Protein AF-0000000078805741 (afdb_homodimer)

Nearest PDB structures (foldseek):
  4o5a-assembly1_A-2  TM=9.069E-01  e=3.388E-22  Bifidobacterium animalis subsp. lactis DSM 10140
  3huu-assembly2_C  TM=9.175E-01  e=6.242E-17  Staphylococcus haemolyticus JCSC1435
  3huu-assembly1_A  TM=9.180E-01  e=1.628E-16  Staphylococcus haemolyticus JCSC1435
  3huu-assembly2_D  TM=9.167E-01  e=5.320E-16  Staphylococcus haemolyticus JCSC1435
  3huu-assembly1_B  TM=9.111E-01  e=6.361E-15  Staphylococcus haemolyticus JCSC1435

Sequence (700 aa):
MQRVSLKDIADELGISQTAVSFAINDRPGVSAETKRRVKEAAAKMGWRPIYAAQALGSSKTMTVGFAPSRSVQGLKEETFMLHFMAGAHESLSRQRYGLLYRPCSSTKEELDVYRDWASRKRVDGVILVDLKADDPRPKLLAELGLPAVLAGGPDPSNLVPSLSIDDSKTMGTILDHLLSRGYRRIAYISGDPMLDYSRDREMSFRKFAEINNLEFSSVSFTNFDPNAAVGETLRLLGELAAPTAFIYENEILAAASLHALAADCLNRDRKGSDGDKRLYPYSIPAIVSFEDSFVCEAVYPSITSVHRDAGVYGTKVANLLLKVLAGEPVSGNRKILTPKLIVRDSTSLAMQRVSLKDIADELGISQTAVSFAINDRPGVSAETKRRVKEAAAKMGWRPIYAAQALGSSKTMTVGFAPSRSVQGLKEETFMLHFMAGAHESLSRQRYGLLYRPCSSTKEELDVYRDWASRKRVDGVILVDLKADDPRPKLLAELGLPAVLAGGPDPSNLVPSLSIDDSKTMGTILDHLLSRGYRRIAYISGDPMLDYSRDREMSFRKFAEINNLEFSSVSFTNFDPNAAVGETLRLLGELAAPTAFIYENEILAAASLHALAADCLNRDRKGSDGDKRLYPYSIPAIVSFEDSFVCEAVYPSITSVHRDAGVYGTKVANLLLKVLAGEPVSGNRKILTPKLIVRDSTSLA

Radius of gyration: 28.65 Å; Cα contacts (8 Å, |Δi|>4): 1391; chains: 2; bounding box: 62×88×66 Å

Foldseek 3Di:
DPACDLVNLCVVVVHDSVQLLCLCQVHPPHDPVSVVSSVVSCVVVVNDDDLVSCCVRVVASLEEEEEEADAPVVVVPDPLVVLLQLLLCVQSVVVPHYYHYHYDNDLVVVLVVLLVCLVVVNHQAYEAEQDFVVRCVLVSCVVSVHAYAYAADDDPVLSHFYEYAPLLVLLVVVVVLLVVLPFQAEEEEFADCRTPSRVVNVVSNVVVNVVVVRPHYYYHYDNPDLVSLLVVQVVQCPDPSRGLEYEYAADSNQLSNVVSVLVVQQVCVVVVPDPPPDHPPLPHGFYEYQEDDVSQVPDVQRHWYWDWSSSNSSNVRSVQSVCVSVVHDDDGYDNDTYTDTDDTDRSVSD/DPACDLVNLCVVVVHDSVQLLCLCLVHPPHDPVSVVSSVVSCVVVVNDDDLVSCCVRVVASLEEEEEEADAPVVVVPDPLVVLLQLLLCVQSVVVPHYYHYHYDNDLVVVLVVLVVCLVVVNHQAYEAEQAFVVRCVLVSCVVSVHAYAYAADDDPVLSHFYEYAPLLVLLVVVVVLLVVLPFQAEEEEFADCRTPSRVVNVVSNVVVNVVVVRPHYYYHYDNPDLVSLLVVQVVQCPDPSRGLEYEYAADSNQLSNVVSVLVVQQVCVVVVPDPPPDHPPLPHGFYEYQEDDVSQVPDVQRHWYWYWSSSNSSNVRSVQSVCVSVVHDDDGYDHDTYTDTDDTDRSVSD

Secondary structure (DSSP, 8-state):
-----HHHHHHHHTS-HHHHHHHHTT-TTS-HHHHHHHHHHHHHHT----HHHHHHHTS---EEEE--B--HHHHHH-SHHHHHHHHHHHHHHHTT-EEEE--BSSHHHHHHHHHHHHHTT--SEEEEES-BTT-SHHHHHHHHT--EEEES---TT--S-EEEE-HHHHHHHHHHHHHHTT--EEEEEE--TTBHHHHHHHHHHHHHHHHTT-SEEEEEE-TT-HHHHHHHHHHHHTSTT--SEEEESSHHHHHHHHHHHHHHHHHHHHHT--S--PPTTTTS-EEEESS--HHHHHSSSPPEEEE--HHHHHHHHHHHHHHHHTT----SSEEEE--EEE--GGGT--/-----HHHHHHHHTS-HHHHHHHHTT-TTS-HHHHHHHHHHHHHHT----HHHHHHHTS---EEEE--B--HHHHHH-SHHHHHHHHHHHHHHHTT-EEEE--BSSHHHHHHHHHHHHHTT--SEEEEES-BTT-SHHHHHHHHT--EEEES---TT--S-EEEE-HHHHHHHHHHHHHHTT--EEEEEE--TTBHHHHHHHHHHHHHHHHTT-SEEEEEE-TT-HHHHHHHHHHHHTSTT--SEEEESSHHHHHHHHHHHHHHHHHHHHHT--S--PPTTTTS-EEEESS--HHHHHSSSPPEEEE--HHHHHHHHHHHHHHHHTT----SSEEEE--EEE--GGGT--

InterPro domains:
  IPR000843 LacI-type HTH domain [PF00356] (5-49)
  IPR000843 LacI-type HTH domain [PS50932] (4-58)
  IPR000843 LacI-type HTH domain [SM00354] (3-73)
  IPR010982 Lambda repressor-like, DNA-binding domain superfamily [G3DSA:1.10.260.40] (1-61)
  IPR010982 Lambda repressor-like, DNA-binding domain superfamily [SSF47413] (2-61)
  IPR028082 Periplasmic binding protein-like I [SSF53822] (78-341)
  IPR046335 Transcriptional regulator LacI/GalR-like, sensor domain [PF13377] (176-263)
  IPR046335 Transcriptional regulator LacI/GalR-like, sensor domain [PF13377] (286-347)

Organism: NCBI:txid518634

Structure (mmCIF, N/CA/C/O backbone):
data_AF-0000000078805741-model_v1
#
loop_
_entity.id
_entity.type
_entity.pdbx_description
1 polymer 'Transcriptional regulator, LacI family'
#
loop_
_atom_site.group_PDB
_atom_site.id
_atom_site.type_symbol
_atom_site.label_atom_id
_atom_site.label_alt_id
_atom_site.label_comp_id
_atom_site.label_asym_id
_atom_site.label_entity_id
_atom_site.label_seq_id
_atom_site.pdbx_PDB_ins_code
_atom_site.Cartn_x
_atom_site.Cartn_y
_atom_site.Cartn_z
_atom_site.occupancy
_atom_site.B_iso_or_equiv
_atom_site.auth_seq_id
_atom_site.auth_comp_id
_atom_site.auth_asym_id
_atom_site.auth_atom_id
_atom_site.pdbx_PDB_model_num
ATOM 1 N N . MET A 1 1 ? -19.172 -32.594 -14.023 1 35.41 1 MET A N 1
ATOM 2 C CA . MET A 1 1 ? -18.719 -33 -15.359 1 35.41 1 MET A CA 1
ATOM 3 C C . MET A 1 1 ? -17.25 -33.375 -15.352 1 35.41 1 MET A C 1
ATOM 5 O O . MET A 1 1 ? -16.438 -32.75 -14.672 1 35.41 1 MET A O 1
ATOM 9 N N . GLN A 1 2 ? -17.031 -34.625 -15.719 1 45.91 2 GLN A N 1
ATOM 10 C CA . GLN A 1 2 ? -15.68 -35.156 -15.703 1 45.91 2 GLN A CA 1
ATOM 11 C C . GLN A 1 2 ? -14.727 -34.312 -16.547 1 45.91 2 GLN A C 1
ATOM 13 O O . GLN A 1 2 ? -15.07 -33.906 -17.656 1 45.91 2 GLN A O 1
ATOM 18 N N . ARG A 1 3 ? -13.734 -33.719 -15.953 1 59.31 3 ARG A N 1
ATOM 19 C CA . ARG A 1 3 ? -12.766 -32.875 -16.641 1 59.31 3 ARG A CA 1
ATOM 20 C C . ARG A 1 3 ? -12.133 -33.594 -17.812 1 59.31 3 ARG A C 1
ATOM 22 O O . ARG A 1 3 ? -11.75 -34.781 -17.688 1 59.31 3 ARG A O 1
ATOM 29 N N . VAL A 1 4 ? -12.336 -33.125 -19.078 1 66.62 4 VAL A N 1
ATOM 30 C CA . VAL A 1 4 ? -11.758 -33.656 -20.297 1 66.62 4 VAL A CA 1
ATOM 31 C C . VAL A 1 4 ? -10.234 -33.75 -20.172 1 66.62 4 VAL A C 1
ATOM 33 O O . VAL A 1 4 ? -9.594 -32.75 -19.797 1 66.62 4 VAL A O 1
ATOM 36 N N . SER A 1 5 ? -9.695 -34.906 -20.172 1 72.38 5 SER A N 1
ATOM 37 C CA . SER A 1 5 ? -8.258 -35.125 -20.078 1 72.38 5 SER A CA 1
ATOM 38 C C . SER A 1 5 ? -7.629 -35.25 -21.469 1 72.38 5 SER A C 1
ATOM 40 O O . SER A 1 5 ? -8.344 -35.312 -22.469 1 72.38 5 SER A O 1
ATOM 42 N N . LEU A 1 6 ? -6.293 -35.188 -21.375 1 78.5 6 LEU A N 1
ATOM 43 C CA . LEU A 1 6 ? -5.598 -35.406 -22.641 1 78.5 6 LEU A CA 1
ATOM 44 C C . LEU A 1 6 ? -5.926 -36.781 -23.203 1 78.5 6 LEU A C 1
ATOM 46 O O . LEU A 1 6 ? -6.004 -36.969 -24.422 1 78.5 6 LEU A O 1
ATOM 50 N N . LYS A 1 7 ? -6.152 -37.656 -22.281 1 79.69 7 LYS A N 1
ATOM 51 C CA . LYS A 1 7 ? -6.516 -39 -22.703 1 79.69 7 LYS A CA 1
ATOM 52 C C . LYS A 1 7 ? -7.863 -39.031 -23.422 1 79.69 7 LYS A C 1
ATOM 54 O O . LYS A 1 7 ? -8.039 -39.719 -24.422 1 79.69 7 LYS A O 1
ATOM 59 N N . ASP A 1 8 ? -8.703 -38.188 -22.875 1 82.12 8 ASP A N 1
ATOM 60 C CA . ASP A 1 8 ? -10.023 -38.125 -23.5 1 82.12 8 ASP A CA 1
ATOM 61 C C . ASP A 1 8 ? -9.922 -37.594 -24.922 1 82.12 8 ASP A C 1
ATOM 63 O O . ASP A 1 8 ? -10.602 -38.094 -25.828 1 82.12 8 ASP A O 1
ATOM 67 N N . ILE A 1 9 ? -9.109 -36.625 -25.016 1 85.44 9 ILE A N 1
ATOM 68 C CA . ILE A 1 9 ? -8.906 -36.031 -26.344 1 85.44 9 ILE A CA 1
ATOM 69 C C . ILE A 1 9 ? -8.242 -37.062 -27.266 1 85.44 9 ILE A C 1
ATOM 71 O O . ILE A 1 9 ? -8.625 -37.188 -28.422 1 85.44 9 ILE A O 1
ATOM 75 N N . ALA A 1 10 ? -7.332 -37.75 -26.734 1 87.5 10 ALA A N 1
ATOM 76 C CA . ALA A 1 10 ? -6.637 -38.781 -27.484 1 87.5 10 ALA A CA 1
ATOM 77 C C . ALA A 1 10 ? -7.613 -39.875 -27.953 1 87.5 10 ALA A C 1
ATOM 79 O O . ALA A 1 10 ? -7.578 -40.281 -29.125 1 87.5 10 ALA A O 1
ATOM 80 N N . ASP A 1 11 ? -8.422 -40.219 -27.109 1 87.94 11 ASP A N 1
ATOM 81 C CA . ASP A 1 11 ? -9.422 -41.219 -27.422 1 87.94 11 ASP A CA 1
ATOM 82 C C . ASP A 1 11 ? -10.383 -40.75 -28.5 1 87.94 11 ASP A C 1
ATOM 84 O O . ASP A 1 11 ? -10.742 -41.5 -29.406 1 87.94 11 ASP A O 1
ATOM 88 N N . GLU A 1 12 ? -10.711 -39.531 -28.328 1 87.25 12 GLU A N 1
ATOM 89 C CA . GLU A 1 12 ? -11.641 -38.938 -29.297 1 87.25 12 GLU A CA 1
ATOM 90 C C . GLU A 1 12 ? -11.031 -38.906 -30.688 1 87.25 12 GLU A C 1
ATOM 92 O O . GLU A 1 12 ? -11.727 -39.125 -31.688 1 87.25 12 GLU A O 1
ATOM 97 N N . LEU A 1 13 ? -9.828 -38.625 -30.719 1 89.62 13 LEU A N 1
ATOM 98 C CA . LEU A 1 13 ? -9.172 -38.406 -32 1 89.62 13 LEU A CA 1
ATOM 99 C C . LEU A 1 13 ? -8.492 -39.656 -32.5 1 89.62 13 LEU A C 1
ATOM 101 O O . LEU A 1 13 ? -8.055 -39.75 -33.656 1 89.62 13 LEU A O 1
ATOM 105 N N . GLY A 1 14 ? -8.391 -40.719 -31.672 1 89.62 14 GLY A N 1
ATOM 106 C CA . GLY A 1 14 ? -7.738 -41.969 -32.031 1 89.62 14 GLY A CA 1
ATOM 107 C C . GLY A 1 14 ? -6.23 -41.844 -32.156 1 89.62 14 GLY A C 1
ATOM 108 O O . GLY A 1 14 ? -5.625 -42.438 -33.062 1 89.62 14 GLY A O 1
ATOM 109 N N . ILE A 1 15 ? -5.723 -40.906 -31.469 1 88.5 15 ILE A N 1
ATOM 110 C CA . ILE A 1 15 ? -4.273 -40.75 -31.469 1 88.5 15 ILE A CA 1
ATOM 111 C C . ILE A 1 15 ? -3.734 -40.906 -30.062 1 88.5 15 ILE A C 1
ATOM 113 O O . ILE A 1 15 ? -4.504 -41.062 -29.109 1 88.5 15 ILE A O 1
ATOM 117 N N . SER A 1 16 ? -2.408 -41 -30 1 83.25 16 SER A N 1
ATOM 118 C CA . SER A 1 16 ? -1.786 -41.219 -28.703 1 83.25 16 SER A CA 1
ATOM 119 C C . SER A 1 16 ? -1.898 -39.969 -27.828 1 83.25 16 SER A C 1
ATOM 121 O O . SER A 1 16 ? -2.004 -38.844 -28.344 1 83.25 16 SER A O 1
ATOM 123 N N . GLN A 1 17 ? -1.893 -40.156 -26.5 1 83.19 17 GLN A N 1
ATOM 124 C CA . GLN A 1 17 ? -1.883 -39.031 -25.562 1 83.19 17 GLN A CA 1
ATOM 125 C C . GLN A 1 17 ? -0.663 -38.156 -25.781 1 83.19 17 GLN A C 1
ATOM 127 O O . GLN A 1 17 ? -0.741 -36.938 -25.609 1 83.19 17 GLN A O 1
ATOM 132 N N . THR A 1 18 ? 0.366 -38.812 -26.234 1 76.25 18 THR A N 1
ATOM 133 C CA . THR A 1 18 ? 1.601 -38.062 -26.516 1 76.25 18 THR A CA 1
ATOM 134 C C . THR A 1 18 ? 1.423 -37.125 -27.703 1 76.25 18 THR A C 1
ATOM 136 O O . THR A 1 18 ? 1.848 -35.969 -27.641 1 76.25 18 THR A O 1
ATOM 139 N N . ALA A 1 19 ? 0.813 -37.688 -28.688 1 81.75 19 ALA A N 1
ATOM 140 C CA . ALA A 1 19 ? 0.565 -36.875 -29.859 1 81.75 19 ALA A CA 1
ATOM 141 C C . ALA A 1 19 ? -0.342 -35.688 -29.531 1 81.75 19 ALA A C 1
ATOM 143 O O . ALA A 1 19 ? -0.129 -34.594 -30.031 1 81.75 19 ALA A O 1
ATOM 144 N N . VAL A 1 20 ? -1.33 -35.938 -28.609 1 83.12 20 VAL A N 1
ATOM 145 C CA . VAL A 1 20 ? -2.227 -34.875 -28.172 1 83.12 20 VAL A CA 1
ATOM 146 C C . VAL A 1 20 ? -1.441 -33.812 -27.406 1 83.12 20 VAL A C 1
ATOM 148 O O . VAL A 1 20 ? -1.6 -32.625 -27.641 1 83.12 20 VAL A O 1
ATOM 151 N N . SER A 1 21 ? -0.625 -34.25 -26.594 1 75.81 21 SER A N 1
ATOM 152 C CA . SER A 1 21 ? 0.199 -33.344 -25.797 1 75.81 21 SER A CA 1
ATOM 153 C C . SER A 1 21 ? 1.106 -32.5 -26.672 1 75.81 21 SER A C 1
ATOM 155 O O . SER A 1 21 ? 1.21 -31.281 -26.484 1 75.81 21 SER A O 1
ATOM 157 N N . PHE A 1 22 ? 1.697 -33.188 -27.609 1 73.81 22 PHE A N 1
ATOM 158 C CA . PHE A 1 22 ? 2.59 -32.5 -28.531 1 73.81 22 PHE A CA 1
ATOM 159 C C . PHE A 1 22 ? 1.82 -31.469 -29.344 1 73.81 22 PHE A C 1
ATOM 161 O O . PHE A 1 22 ? 2.289 -30.344 -29.547 1 73.81 22 PHE A O 1
ATOM 168 N N . ALA A 1 23 ? 0.673 -31.875 -29.734 1 76.81 23 ALA A N 1
ATOM 169 C CA . ALA A 1 23 ? -0.143 -31.016 -30.594 1 76.81 23 ALA A CA 1
ATOM 170 C C . ALA A 1 23 ? -0.615 -29.781 -29.828 1 76.81 23 ALA A C 1
ATOM 172 O O . ALA A 1 23 ? -0.531 -28.656 -30.344 1 76.81 23 ALA A O 1
ATOM 173 N N . ILE A 1 24 ? -1.017 -29.984 -28.594 1 74.06 24 ILE A N 1
ATOM 174 C CA . ILE A 1 24 ? -1.574 -28.922 -27.766 1 74.06 24 ILE A CA 1
ATOM 175 C C . ILE A 1 24 ? -0.477 -27.922 -27.406 1 74.06 24 ILE A C 1
ATOM 177 O O . ILE A 1 24 ? -0.724 -26.703 -27.359 1 74.06 24 ILE A O 1
ATOM 181 N N . ASN A 1 25 ? 0.693 -28.438 -27.359 1 66.44 25 ASN A N 1
ATOM 182 C CA . ASN A 1 25 ? 1.808 -27.594 -26.922 1 66.44 25 ASN A CA 1
ATOM 183 C C . ASN A 1 25 ? 2.672 -27.156 -28.094 1 66.44 25 ASN A C 1
ATOM 185 O O . ASN A 1 25 ? 3.795 -26.688 -27.906 1 66.44 25 ASN A O 1
ATOM 189 N N . ASP A 1 26 ? 2.193 -27.359 -29.188 1 69.25 26 ASP A N 1
ATOM 190 C CA . ASP A 1 26 ? 2.844 -26.984 -30.438 1 69.25 26 ASP A CA 1
ATOM 191 C C . ASP A 1 26 ? 4.281 -27.484 -30.484 1 69.25 26 ASP A C 1
ATOM 193 O O . ASP A 1 26 ? 5.191 -26.766 -30.906 1 69.25 26 ASP A O 1
ATOM 197 N N . ARG A 1 27 ? 4.441 -28.594 -29.938 1 65.19 27 ARG A N 1
ATOM 198 C CA . ARG A 1 27 ? 5.766 -29.203 -29.984 1 65.19 27 ARG A CA 1
ATOM 199 C C . ARG A 1 27 ? 6.043 -29.781 -31.375 1 65.19 27 ARG A C 1
ATOM 201 O O . ARG A 1 27 ? 5.113 -30.125 -32.094 1 65.19 27 ARG A O 1
ATOM 208 N N . PRO A 1 28 ? 7.406 -29.797 -31.688 1 70.56 28 PRO A N 1
ATOM 209 C CA . PRO A 1 28 ? 7.734 -30.453 -32.969 1 70.56 28 PRO A CA 1
ATOM 210 C C . PRO A 1 28 ? 7.387 -31.938 -32.969 1 70.56 28 PRO A C 1
ATOM 212 O O . PRO A 1 28 ? 7.23 -32.562 -31.906 1 70.56 28 PRO A O 1
ATOM 215 N N . GLY A 1 29 ? 7.023 -32.5 -34.281 1 74.69 29 GLY A N 1
ATOM 216 C CA . GLY A 1 29 ? 6.77 -33.938 -34.438 1 74.69 29 GLY A CA 1
ATOM 217 C C . GLY A 1 29 ? 5.316 -34.25 -34.719 1 74.69 29 GLY A C 1
ATOM 218 O O . GLY A 1 29 ? 4.965 -35.406 -34.938 1 74.69 29 GLY A O 1
ATOM 219 N N . VAL A 1 30 ? 4.566 -33.188 -34.594 1 78.88 30 VAL A N 1
ATOM 220 C CA . VAL A 1 30 ? 3.156 -33.375 -34.938 1 78.88 30 VAL A CA 1
ATOM 221 C C . VAL A 1 30 ? 2.768 -32.469 -36.094 1 78.88 30 VAL A C 1
ATOM 223 O O . VAL A 1 30 ? 3.223 -31.312 -36.156 1 78.88 30 VAL A O 1
ATOM 226 N N . SER A 1 31 ? 2.115 -33.031 -37.062 1 83.62 31 SER A N 1
ATOM 227 C CA . SER A 1 31 ? 1.743 -32.281 -38.281 1 83.62 31 SER A CA 1
ATOM 228 C C . SER A 1 31 ? 0.805 -31.141 -37.938 1 83.62 31 SER A C 1
ATOM 230 O O . SER A 1 31 ? 0.146 -31.156 -36.906 1 83.62 31 SER A O 1
ATOM 232 N N . ALA A 1 32 ? 0.79 -30.172 -38.781 1 84.38 32 ALA A N 1
ATOM 233 C CA . ALA A 1 32 ? -0.101 -29.016 -38.625 1 84.38 32 ALA A CA 1
ATOM 234 C C . ALA A 1 32 ? -1.561 -29.469 -38.562 1 84.38 32 ALA A C 1
ATOM 236 O O . ALA A 1 32 ? -2.363 -28.891 -37.812 1 84.38 32 ALA A O 1
ATOM 237 N N . GLU A 1 33 ? -1.789 -30.422 -39.375 1 86.75 33 GLU A N 1
ATOM 238 C CA . GLU A 1 33 ? -3.152 -30.953 -39.438 1 86.75 33 GLU A CA 1
ATOM 239 C C . GLU A 1 33 ? -3.553 -31.562 -38.094 1 86.75 33 GLU A C 1
ATOM 241 O O . GLU A 1 33 ? -4.656 -31.328 -37.594 1 86.75 33 GLU A O 1
ATOM 246 N N . THR A 1 34 ? -2.678 -32.281 -37.469 1 87.44 34 THR A N 1
ATOM 247 C CA . THR A 1 34 ? -2.939 -32.938 -36.188 1 87.44 34 THR A CA 1
ATOM 248 C C . THR A 1 34 ? -3.104 -31.891 -35.094 1 87.44 34 THR A C 1
ATOM 250 O O . THR A 1 34 ? -3.986 -32 -34.25 1 87.44 34 THR A O 1
ATOM 253 N N . LYS A 1 35 ? -2.303 -30.906 -35.094 1 86.69 35 LYS A N 1
ATOM 254 C CA . LYS A 1 35 ? -2.41 -29.812 -34.125 1 86.69 35 LYS A CA 1
ATOM 255 C C . LYS A 1 35 ? -3.783 -29.156 -34.219 1 86.69 35 LYS A C 1
ATOM 257 O O . LYS A 1 35 ? -4.414 -28.906 -33.188 1 86.69 35 LYS A O 1
ATOM 262 N N . ARG A 1 36 ? -4.152 -28.953 -35.469 1 86.75 36 ARG A N 1
ATOM 263 C CA . ARG A 1 36 ? -5.461 -28.328 -35.656 1 86.75 36 ARG A CA 1
ATOM 264 C C . ARG A 1 36 ? -6.574 -29.219 -35.125 1 86.75 36 ARG A C 1
ATOM 266 O O . ARG A 1 36 ? -7.449 -28.75 -34.406 1 86.75 36 ARG A O 1
ATOM 273 N N . ARG A 1 37 ? -6.566 -30.469 -35.469 1 88 37 ARG A N 1
ATOM 274 C CA . ARG A 1 37 ? -7.605 -31.406 -35.062 1 88 37 ARG A CA 1
ATOM 275 C C . ARG A 1 37 ? -7.668 -31.516 -33.531 1 88 37 ARG A C 1
ATOM 277 O O . ARG A 1 37 ? -8.758 -31.578 -32.969 1 88 37 ARG A O 1
ATOM 284 N N . VAL A 1 38 ? -6.496 -31.547 -32.969 1 87.06 38 VAL A N 1
ATOM 285 C CA . VAL A 1 38 ? -6.418 -31.703 -31.5 1 87.06 38 VAL A CA 1
ATOM 286 C C . VAL A 1 38 ? -6.977 -30.453 -30.828 1 87.06 38 VAL A C 1
ATOM 288 O O . VAL A 1 38 ? -7.762 -30.547 -29.875 1 87.06 38 VAL A O 1
ATOM 291 N N . LYS A 1 39 ? -6.598 -29.359 -31.281 1 81.69 39 LYS A N 1
ATOM 292 C CA . LYS A 1 39 ? -7.059 -28.109 -30.703 1 81.69 39 LYS A CA 1
ATOM 293 C C . LYS A 1 39 ? -8.562 -27.938 -30.859 1 81.69 39 LYS A C 1
ATOM 295 O O . LYS A 1 39 ? -9.25 -27.484 -29.953 1 81.69 39 LYS A O 1
ATOM 300 N N . GLU A 1 40 ? -9.031 -28.344 -32.062 1 84.06 40 GLU A N 1
ATOM 301 C CA . GLU A 1 40 ? -10.469 -28.297 -32.312 1 84.06 40 GLU A CA 1
ATOM 302 C C . GLU A 1 40 ? -11.219 -29.25 -31.359 1 84.06 40 GLU A C 1
ATOM 304 O O . GLU A 1 40 ? -12.25 -28.891 -30.797 1 84.06 40 GLU A O 1
ATOM 309 N N . ALA A 1 41 ? -10.727 -30.406 -31.25 1 85.69 41 ALA A N 1
ATOM 310 C CA . ALA A 1 41 ? -11.352 -31.391 -30.359 1 85.69 41 ALA A CA 1
ATOM 311 C C . ALA A 1 41 ? -11.32 -30.922 -28.906 1 85.69 41 ALA A C 1
ATOM 313 O O . ALA A 1 41 ? -12.297 -31.078 -28.172 1 85.69 41 ALA A O 1
ATOM 314 N N . ALA A 1 42 ? -10.148 -30.391 -28.562 1 79.12 42 ALA A N 1
ATOM 315 C CA . ALA A 1 42 ? -9.992 -29.859 -27.219 1 79.12 42 ALA A CA 1
ATOM 316 C C . ALA A 1 42 ? -11.023 -28.781 -26.922 1 79.12 42 ALA A C 1
ATOM 318 O O . ALA A 1 42 ? -11.664 -28.781 -25.875 1 79.12 42 ALA A O 1
ATOM 319 N N . ALA A 1 43 ? -11.188 -27.969 -27.875 1 75.38 43 ALA A N 1
ATOM 320 C CA . ALA A 1 43 ? -12.164 -26.891 -27.766 1 75.38 43 ALA A CA 1
ATOM 321 C C . ALA A 1 43 ? -13.586 -27.438 -27.672 1 75.38 43 ALA A C 1
ATOM 323 O O . ALA A 1 43 ? -14.375 -27 -26.828 1 75.38 43 ALA A O 1
ATOM 324 N N . LYS A 1 44 ? -13.828 -28.344 -28.547 1 79.06 44 LYS A N 1
ATOM 325 C CA . LYS A 1 44 ? -15.156 -28.938 -28.609 1 79.06 44 LYS A CA 1
ATOM 326 C C . LYS A 1 44 ? -15.492 -29.656 -27.297 1 79.06 44 LYS A C 1
ATOM 328 O O . LYS A 1 44 ? -16.641 -29.594 -26.844 1 79.06 44 LYS A O 1
ATOM 333 N N . MET A 1 45 ? -14.438 -30.234 -26.766 1 80.12 45 MET A N 1
ATOM 334 C CA . MET A 1 45 ? -14.648 -31.031 -25.562 1 80.12 45 MET A CA 1
ATOM 335 C C . MET A 1 45 ? -14.516 -30.172 -24.297 1 80.12 45 MET A C 1
ATOM 337 O O . MET A 1 45 ? -14.703 -30.672 -23.188 1 80.12 45 MET A O 1
ATOM 341 N N . GLY A 1 46 ? -14.109 -28.984 -24.578 1 68.88 46 GLY A N 1
ATOM 342 C CA . GLY A 1 46 ? -14 -28.047 -23.453 1 68.88 46 GLY A CA 1
ATOM 343 C C . GLY A 1 46 ? -12.727 -28.219 -22.656 1 68.88 46 GLY A C 1
ATOM 344 O O . GLY A 1 46 ? -12.688 -27.922 -21.469 1 68.88 46 GLY A O 1
ATOM 345 N N . TRP A 1 47 ? -11.781 -28.891 -23.438 1 66.5 47 TRP A N 1
ATOM 346 C CA . TRP A 1 47 ? -10.508 -29.109 -22.766 1 66.5 47 TRP A CA 1
ATOM 347 C C . TRP A 1 47 ? -9.695 -27.812 -22.688 1 66.5 47 TRP A C 1
ATOM 349 O O . TRP A 1 47 ? -9.625 -27.062 -23.656 1 66.5 47 TRP A O 1
ATOM 359 N N . ARG A 1 48 ? -9.258 -27.469 -21.516 1 61.56 48 ARG A N 1
ATOM 360 C CA . ARG A 1 48 ? -8.32 -26.375 -21.328 1 61.56 48 ARG A CA 1
ATOM 361 C C . ARG A 1 48 ? -7.055 -26.844 -20.625 1 61.56 48 ARG A C 1
ATOM 363 O O . ARG A 1 48 ? -7.117 -27.672 -19.703 1 61.56 48 ARG A O 1
ATOM 370 N N . PRO A 1 49 ? -5.914 -26.484 -21.344 1 57 49 PRO A N 1
ATOM 371 C CA . PRO A 1 49 ? -4.672 -26.922 -20.688 1 57 49 PRO A CA 1
ATOM 372 C C . PRO A 1 49 ? -4.598 -26.484 -19.219 1 57 49 PRO A C 1
ATOM 374 O O . PRO A 1 49 ? -5.023 -25.375 -18.875 1 57 49 PRO A O 1
ATOM 377 N N . ILE A 1 50 ? -4.473 -27.531 -18.406 1 57.22 50 ILE A N 1
ATOM 378 C CA . ILE A 1 50 ? -4.262 -27.234 -17 1 57.22 50 ILE A CA 1
ATOM 379 C C . ILE A 1 50 ? -2.885 -26.609 -16.797 1 57.22 50 ILE A C 1
ATOM 381 O O . ILE A 1 50 ? -1.938 -26.938 -17.516 1 57.22 50 ILE A O 1
ATOM 385 N N . TYR A 1 51 ? -2.801 -25.484 -16.125 1 55.97 51 TYR A N 1
ATOM 386 C CA . TYR A 1 51 ? -1.562 -24.75 -15.883 1 55.97 51 TYR A CA 1
ATOM 387 C C . TYR A 1 51 ? -0.405 -25.703 -15.617 1 55.97 51 TYR A C 1
ATOM 389 O O . TYR A 1 51 ? 0.693 -25.516 -16.141 1 55.97 51 TYR A O 1
ATOM 397 N N . ALA A 1 52 ? -0.676 -26.719 -14.922 1 54.16 52 ALA A N 1
ATOM 398 C CA . ALA A 1 52 ? 0.358 -27.688 -14.562 1 54.16 52 ALA A CA 1
ATOM 399 C C . ALA A 1 52 ? 0.854 -28.438 -15.797 1 54.16 52 ALA A C 1
ATOM 401 O O . ALA A 1 52 ? 2.053 -28.703 -15.93 1 54.16 52 ALA A O 1
ATOM 402 N N . ALA A 1 53 ? -0.029 -28.75 -16.609 1 52.34 53 ALA A N 1
ATOM 403 C CA . ALA A 1 53 ? 0.361 -29.469 -17.828 1 52.34 53 ALA A CA 1
ATOM 404 C C . ALA A 1 53 ? 1.161 -28.578 -18.766 1 52.34 53 ALA A C 1
ATOM 406 O O . ALA A 1 53 ? 2.129 -29.016 -19.391 1 52.34 53 ALA A O 1
ATOM 407 N N . GLN A 1 54 ? 0.697 -27.375 -18.844 1 50.16 54 GLN A N 1
ATOM 408 C CA . GLN A 1 54 ? 1.44 -26.406 -19.656 1 50.16 54 GLN A CA 1
ATOM 409 C C . GLN A 1 54 ? 2.857 -26.219 -19.125 1 50.16 54 GLN A C 1
ATOM 411 O O . GLN A 1 54 ? 3.812 -26.125 -19.891 1 50.16 54 GLN A O 1
ATOM 416 N N . ALA A 1 55 ? 2.838 -26.141 -17.828 1 53.72 55 ALA A N 1
ATOM 417 C CA . ALA A 1 55 ? 4.148 -25.984 -17.203 1 53.72 55 ALA A CA 1
ATOM 418 C C . ALA A 1 55 ? 5.047 -27.188 -17.5 1 53.72 55 ALA A C 1
ATOM 420 O O . ALA A 1 55 ? 6.262 -27.031 -17.656 1 53.72 55 ALA A O 1
ATOM 421 N N . LEU A 1 56 ? 4.43 -28.297 -17.625 1 48.5 56 LEU A N 1
ATOM 422 C CA . LEU A 1 56 ? 5.188 -29.516 -17.953 1 48.5 56 LEU A CA 1
ATOM 423 C C . LEU A 1 56 ? 5.598 -29.516 -19.422 1 48.5 56 LEU A C 1
ATOM 425 O O . LEU A 1 56 ? 6.695 -29.969 -19.766 1 48.5 56 LEU A O 1
ATOM 429 N N . GLY A 1 57 ? 4.578 -29.109 -20.219 1 46.62 57 GLY A N 1
ATOM 430 C CA . GLY A 1 57 ? 4.852 -29.172 -21.641 1 46.62 57 GLY A CA 1
ATOM 431 C C . GLY A 1 57 ? 5.652 -28 -22.156 1 46.62 57 GLY A C 1
ATOM 432 O O . GLY A 1 57 ? 6.582 -28.172 -22.953 1 46.62 57 GLY A O 1
ATOM 433 N N . SER A 1 58 ? 5.086 -26.781 -22 1 49.41 58 SER A N 1
ATOM 434 C CA . SER A 1 58 ? 5.672 -25.562 -22.547 1 49.41 58 SER A CA 1
ATOM 435 C C . SER A 1 58 ? 6.84 -25.078 -21.703 1 49.41 58 SER A C 1
ATOM 437 O O . SER A 1 58 ? 7.598 -24.203 -22.125 1 49.41 58 SER A O 1
ATOM 439 N N . SER A 1 59 ? 7.195 -25.766 -20.703 1 59.94 59 SER A N 1
ATOM 440 C CA . SER A 1 59 ? 8.266 -25.359 -19.797 1 59.94 59 SER A CA 1
ATOM 441 C C . SER A 1 59 ? 7.969 -24.016 -19.156 1 59.94 59 SER A C 1
ATOM 443 O O . SER A 1 59 ? 8.781 -23.5 -18.391 1 59.94 59 SER A O 1
ATOM 445 N N . LYS A 1 60 ? 6.738 -23.453 -19.594 1 74.44 60 LYS A N 1
ATOM 446 C CA . LYS A 1 60 ? 6.434 -22.156 -19 1 74.44 60 LYS A CA 1
ATOM 447 C C . LYS A 1 60 ? 5.359 -22.281 -17.922 1 74.44 60 LYS A C 1
ATOM 449 O O . LYS A 1 60 ? 4.375 -23 -18.094 1 74.44 60 LYS A O 1
ATOM 454 N N . THR A 1 61 ? 5.547 -21.641 -16.891 1 78.25 61 THR A N 1
ATOM 455 C CA . THR A 1 61 ? 4.605 -21.641 -15.773 1 78.25 61 THR A CA 1
ATOM 456 C C . THR A 1 61 ? 3.641 -20.469 -15.891 1 78.25 61 THR A C 1
ATOM 458 O O . THR A 1 61 ? 2.615 -20.422 -15.203 1 78.25 61 THR A O 1
ATOM 461 N N . MET A 1 62 ? 3.971 -19.516 -16.719 1 83.94 62 MET A N 1
ATOM 462 C CA . MET A 1 62 ? 3.225 -18.281 -16.891 1 83.94 62 MET A CA 1
ATOM 463 C C . MET A 1 62 ? 3.086 -17.547 -15.555 1 83.94 62 MET A C 1
ATOM 465 O O . MET A 1 62 ? 2.008 -17.047 -15.227 1 83.94 62 MET A O 1
ATOM 469 N N . THR A 1 63 ? 4.133 -17.594 -14.789 1 89.88 63 THR A N 1
ATOM 470 C CA . THR A 1 63 ? 4.184 -16.953 -13.484 1 89.88 63 THR A CA 1
ATOM 471 C C . THR A 1 63 ? 5.496 -16.188 -13.305 1 89.88 63 THR A C 1
ATOM 473 O O . THR A 1 63 ? 6.566 -16.703 -13.656 1 89.88 63 THR A O 1
ATOM 476 N N . VAL A 1 64 ? 5.367 -14.969 -12.914 1 94.94 64 VAL A N 1
ATOM 477 C CA . VAL A 1 64 ? 6.52 -14.156 -12.547 1 94.94 64 VAL A CA 1
ATOM 478 C C . VAL A 1 64 ? 6.598 -14.016 -11.031 1 94.94 64 VAL A C 1
ATOM 480 O O . VAL A 1 64 ? 5.582 -13.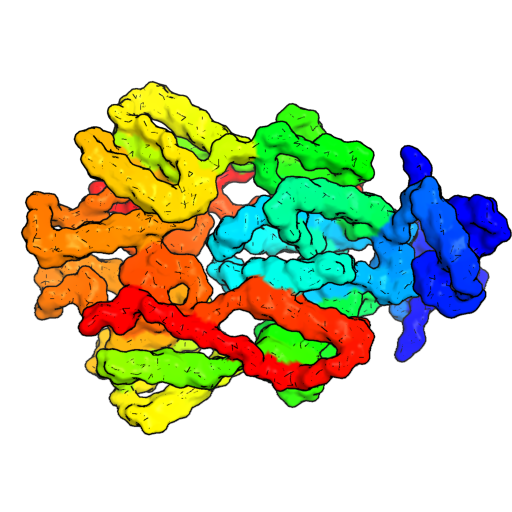797 -10.367 1 94.94 64 VAL A O 1
ATOM 483 N N . GLY A 1 65 ? 7.812 -14.219 -10.531 1 95.69 65 GLY A N 1
ATOM 484 C CA . GLY A 1 65 ? 8 -14.133 -9.094 1 95.69 65 GLY A CA 1
ATOM 485 C C . GLY A 1 65 ? 8.43 -12.75 -8.625 1 95.69 65 GLY A C 1
ATOM 486 O O . GLY A 1 65 ? 9.219 -12.086 -9.297 1 95.69 65 GLY A O 1
ATOM 487 N N . PHE A 1 66 ? 7.926 -12.336 -7.48 1 93.69 66 PHE A N 1
ATOM 488 C CA . PHE A 1 66 ? 8.273 -11.094 -6.797 1 93.69 66 PHE A CA 1
ATOM 489 C C . PHE A 1 66 ? 8.406 -11.328 -5.293 1 93.69 66 PHE A C 1
ATOM 491 O O . PHE A 1 66 ? 7.402 -11.445 -4.59 1 93.69 66 PHE A O 1
ATOM 498 N N . ALA A 1 67 ? 9.727 -11.375 -4.797 1 91.69 67 ALA A N 1
ATOM 499 C CA . ALA A 1 67 ? 9.984 -11.727 -3.404 1 91.69 67 ALA A CA 1
ATOM 500 C C . ALA A 1 67 ? 10.859 -10.68 -2.723 1 91.69 67 ALA A C 1
ATOM 502 O O . ALA A 1 67 ? 11.938 -10.992 -2.217 1 91.69 67 ALA A O 1
ATOM 503 N N . PRO A 1 68 ? 10.281 -9.5 -2.561 1 88.88 68 PRO A N 1
ATOM 504 C CA . PRO A 1 68 ? 11.102 -8.438 -1.971 1 88.88 68 PRO A CA 1
ATOM 505 C C . PRO A 1 68 ? 11.234 -8.57 -0.455 1 88.88 68 PRO A C 1
ATOM 507 O O . PRO A 1 68 ? 10.289 -9 0.215 1 88.88 68 PRO A O 1
ATOM 510 N N . SER A 1 69 ? 12.453 -8.32 -0.055 1 84.69 69 SER A N 1
ATOM 511 C CA . SER A 1 69 ? 12.641 -8.211 1.387 1 84.69 69 SER A CA 1
ATOM 512 C C . SER A 1 69 ? 12.555 -6.758 1.845 1 84.69 69 SER A C 1
ATOM 514 O O . SER A 1 69 ? 13.195 -5.879 1.27 1 84.69 69 SER A O 1
ATOM 516 N N . ARG A 1 70 ? 11.453 -6.418 2.396 1 68.94 70 ARG A N 1
ATOM 517 C CA . ARG A 1 70 ? 11.344 -5.086 2.979 1 68.94 70 ARG A CA 1
ATOM 518 C C . ARG A 1 70 ? 11.086 -5.164 4.48 1 68.94 70 ARG A C 1
ATOM 520 O O . ARG A 1 70 ? 10.484 -6.125 4.965 1 68.94 70 ARG A O 1
ATOM 527 N N . SER A 1 71 ? 11.836 -4.254 5.074 1 58.62 71 SER A N 1
ATOM 528 C CA . SER A 1 71 ? 11.57 -4.23 6.508 1 58.62 71 SER A CA 1
ATOM 529 C C . SER A 1 71 ? 10.078 -4.125 6.793 1 58.62 71 SER A C 1
ATOM 531 O O . SER A 1 71 ? 9.32 -3.607 5.969 1 58.62 71 SER A O 1
ATOM 533 N N . VAL A 1 72 ? 9.617 -4.91 7.699 1 52.44 72 VAL A N 1
ATOM 534 C CA . VAL A 1 72 ? 8.219 -4.918 8.133 1 52.44 72 VAL A CA 1
ATOM 535 C C . VAL A 1 72 ? 7.711 -3.486 8.258 1 52.44 72 VAL A C 1
ATOM 537 O O . VAL A 1 72 ? 6.59 -3.184 7.84 1 52.44 72 VAL A O 1
ATOM 540 N N . GLN A 1 73 ? 8.555 -2.682 8.859 1 52.78 73 GLN A N 1
ATOM 541 C CA . GLN A 1 73 ? 8.164 -1.294 9.078 1 52.78 73 GLN A CA 1
ATOM 542 C C . GLN A 1 73 ? 7.977 -0.555 7.758 1 52.78 73 GLN A C 1
ATOM 544 O O . GLN A 1 73 ? 7.047 0.24 7.613 1 52.78 73 GLN A O 1
ATOM 549 N N . GLY A 1 74 ? 8.766 -0.921 6.781 1 53.84 74 GLY A N 1
ATOM 550 C CA . GLY A 1 74 ? 8.75 -0.234 5.5 1 53.84 74 GLY A CA 1
ATOM 551 C C . GLY A 1 74 ? 7.543 -0.588 4.648 1 53.84 74 GLY A C 1
ATOM 552 O O . GLY A 1 74 ? 6.961 0.281 3.996 1 53.84 74 GLY A O 1
ATOM 553 N N . LEU A 1 75 ? 7.23 -1.831 4.746 1 50.03 75 LEU A N 1
ATOM 554 C CA . LEU A 1 75 ? 6.09 -2.281 3.955 1 50.03 75 LEU A CA 1
ATOM 555 C C . LEU A 1 75 ? 4.801 -1.631 4.445 1 50.03 75 LEU A C 1
ATOM 557 O O . LEU A 1 75 ? 3.889 -1.381 3.654 1 50.03 75 LEU A O 1
ATOM 561 N N . LYS A 1 76 ? 4.859 -1.311 5.738 1 51.5 76 LYS A N 1
ATOM 562 C CA . LYS A 1 76 ? 3.633 -0.83 6.367 1 51.5 76 LYS A CA 1
ATOM 563 C C . LYS A 1 76 ? 3.303 0.589 5.914 1 51.5 76 LYS A C 1
ATOM 565 O O . LYS A 1 76 ? 2.145 1.011 5.969 1 51.5 76 LYS A O 1
ATOM 570 N N . GLU A 1 77 ? 4.293 1.08 5.438 1 55.5 77 GLU A N 1
ATOM 571 C CA . GLU A 1 77 ? 4.023 2.51 5.309 1 55.5 77 GLU A CA 1
ATOM 572 C C . GLU A 1 77 ? 4.074 2.949 3.846 1 55.5 77 GLU A C 1
ATOM 574 O O . GLU A 1 77 ? 3.512 3.986 3.486 1 55.5 77 GLU A O 1
ATOM 579 N N . GLU A 1 78 ? 4.562 2.002 3.094 1 62.66 78 GLU A N 1
ATOM 580 C CA . GLU A 1 78 ? 4.84 2.518 1.756 1 62.66 78 GLU A CA 1
ATOM 581 C C . GLU A 1 78 ? 3.803 2.027 0.75 1 62.66 78 GLU A C 1
ATOM 583 O O . GLU A 1 78 ? 3.326 0.895 0.844 1 62.66 78 GLU A O 1
ATOM 588 N N . THR A 1 79 ? 3.225 3.004 -0.035 1 70.44 79 THR A N 1
ATOM 589 C CA . THR A 1 79 ? 2.219 2.732 -1.057 1 70.44 79 THR A CA 1
ATOM 590 C C . THR A 1 79 ? 2.879 2.387 -2.387 1 70.44 79 THR A C 1
ATOM 592 O O . THR A 1 79 ? 2.23 1.851 -3.287 1 70.44 79 THR A O 1
ATOM 595 N N . PHE A 1 80 ? 4.195 2.58 -2.514 1 77.12 80 PHE A N 1
ATOM 596 C CA . PHE A 1 80 ? 4.914 2.428 -3.773 1 77.12 80 PHE A CA 1
ATOM 597 C C . PHE A 1 80 ? 4.809 0.998 -4.289 1 77.12 80 PHE A C 1
ATOM 599 O O . PHE A 1 80 ? 4.48 0.776 -5.457 1 77.12 80 PHE A O 1
ATOM 606 N N . MET A 1 81 ? 4.898 0.082 -3.428 1 80.56 81 MET A N 1
ATOM 607 C CA . MET A 1 81 ? 5.016 -1.316 -3.832 1 80.56 81 MET A CA 1
ATOM 608 C C . MET A 1 81 ? 3.693 -1.828 -4.402 1 80.56 81 MET A C 1
ATOM 610 O O . MET A 1 81 ? 3.684 -2.586 -5.371 1 80.56 81 MET A O 1
ATOM 614 N N . LEU A 1 82 ? 2.662 -1.441 -3.787 1 80.38 82 LEU A N 1
ATOM 615 C CA . LEU A 1 82 ? 1.364 -1.888 -4.285 1 80.38 82 LEU A CA 1
ATOM 616 C C . LEU A 1 82 ? 1.102 -1.342 -5.684 1 80.38 82 LEU A C 1
ATOM 618 O O . LEU A 1 82 ? 0.611 -2.064 -6.555 1 80.38 82 LEU A O 1
ATOM 622 N N . HIS A 1 83 ? 1.442 -0.093 -5.883 1 82.19 83 HIS A N 1
ATOM 623 C CA . HIS A 1 83 ? 1.258 0.524 -7.191 1 82.19 83 HIS A CA 1
ATOM 624 C C . HIS A 1 83 ? 2.188 -0.095 -8.234 1 82.19 83 HIS A C 1
ATOM 626 O O . HIS A 1 83 ? 1.794 -0.3 -9.383 1 82.19 83 HIS A O 1
ATOM 632 N N . PHE A 1 84 ? 3.32 -0.317 -7.77 1 88.19 84 PHE A N 1
ATOM 633 C CA . PHE A 1 84 ? 4.305 -0.961 -8.625 1 88.19 84 PHE A CA 1
ATOM 634 C C . PHE A 1 84 ? 3.814 -2.328 -9.086 1 88.19 84 PHE A C 1
ATOM 636 O O . PHE A 1 84 ? 3.871 -2.648 -10.273 1 88.19 84 PHE A O 1
ATOM 643 N N . MET A 1 85 ? 3.252 -3.121 -8.188 1 88.25 85 MET A N 1
ATOM 644 C CA . MET A 1 85 ? 2.76 -4.461 -8.484 1 88.25 85 MET A CA 1
ATOM 645 C C . MET A 1 85 ? 1.544 -4.402 -9.406 1 88.25 85 MET A C 1
ATOM 647 O O . MET A 1 85 ? 1.385 -5.246 -10.289 1 88.25 85 MET A O 1
ATOM 651 N N . ALA A 1 86 ? 0.754 -3.428 -9.148 1 84.94 86 ALA A N 1
ATOM 652 C CA . ALA A 1 86 ? -0.417 -3.264 -10 1 84.94 86 ALA A CA 1
ATOM 653 C C . ALA A 1 86 ? -0.006 -2.977 -11.445 1 84.94 86 ALA A C 1
ATOM 655 O O . ALA A 1 86 ? -0.574 -3.543 -12.383 1 84.94 86 ALA A O 1
ATOM 656 N N . GLY A 1 87 ? 0.947 -2.08 -11.578 1 88.44 87 GLY A N 1
ATOM 657 C CA . GLY A 1 87 ? 1.47 -1.791 -12.906 1 88.44 87 GLY A CA 1
ATOM 658 C C . GLY A 1 87 ? 2.115 -2.994 -13.562 1 88.44 87 GLY A C 1
ATOM 659 O O . GLY A 1 87 ? 1.884 -3.256 -14.75 1 88.44 87 GLY A O 1
ATOM 660 N N . ALA A 1 88 ? 2.885 -3.715 -12.797 1 92.75 88 ALA A N 1
ATOM 661 C CA . ALA A 1 88 ? 3.52 -4.926 -13.32 1 92.75 88 ALA A CA 1
ATOM 662 C C . ALA A 1 88 ? 2.477 -5.934 -13.789 1 92.75 88 ALA A C 1
ATOM 664 O O . ALA A 1 88 ? 2.604 -6.508 -14.867 1 92.75 88 ALA A O 1
ATOM 665 N N . HIS A 1 89 ? 1.479 -6.059 -13.031 1 87.12 89 HIS A N 1
ATOM 666 C CA . HIS A 1 89 ? 0.418 -6.996 -13.375 1 87.12 89 HIS A CA 1
ATOM 667 C C . HIS A 1 89 ? -0.276 -6.594 -14.672 1 87.12 89 HIS A C 1
ATOM 669 O O . HIS A 1 89 ? -0.651 -7.457 -15.469 1 87.12 89 HIS A O 1
ATOM 675 N N . GLU A 1 90 ? -0.5 -5.363 -14.773 1 85.69 90 GLU A N 1
ATOM 676 C CA . GLU A 1 90 ? -1.186 -4.895 -15.977 1 85.69 90 GLU A CA 1
ATOM 677 C C . GLU A 1 90 ? -0.471 -5.375 -17.234 1 85.69 90 GLU A C 1
ATOM 679 O O . GLU A 1 90 ? -1.113 -5.816 -18.188 1 85.69 90 GLU A O 1
ATOM 684 N N . SER A 1 91 ? 0.781 -5.312 -17.203 1 89.56 91 SER A N 1
ATOM 685 C CA . SER A 1 91 ? 1.576 -5.77 -18.328 1 89.56 91 SER A CA 1
ATOM 686 C C . SER A 1 91 ? 1.612 -7.293 -18.406 1 89.56 91 SER A C 1
ATOM 688 O O . SER A 1 91 ? 1.439 -7.871 -19.484 1 89.56 91 SER A O 1
ATOM 690 N N . LEU A 1 92 ? 1.757 -7.945 -17.297 1 91.62 92 LEU A N 1
ATOM 691 C CA . LEU A 1 92 ? 1.896 -9.398 -17.25 1 91.62 92 LEU A CA 1
ATOM 692 C C . LEU A 1 92 ? 0.604 -10.086 -17.672 1 91.62 92 LEU A C 1
ATOM 694 O O . LEU A 1 92 ? 0.636 -11.078 -18.391 1 91.62 92 LEU A O 1
ATOM 698 N N . SER A 1 93 ? -0.428 -9.508 -17.25 1 83.38 93 SER A N 1
ATOM 699 C CA . SER A 1 93 ? -1.72 -10.148 -17.484 1 83.38 93 SER A CA 1
ATOM 700 C C . SER A 1 93 ? -2.059 -10.164 -18.984 1 83.38 93 SER A C 1
ATOM 702 O O . SER A 1 93 ? -2.713 -11.094 -19.453 1 83.38 93 SER A O 1
ATOM 704 N N . ARG A 1 94 ? -1.578 -9.164 -19.672 1 82.69 94 ARG A N 1
ATOM 705 C CA . ARG A 1 94 ? -1.804 -9.094 -21.109 1 82.69 94 ARG A CA 1
ATOM 706 C C . ARG A 1 94 ? -1.141 -10.266 -21.828 1 82.69 94 ARG A C 1
ATOM 708 O O . ARG A 1 94 ? -1.553 -10.641 -22.922 1 82.69 94 ARG A O 1
ATOM 715 N N . GLN A 1 95 ? -0.21 -10.812 -21.172 1 83.38 95 GLN A N 1
ATOM 716 C CA . GLN A 1 95 ? 0.493 -11.961 -21.734 1 83.38 95 GLN A CA 1
ATOM 717 C C . GLN A 1 95 ? 0.176 -13.234 -20.938 1 83.38 95 GLN A C 1
ATOM 719 O O . GLN A 1 95 ? 0.934 -14.203 -20.984 1 83.38 95 GLN A O 1
ATOM 724 N N . ARG A 1 96 ? -0.871 -13.164 -20.047 1 78.19 96 ARG A N 1
ATOM 725 C CA . ARG A 1 96 ? -1.426 -14.289 -19.297 1 78.19 96 ARG A CA 1
ATOM 726 C C . ARG A 1 96 ? -0.48 -14.727 -18.188 1 78.19 96 ARG A C 1
ATOM 728 O O . ARG A 1 96 ? -0.527 -15.875 -17.734 1 78.19 96 ARG A O 1
ATOM 735 N N . TYR A 1 97 ? 0.43 -13.852 -17.906 1 86.25 97 TYR A N 1
ATOM 736 C CA . TYR A 1 97 ? 1.284 -14.117 -16.75 1 86.25 97 TYR A CA 1
ATOM 737 C C . TYR A 1 97 ? 0.613 -13.664 -15.453 1 86.25 97 TYR A C 1
ATOM 739 O O . TYR A 1 97 ? -0.095 -12.656 -15.438 1 86.25 97 TYR A O 1
ATOM 747 N N . GLY A 1 98 ? 0.89 -14.461 -14.445 1 86.94 98 GLY A N 1
ATOM 748 C CA . GLY A 1 98 ? 0.535 -14.039 -13.102 1 86.94 98 GLY A CA 1
ATOM 749 C C . GLY A 1 98 ? 1.73 -13.586 -12.281 1 86.94 98 GLY A C 1
ATOM 750 O O . GLY A 1 98 ? 2.877 -13.852 -12.648 1 86.94 98 GLY A O 1
ATOM 751 N N . LEU A 1 99 ? 1.383 -12.828 -11.234 1 91.5 99 LEU A N 1
ATOM 752 C CA . LEU A 1 99 ? 2.424 -12.352 -10.328 1 91.5 99 LEU A CA 1
ATOM 753 C C . LEU A 1 99 ? 2.361 -13.078 -8.992 1 91.5 99 LEU A C 1
ATOM 755 O O . LEU A 1 99 ? 1.407 -12.906 -8.234 1 91.5 99 LEU A O 1
ATOM 759 N N . LEU A 1 100 ? 3.4 -13.898 -8.789 1 92.31 100 LEU A N 1
ATOM 760 C CA . LEU A 1 100 ? 3.518 -14.602 -7.52 1 92.31 100 LEU A CA 1
ATOM 761 C C . LEU A 1 100 ? 4.273 -13.758 -6.496 1 92.31 100 LEU A C 1
ATOM 763 O O . LEU A 1 100 ? 5.48 -13.539 -6.637 1 92.31 100 LEU A O 1
ATOM 767 N N . TYR A 1 101 ? 3.543 -13.297 -5.477 1 89.44 101 TYR A N 1
ATOM 768 C CA . TYR A 1 101 ? 4.082 -12.398 -4.461 1 89.44 101 TYR A CA 1
ATOM 769 C C . TYR A 1 101 ? 4.457 -13.164 -3.197 1 89.44 101 TYR A C 1
ATOM 771 O O . TYR A 1 101 ? 3.635 -13.891 -2.641 1 89.44 101 TYR A O 1
ATOM 779 N N . ARG A 1 102 ? 5.777 -13.008 -2.814 1 87.75 102 ARG A N 1
ATOM 780 C CA . ARG A 1 102 ? 6.301 -13.648 -1.613 1 87.75 102 ARG A CA 1
ATOM 781 C C . ARG A 1 102 ? 7.223 -12.703 -0.847 1 87.75 102 ARG A C 1
ATOM 783 O O . ARG A 1 102 ? 8.445 -12.75 -1.01 1 87.75 102 ARG A O 1
ATOM 790 N N . PRO A 1 103 ? 6.59 -11.914 0.009 1 85.31 103 PRO A N 1
ATOM 791 C CA . PRO A 1 103 ? 7.457 -11.039 0.807 1 85.31 103 PRO A CA 1
ATOM 792 C C . PRO A 1 103 ? 8.414 -11.828 1.706 1 85.31 103 PRO A C 1
ATOM 794 O O . PRO A 1 103 ? 8.039 -12.867 2.248 1 85.31 103 PRO A O 1
ATOM 797 N N . CYS A 1 104 ? 9.609 -11.32 1.816 1 87.12 104 CYS A N 1
ATOM 798 C CA . CYS A 1 104 ? 10.656 -11.938 2.623 1 87.12 104 CYS A CA 1
ATOM 799 C C . CYS A 1 104 ? 11.109 -11.008 3.74 1 87.12 104 CYS A C 1
ATOM 801 O O . CYS A 1 104 ? 10.844 -9.805 3.695 1 87.12 104 CYS A O 1
ATOM 803 N N . SER A 1 105 ? 11.711 -11.578 4.738 1 82.81 105 SER A N 1
ATOM 804 C CA . SER A 1 105 ? 12.156 -10.789 5.883 1 82.81 105 SER A CA 1
ATOM 805 C C . SER A 1 105 ? 13.633 -10.438 5.766 1 82.81 105 SER A C 1
ATOM 807 O O . SER A 1 105 ? 14.141 -9.594 6.512 1 82.81 105 SER A O 1
ATOM 809 N N . SER A 1 106 ? 14.312 -11.125 4.793 1 87.62 106 SER A N 1
ATOM 810 C CA . SER A 1 106 ? 15.75 -10.914 4.641 1 87.62 106 SER A CA 1
ATOM 811 C C . SER A 1 106 ? 16.219 -11.32 3.25 1 87.62 106 SER A C 1
ATOM 813 O O . SER A 1 106 ? 15.516 -12.016 2.523 1 87.62 106 SER A O 1
ATOM 815 N N . THR A 1 107 ? 17.422 -10.906 2.957 1 90.31 107 THR A N 1
ATOM 816 C CA . THR A 1 107 ? 18.031 -11.312 1.697 1 90.31 107 THR A CA 1
ATOM 817 C C . THR A 1 107 ? 18.266 -12.82 1.67 1 90.31 107 THR A C 1
ATOM 819 O O . THR A 1 107 ? 18.094 -13.461 0.627 1 90.31 107 THR A O 1
ATOM 822 N N . LYS A 1 108 ? 18.625 -13.336 2.814 1 92.88 108 LYS A N 1
ATOM 823 C CA . LYS A 1 108 ? 18.812 -14.781 2.906 1 92.88 108 LYS A CA 1
ATOM 824 C C . LYS A 1 108 ? 17.531 -15.531 2.535 1 92.88 108 LYS A C 1
ATOM 826 O O . LYS A 1 108 ? 17.578 -16.516 1.796 1 92.88 108 LYS A O 1
ATOM 831 N N . GLU A 1 109 ? 16.484 -15.055 3.041 1 90.94 109 GLU A N 1
ATOM 832 C CA . GLU A 1 109 ? 15.211 -15.688 2.711 1 90.94 109 GLU A CA 1
ATOM 833 C C . GLU A 1 109 ? 14.883 -15.531 1.229 1 90.94 109 GLU A C 1
ATOM 835 O O . GLU A 1 109 ? 14.352 -16.453 0.604 1 90.94 109 GLU A O 1
ATOM 840 N N . GLU A 1 110 ? 15.188 -14.398 0.695 1 93.88 110 GLU A N 1
ATOM 841 C CA . GLU A 1 110 ? 14.984 -14.195 -0.737 1 93.88 110 GLU A CA 1
ATOM 842 C C . GLU A 1 110 ? 15.734 -15.242 -1.555 1 93.88 110 GLU A C 1
ATOM 844 O O . GLU A 1 110 ? 15.18 -15.82 -2.49 1 93.88 110 GLU A O 1
ATOM 849 N N . LEU A 1 111 ? 17 -15.5 -1.174 1 96.12 111 LEU A N 1
ATOM 850 C CA . LEU A 1 111 ? 17.812 -16.469 -1.891 1 96.12 111 LEU A CA 1
ATOM 851 C C . LEU A 1 111 ? 17.203 -17.859 -1.818 1 96.12 111 LEU A C 1
ATOM 853 O O . LEU A 1 111 ? 17.156 -18.578 -2.82 1 96.12 111 LEU A O 1
ATOM 857 N N . ASP A 1 112 ? 16.703 -18.141 -0.68 1 92.75 112 ASP A N 1
ATOM 858 C CA . ASP A 1 112 ? 16.062 -19.438 -0.503 1 92.75 112 ASP A CA 1
ATOM 859 C C . ASP A 1 112 ? 14.82 -19.578 -1.38 1 92.75 112 ASP A C 1
ATOM 861 O O . ASP A 1 112 ? 14.578 -20.625 -1.971 1 92.75 112 ASP A O 1
ATOM 865 N N . VAL A 1 113 ? 14.117 -18.531 -1.453 1 91.06 113 VAL A N 1
ATOM 866 C CA . VAL A 1 113 ? 12.898 -18.531 -2.252 1 91.06 113 VAL A CA 1
ATOM 867 C C . VAL A 1 113 ? 13.242 -18.703 -3.729 1 91.06 113 VAL A C 1
ATOM 869 O O . VAL A 1 113 ? 12.609 -19.484 -4.434 1 91.06 113 VAL A O 1
ATOM 872 N N . TYR A 1 114 ? 14.242 -18 -4.203 1 94.81 114 TYR A N 1
ATOM 873 C CA . TYR A 1 114 ? 14.641 -18.109 -5.602 1 94.81 114 TYR A CA 1
ATOM 874 C C . TYR A 1 114 ? 15.125 -19.516 -5.934 1 94.81 114 TYR A C 1
ATOM 876 O O . TYR A 1 114 ? 14.812 -20.047 -7.004 1 94.81 114 TYR A O 1
ATOM 884 N N . ARG A 1 115 ? 15.883 -20.125 -4.992 1 91.5 115 ARG A N 1
ATOM 885 C CA . ARG A 1 115 ? 16.328 -21.5 -5.188 1 91.5 115 ARG A CA 1
ATOM 886 C C . ARG A 1 115 ? 15.141 -22.453 -5.293 1 91.5 115 ARG A C 1
ATOM 888 O O . ARG A 1 115 ? 15.102 -23.312 -6.168 1 91.5 115 ARG A O 1
ATOM 895 N N . ASP A 1 116 ? 14.219 -22.234 -4.465 1 86.19 116 ASP A N 1
ATOM 896 C CA . ASP A 1 116 ? 13.023 -23.062 -4.449 1 86.19 116 ASP A CA 1
ATOM 897 C C . ASP A 1 116 ? 12.211 -22.891 -5.73 1 86.19 116 ASP A C 1
ATOM 899 O O . ASP A 1 116 ? 11.82 -23.875 -6.367 1 86.19 116 ASP A O 1
ATOM 903 N N . TRP A 1 117 ? 11.984 -21.656 -6.125 1 88.38 117 TRP A N 1
ATOM 904 C CA . TRP A 1 117 ? 11.211 -21.359 -7.328 1 88.38 117 TRP A CA 1
ATOM 905 C C . TRP A 1 117 ? 11.875 -21.938 -8.562 1 88.38 117 TRP A C 1
ATOM 907 O O . TRP A 1 117 ? 11.203 -22.453 -9.461 1 88.38 117 TRP A O 1
ATOM 917 N N . ALA A 1 118 ? 13.188 -21.828 -8.562 1 85.81 118 ALA A N 1
ATOM 918 C CA . ALA A 1 118 ? 13.93 -22.344 -9.703 1 85.81 118 ALA A CA 1
ATOM 919 C C . ALA A 1 118 ? 13.875 -23.875 -9.758 1 85.81 118 ALA A C 1
ATOM 921 O O . ALA A 1 118 ? 13.625 -24.453 -10.812 1 85.81 118 ALA A O 1
ATOM 922 N N . SER A 1 119 ? 14.07 -24.453 -8.617 1 78.94 119 SER A N 1
ATOM 923 C CA . SER A 1 119 ? 14.148 -25.906 -8.555 1 78.94 119 SER A CA 1
ATOM 924 C C . SER A 1 119 ? 12.805 -26.562 -8.898 1 78.94 119 SER A C 1
ATOM 926 O O . SER A 1 119 ? 12.766 -27.609 -9.531 1 78.94 119 SER A O 1
ATOM 928 N N . ARG A 1 120 ? 11.773 -25.891 -8.594 1 74.19 120 ARG A N 1
ATOM 929 C CA . ARG A 1 120 ? 10.445 -26.453 -8.797 1 74.19 120 ARG A CA 1
ATOM 930 C C . ARG A 1 120 ? 9.789 -25.875 -10.047 1 74.19 120 ARG A C 1
ATOM 932 O O . ARG A 1 120 ? 8.641 -26.188 -10.359 1 74.19 120 ARG A O 1
ATOM 939 N N . LYS A 1 121 ? 10.492 -25.031 -10.68 1 80.69 121 LYS A N 1
ATOM 940 C CA . LYS A 1 121 ? 9.969 -24.344 -11.859 1 80.69 121 LYS A CA 1
ATOM 941 C C . LYS A 1 121 ? 8.609 -23.703 -11.555 1 80.69 121 LYS A C 1
ATOM 943 O O . LYS A 1 121 ? 7.648 -23.906 -12.297 1 80.69 121 LYS A O 1
ATOM 948 N N . ARG A 1 122 ? 8.617 -22.984 -10.523 1 83.06 122 ARG A N 1
ATOM 949 C CA . ARG A 1 122 ? 7.398 -22.328 -10.062 1 83.06 122 ARG A CA 1
ATOM 950 C C . ARG A 1 122 ? 7.148 -21.031 -10.828 1 83.06 122 ARG A C 1
ATOM 952 O O . ARG A 1 122 ? 6.004 -20.578 -10.93 1 83.06 122 ARG A O 1
ATOM 959 N N . VAL A 1 123 ? 8.281 -20.453 -11.273 1 90.81 123 VAL A N 1
ATOM 960 C CA . VAL A 1 123 ? 8.18 -19.188 -11.984 1 90.81 123 VAL A CA 1
ATOM 961 C C . VAL A 1 123 ? 9.039 -19.234 -13.25 1 90.81 123 VAL A C 1
ATOM 963 O O . VAL A 1 123 ? 9.984 -20.016 -13.336 1 90.81 123 VAL A O 1
ATOM 966 N N . ASP A 1 124 ? 8.641 -18.375 -14.18 1 92.12 124 ASP A N 1
ATOM 967 C CA . ASP A 1 124 ? 9.43 -18.25 -15.398 1 92.12 124 ASP A CA 1
ATOM 968 C C . ASP A 1 124 ? 10.508 -17.188 -15.258 1 92.12 124 ASP A C 1
ATOM 970 O O . ASP A 1 124 ? 11.492 -17.172 -16 1 92.12 124 ASP A O 1
ATOM 974 N N . GLY A 1 125 ? 10.406 -16.312 -14.359 1 96.38 125 GLY A N 1
ATOM 975 C CA . GLY A 1 125 ? 11.312 -15.211 -14.094 1 96.38 125 GLY A CA 1
ATOM 976 C C . GLY A 1 125 ? 10.945 -14.422 -12.852 1 96.38 125 GLY A C 1
ATOM 977 O O . GLY A 1 125 ? 9.898 -14.664 -12.242 1 96.38 125 GLY A O 1
ATOM 978 N N . VAL A 1 126 ? 11.914 -13.516 -12.484 1 97.56 126 VAL A N 1
ATOM 979 C CA . VAL A 1 126 ? 11.664 -12.766 -11.258 1 97.56 126 VAL A CA 1
ATOM 980 C C . VAL A 1 126 ? 12 -11.289 -11.477 1 97.56 126 VAL A C 1
ATOM 982 O O . VAL A 1 126 ? 12.781 -10.953 -12.367 1 97.56 126 VAL A O 1
ATOM 985 N N . ILE A 1 127 ? 11.352 -10.422 -10.703 1 96.69 127 ILE A N 1
ATOM 986 C CA . ILE A 1 127 ? 11.664 -9 -10.625 1 96.69 127 ILE A CA 1
ATOM 987 C C . ILE A 1 127 ? 12.414 -8.711 -9.32 1 96.69 127 ILE A C 1
ATOM 989 O O . ILE A 1 127 ? 11.953 -9.07 -8.242 1 96.69 127 ILE A O 1
ATOM 993 N N . LEU A 1 128 ? 13.57 -8.094 -9.492 1 95.44 128 LEU A N 1
ATOM 994 C CA . LEU A 1 128 ? 14.375 -7.68 -8.344 1 95.44 128 LEU A CA 1
ATOM 995 C C . LEU A 1 128 ? 14.156 -6.203 -8.031 1 95.44 128 LEU A C 1
ATOM 997 O O . LEU A 1 128 ? 13.945 -5.395 -8.938 1 95.44 128 LEU A O 1
ATOM 1001 N N . VAL A 1 129 ? 14.203 -5.953 -6.707 1 91.5 129 VAL A N 1
ATOM 1002 C CA . VAL A 1 129 ? 14.164 -4.566 -6.25 1 91.5 129 VAL A CA 1
ATOM 1003 C C . VAL A 1 129 ? 15.188 -4.363 -5.141 1 91.5 129 VAL A C 1
ATOM 1005 O O . VAL A 1 129 ? 15.727 -5.328 -4.598 1 91.5 129 VAL A O 1
ATOM 1008 N N . ASP A 1 130 ? 15.539 -3.156 -4.852 1 88.69 130 ASP A N 1
ATOM 1009 C CA . ASP A 1 130 ? 16.328 -2.754 -3.688 1 88.69 130 ASP A CA 1
ATOM 1010 C C . ASP A 1 130 ? 17.672 -3.455 -3.67 1 88.69 130 ASP A C 1
ATOM 1012 O O . ASP A 1 130 ? 18.047 -4.086 -2.676 1 88.69 130 ASP A O 1
ATOM 1016 N N . LEU A 1 131 ? 18.344 -3.244 -4.723 1 89.94 131 LEU A N 1
ATOM 1017 C CA . LEU A 1 131 ? 19.688 -3.803 -4.77 1 89.94 131 LEU A CA 1
ATOM 1018 C C . LEU A 1 131 ? 20.562 -3.201 -3.674 1 89.94 131 LEU A C 1
ATOM 1020 O O . LEU A 1 131 ? 20.516 -1.992 -3.436 1 89.94 131 LEU A O 1
ATOM 1024 N N . LYS A 1 132 ? 21.328 -4.078 -3.086 1 88.94 132 LYS A N 1
ATOM 1025 C CA . LYS A 1 132 ? 22.25 -3.672 -2.025 1 88.94 132 LYS A CA 1
ATOM 1026 C C . LYS A 1 132 ? 23.703 -3.773 -2.484 1 88.94 132 LYS A C 1
ATOM 1028 O O . LYS A 1 132 ? 23.984 -4.383 -3.518 1 88.94 132 LYS A O 1
ATOM 1033 N N . ALA A 1 133 ? 24.547 -3.111 -1.7 1 85.44 133 ALA A N 1
ATOM 1034 C CA . ALA A 1 133 ? 25.969 -3.314 -1.948 1 85.44 133 ALA A CA 1
ATOM 1035 C C . ALA A 1 133 ? 26.344 -4.793 -1.837 1 85.44 133 ALA A C 1
ATOM 1037 O O . ALA A 1 133 ? 25.906 -5.48 -0.914 1 85.44 133 ALA A O 1
ATOM 1038 N N . ASP A 1 134 ? 27.016 -5.328 -2.801 1 88.06 134 ASP A N 1
ATOM 1039 C CA . ASP A 1 134 ? 27.453 -6.723 -2.854 1 88.06 134 ASP A CA 1
ATOM 1040 C C . ASP A 1 134 ? 26.25 -7.668 -2.807 1 88.06 134 ASP A C 1
ATOM 1042 O O . ASP A 1 134 ? 26.281 -8.68 -2.105 1 88.06 134 ASP A O 1
ATOM 1046 N N . ASP A 1 135 ? 25.234 -7.277 -3.459 1 93.06 135 ASP A N 1
ATOM 1047 C CA . ASP A 1 135 ? 24 -8.055 -3.48 1 93.06 135 ASP A CA 1
ATOM 1048 C C . ASP A 1 135 ? 24.219 -9.414 -4.141 1 93.06 135 ASP A C 1
ATOM 1050 O O . ASP A 1 135 ? 24.625 -9.484 -5.305 1 93.06 135 ASP A O 1
ATOM 1054 N N . PRO A 1 136 ? 23.938 -10.5 -3.412 1 95.69 136 PRO A N 1
ATOM 1055 C CA . PRO A 1 136 ? 24.188 -11.828 -3.963 1 95.69 136 PRO A CA 1
ATOM 1056 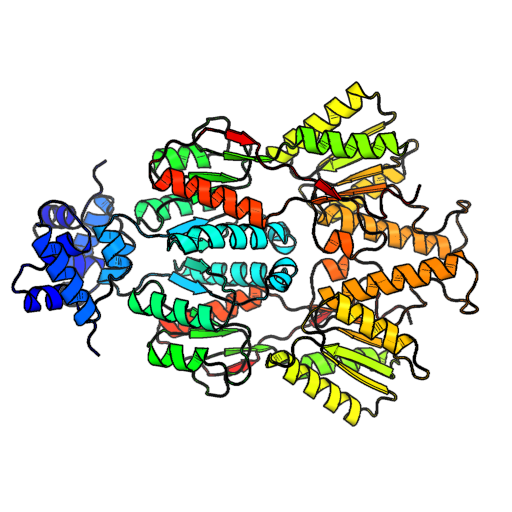C C . PRO A 1 136 ? 23.094 -12.281 -4.938 1 95.69 136 PRO A C 1
ATOM 1058 O O . PRO A 1 136 ? 23.266 -13.281 -5.637 1 95.69 136 PRO A O 1
ATOM 1061 N N . ARG A 1 137 ? 22.078 -11.562 -5.055 1 96.5 137 ARG A N 1
ATOM 1062 C CA . ARG A 1 137 ? 20.891 -12.055 -5.75 1 96.5 137 ARG A CA 1
ATOM 1063 C C . ARG A 1 137 ? 21.141 -12.156 -7.25 1 96.5 137 ARG A C 1
ATOM 1065 O O . ARG A 1 137 ? 20.844 -13.18 -7.871 1 96.5 137 ARG A O 1
ATOM 1072 N N . PRO A 1 138 ? 21.766 -11.125 -7.883 1 96.19 138 PRO A N 1
ATOM 1073 C CA . PRO A 1 138 ? 21.984 -11.227 -9.328 1 96.19 138 PRO A CA 1
ATOM 1074 C C . PRO A 1 138 ? 22.828 -12.445 -9.711 1 96.19 138 PRO A C 1
ATOM 1076 O O . PRO A 1 138 ? 22.484 -13.164 -10.648 1 96.19 138 PRO A O 1
ATOM 1079 N N . LYS A 1 139 ? 23.844 -12.695 -9 1 96 139 LYS A N 1
ATOM 1080 C CA . LYS A 1 139 ? 24.719 -13.828 -9.281 1 96 139 LYS A CA 1
ATOM 1081 C C . LYS A 1 139 ? 23.984 -15.148 -9.094 1 96 139 LYS A C 1
ATOM 1083 O O . LYS A 1 139 ? 24.094 -16.047 -9.93 1 96 139 LYS A O 1
ATOM 1088 N N . LEU A 1 140 ? 23.266 -15.273 -8.031 1 96.38 140 LEU A N 1
ATOM 1089 C CA . LEU A 1 140 ? 22.516 -16.5 -7.77 1 96.38 140 LEU A CA 1
ATOM 1090 C C . LEU A 1 140 ? 21.516 -16.781 -8.891 1 96.38 140 LEU A C 1
ATOM 1092 O O . LEU A 1 140 ? 21.422 -17.922 -9.359 1 96.38 140 LEU A O 1
ATOM 1096 N N . LEU A 1 141 ? 20.812 -15.758 -9.305 1 96.75 141 LEU A N 1
ATOM 1097 C CA . LEU A 1 141 ? 19.781 -15.938 -10.328 1 96.75 141 LEU A CA 1
ATOM 1098 C C . LEU A 1 141 ? 20.406 -16.375 -11.648 1 96.75 141 LEU A C 1
ATOM 1100 O O . LEU A 1 141 ? 19.844 -17.203 -12.367 1 96.75 141 LEU A O 1
ATOM 1104 N N . ALA A 1 142 ? 21.547 -15.82 -11.953 1 93.56 142 ALA A N 1
ATOM 1105 C CA . ALA A 1 142 ? 22.297 -16.234 -13.148 1 93.56 142 ALA A CA 1
ATOM 1106 C C . ALA A 1 142 ? 22.719 -17.688 -13.055 1 93.56 142 ALA A C 1
ATOM 1108 O O . ALA A 1 142 ? 22.578 -18.438 -14.023 1 93.56 142 ALA A O 1
ATOM 1109 N N . GLU A 1 143 ? 23.156 -18.078 -11.883 1 93.38 143 GLU A N 1
ATOM 1110 C CA . GLU A 1 143 ? 23.594 -19.453 -11.656 1 93.38 143 GLU A CA 1
ATOM 1111 C C . GLU A 1 143 ? 22.438 -20.422 -11.773 1 93.38 143 GLU A C 1
ATOM 1113 O O . GLU A 1 143 ? 22.609 -21.547 -12.258 1 93.38 143 GLU A O 1
ATOM 1118 N N . LEU A 1 144 ? 21.297 -20.016 -11.344 1 91.94 144 LEU A N 1
ATOM 1119 C CA . LEU A 1 144 ? 20.109 -20.859 -11.359 1 91.94 144 LEU A CA 1
ATOM 1120 C C . LEU A 1 144 ? 19.5 -20.906 -12.758 1 91.94 144 LEU A C 1
ATOM 1122 O O . LEU A 1 144 ? 18.625 -21.734 -13.031 1 91.94 144 LEU A O 1
ATOM 1126 N N . GLY A 1 145 ? 19.953 -20.016 -13.617 1 92.25 145 GLY A N 1
ATOM 1127 C CA . GLY A 1 145 ? 19.344 -19.891 -14.93 1 92.25 145 GLY A CA 1
ATOM 1128 C C . GLY A 1 145 ? 17.938 -19.328 -14.867 1 92.25 145 GLY A C 1
ATOM 1129 O O . GLY A 1 145 ? 17.094 -19.656 -15.711 1 92.25 145 GLY A O 1
ATOM 1130 N N . LEU A 1 146 ? 17.625 -18.625 -13.875 1 94.25 146 LEU A N 1
ATOM 1131 C CA . LEU A 1 146 ? 16.312 -17.984 -13.703 1 94.25 146 LEU A CA 1
ATOM 1132 C C . LEU A 1 146 ? 16.344 -16.547 -14.203 1 94.25 146 LEU A C 1
ATOM 1134 O O . LEU A 1 146 ? 16.984 -15.68 -13.594 1 94.25 146 LEU A O 1
ATOM 1138 N N . PRO A 1 147 ? 15.672 -16.25 -15.336 1 96.25 147 PRO A N 1
ATOM 1139 C CA . PRO A 1 147 ? 15.656 -14.891 -15.867 1 96.25 147 PRO A CA 1
ATOM 1140 C C . PRO A 1 147 ? 15.18 -13.859 -14.844 1 96.25 147 PRO A C 1
ATOM 1142 O O . PRO A 1 147 ? 14.266 -14.133 -14.07 1 96.25 147 PRO A O 1
ATOM 1145 N N . ALA A 1 148 ? 15.859 -12.703 -14.852 1 96.81 148 ALA A N 1
ATOM 1146 C CA . ALA A 1 148 ? 15.531 -11.664 -13.883 1 96.81 148 ALA A CA 1
ATOM 1147 C C . ALA A 1 148 ? 15.719 -10.273 -14.484 1 96.81 148 ALA A C 1
ATOM 1149 O O . ALA A 1 148 ? 16.5 -10.094 -15.422 1 96.81 148 ALA A O 1
ATOM 1150 N N . VAL A 1 149 ? 14.938 -9.359 -13.984 1 96.5 149 VAL A N 1
ATOM 1151 C CA . VAL A 1 149 ? 15.141 -7.941 -14.258 1 96.5 149 VAL A CA 1
ATOM 1152 C C . VAL A 1 149 ? 15.156 -7.16 -12.945 1 96.5 149 VAL A C 1
ATOM 1154 O O . VAL A 1 149 ? 14.664 -7.648 -11.922 1 96.5 149 VAL A O 1
ATOM 1157 N N . LEU A 1 150 ? 15.781 -6 -13.047 1 95.12 150 LEU A N 1
ATOM 1158 C CA . LEU A 1 150 ? 15.969 -5.191 -11.844 1 95.12 150 LEU A CA 1
ATOM 1159 C C . LEU A 1 150 ? 15.25 -3.852 -11.984 1 95.12 150 LEU A C 1
ATOM 1161 O O . LEU A 1 150 ? 15.469 -3.121 -12.953 1 95.12 150 LEU A O 1
ATOM 1165 N N . ALA A 1 151 ? 14.289 -3.613 -11.062 1 92.81 151 ALA A N 1
ATOM 1166 C CA . ALA A 1 151 ? 13.789 -2.256 -10.867 1 92.81 151 ALA A CA 1
ATOM 1167 C C . ALA A 1 151 ? 14.758 -1.43 -10.031 1 92.81 151 ALA A C 1
ATOM 1169 O O . ALA A 1 151 ? 14.859 -1.621 -8.812 1 92.81 151 ALA A O 1
ATOM 1170 N N . GLY A 1 152 ? 15.383 -0.541 -10.586 1 90 152 GLY A N 1
ATOM 1171 C CA . GLY A 1 152 ? 16.516 0.157 -10.008 1 90 152 GLY A CA 1
ATOM 1172 C C . GLY A 1 152 ? 17.844 -0.2 -10.664 1 90 152 GLY A C 1
ATOM 1173 O O . GLY A 1 152 ? 17.875 -0.623 -11.82 1 90 152 GLY A O 1
ATOM 1174 N N . GLY A 1 153 ? 18.953 0.044 -9.945 1 85.12 153 GLY A N 1
ATOM 1175 C CA . GLY A 1 153 ? 20.266 -0.344 -10.445 1 85.12 153 GLY A CA 1
ATOM 1176 C C . GLY A 1 153 ? 20.984 0.777 -11.172 1 85.12 153 GLY A C 1
ATOM 1177 O O . GLY A 1 153 ? 20.719 1.955 -10.93 1 85.12 153 GLY A O 1
ATOM 1178 N N . PRO A 1 154 ? 22 0.424 -11.812 1 84.62 154 PRO A N 1
ATOM 1179 C CA . PRO A 1 154 ? 22.25 -0.903 -12.383 1 84.62 154 PRO A CA 1
ATOM 1180 C C . PRO A 1 154 ? 22.953 -1.842 -11.398 1 84.62 154 PRO A C 1
ATOM 1182 O O . PRO A 1 154 ? 23.547 -1.387 -10.414 1 84.62 154 PRO A O 1
ATOM 1185 N N . ASP A 1 155 ? 22.75 -3.148 -11.773 1 85.75 155 ASP A N 1
ATOM 1186 C CA . ASP A 1 155 ? 23.594 -4.184 -11.18 1 85.75 155 ASP A CA 1
ATOM 1187 C C . ASP A 1 155 ? 25.047 -4.02 -11.602 1 85.75 155 ASP A C 1
ATOM 1189 O O . ASP A 1 155 ? 25.359 -4.027 -12.789 1 85.75 155 ASP A O 1
ATOM 1193 N N . PRO A 1 156 ? 25.938 -3.893 -10.656 1 84.81 156 PRO A N 1
ATOM 1194 C CA . PRO A 1 156 ? 27.328 -3.646 -11.008 1 84.81 156 PRO A CA 1
ATOM 1195 C C . PRO A 1 156 ? 27.938 -4.762 -11.859 1 84.81 156 PRO A C 1
ATOM 1197 O O . PRO A 1 156 ? 28.844 -4.516 -12.648 1 84.81 156 PRO A O 1
ATOM 1200 N N . SER A 1 157 ? 27.438 -5.961 -11.719 1 86.25 157 SER A N 1
ATOM 1201 C CA . SER A 1 157 ? 27.969 -7.098 -12.461 1 86.25 157 SER A CA 1
ATOM 1202 C C . SER A 1 157 ? 27.297 -7.234 -13.82 1 86.25 157 SER A C 1
ATOM 1204 O O . SER A 1 157 ? 27.672 -8.094 -14.617 1 86.25 157 SER A O 1
ATOM 1206 N N . ASN A 1 158 ? 26.328 -6.383 -14.078 1 88.38 158 ASN A N 1
ATOM 1207 C CA . ASN A 1 158 ? 25.594 -6.348 -15.344 1 88.38 158 ASN A CA 1
ATOM 1208 C C . ASN A 1 158 ? 25.031 -7.715 -15.703 1 88.38 158 ASN A C 1
ATOM 1210 O O . ASN A 1 158 ? 25.078 -8.125 -16.859 1 88.38 158 ASN A O 1
ATOM 1214 N N . LEU A 1 159 ? 24.609 -8.406 -14.734 1 90.06 159 LEU A N 1
ATOM 1215 C CA . LEU A 1 159 ? 24.062 -9.734 -14.945 1 90.06 159 LEU A CA 1
ATOM 1216 C C . LEU A 1 159 ? 22.547 -9.664 -15.195 1 90.06 159 LEU A C 1
ATOM 1218 O O . LEU A 1 159 ? 21.984 -10.562 -15.828 1 90.06 159 LEU A O 1
ATOM 1222 N N . VAL A 1 160 ? 21.969 -8.609 -14.711 1 93.06 160 VAL A N 1
ATOM 1223 C CA . VAL A 1 160 ? 20.516 -8.469 -14.781 1 93.06 160 VAL A CA 1
ATOM 1224 C C . VAL A 1 160 ? 20.156 -7.133 -15.414 1 93.06 160 VAL A C 1
ATOM 1226 O O . VAL A 1 160 ? 20.578 -6.078 -14.938 1 93.06 160 VAL A O 1
ATOM 1229 N N . PRO A 1 161 ? 19.438 -7.195 -16.547 1 93.69 161 PRO A N 1
ATOM 1230 C CA . PRO A 1 161 ? 18.969 -5.918 -17.094 1 93.69 161 PRO A CA 1
ATOM 1231 C C . PRO A 1 161 ? 18.172 -5.102 -16.094 1 93.69 161 PRO A C 1
ATOM 1233 O O . PRO A 1 161 ? 17.422 -5.668 -15.281 1 93.69 161 PRO A O 1
ATOM 1236 N N . SE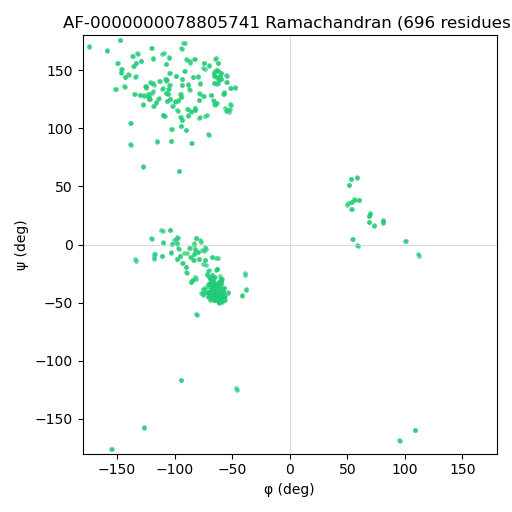R A 1 162 ? 18.359 -3.791 -16.219 1 93.06 162 SER A N 1
ATOM 1237 C CA . SER A 1 162 ? 17.75 -2.949 -15.203 1 93.06 162 SER A CA 1
ATOM 1238 C C . SER A 1 162 ? 17.141 -1.691 -15.812 1 93.06 162 SER A C 1
ATOM 1240 O O . SER A 1 162 ? 17.562 -1.251 -16.891 1 93.06 162 SER A O 1
ATOM 1242 N N . LEU A 1 163 ? 16.062 -1.25 -15.227 1 91.75 163 LEU A N 1
ATOM 1243 C CA . LEU A 1 163 ? 15.477 0.063 -15.469 1 91.75 163 LEU A CA 1
ATOM 1244 C C . LEU A 1 163 ? 15.516 0.913 -14.203 1 91.75 163 LEU A C 1
ATOM 1246 O O . LEU A 1 163 ? 15.07 0.473 -13.141 1 91.75 163 LEU A O 1
ATOM 1250 N N . SER A 1 164 ? 16.156 2.082 -14.305 1 88.62 164 SER A N 1
ATOM 1251 C CA . SER A 1 164 ? 16.297 2.92 -13.125 1 88.62 164 SER A CA 1
ATOM 1252 C C . SER A 1 164 ? 15.93 4.367 -13.422 1 88.62 164 SER A C 1
ATOM 1254 O O . SER A 1 164 ? 15.688 4.727 -14.578 1 88.62 164 SER A O 1
ATOM 1256 N N . ILE A 1 165 ? 15.742 5.047 -12.359 1 84.62 165 ILE A N 1
ATOM 1257 C CA . ILE A 1 165 ? 15.578 6.492 -12.461 1 84.62 165 ILE A CA 1
ATOM 1258 C C . ILE A 1 165 ? 16.938 7.172 -12.438 1 84.62 165 ILE A C 1
ATOM 1260 O O . ILE A 1 165 ? 17.938 6.574 -12 1 84.62 165 ILE A O 1
ATOM 1264 N N . ASP A 1 166 ? 16.984 8.367 -12.992 1 85.5 166 ASP A N 1
ATOM 1265 C CA . ASP A 1 166 ? 18.188 9.188 -12.859 1 85.5 166 ASP A CA 1
ATOM 1266 C C . ASP A 1 166 ? 18.172 9.984 -11.555 1 85.5 166 ASP A C 1
ATOM 1268 O O . ASP A 1 166 ? 17.797 11.156 -11.547 1 85.5 166 ASP A O 1
ATOM 1272 N N . ASP A 1 167 ? 18.672 9.336 -10.539 1 86 167 ASP A N 1
ATOM 1273 C CA . ASP A 1 167 ? 18.625 9.914 -9.195 1 86 167 ASP A CA 1
ATOM 1274 C C . ASP A 1 167 ? 19.469 11.188 -9.125 1 86 167 ASP A C 1
ATOM 1276 O O . ASP A 1 167 ? 19.141 12.125 -8.391 1 86 167 ASP A O 1
ATOM 1280 N N . SER A 1 168 ? 20.547 11.18 -9.859 1 87.38 168 SER A N 1
ATOM 1281 C CA . SER A 1 168 ? 21.422 12.352 -9.875 1 87.38 168 SER A CA 1
ATOM 1282 C C . SER A 1 168 ? 20.703 13.555 -10.477 1 87.38 168 SER A C 1
ATOM 1284 O O . SER A 1 168 ? 20.719 14.648 -9.914 1 87.38 168 SER A O 1
ATOM 1286 N N . LYS A 1 169 ? 20.094 13.297 -11.562 1 91.25 169 LYS A N 1
ATOM 1287 C CA . LYS A 1 169 ? 19.328 14.367 -12.195 1 91.25 169 LYS A CA 1
ATOM 1288 C C . LYS A 1 169 ? 18.172 14.82 -11.305 1 91.25 169 LYS A C 1
ATOM 1290 O O . LYS A 1 169 ? 17.875 16.016 -11.227 1 91.25 169 LYS A O 1
ATOM 1295 N N . THR A 1 170 ? 17.578 13.891 -10.68 1 93.5 170 THR A N 1
ATOM 1296 C CA . THR A 1 170 ? 16.453 14.195 -9.805 1 93.5 170 THR A CA 1
ATOM 1297 C C . THR A 1 170 ? 16.922 15.039 -8.617 1 93.5 170 THR A C 1
ATOM 1299 O O . THR A 1 170 ? 16.281 16.047 -8.289 1 93.5 170 THR A O 1
ATOM 1302 N N . MET A 1 171 ? 18.016 14.641 -8.039 1 94.88 171 MET A N 1
ATOM 1303 C CA . MET A 1 171 ? 18.578 15.43 -6.945 1 94.88 171 MET A CA 1
ATOM 1304 C C . MET A 1 171 ? 18.953 16.828 -7.414 1 94.88 171 MET A C 1
ATOM 1306 O O . MET A 1 171 ? 18.688 17.812 -6.715 1 94.88 171 MET A O 1
ATOM 1310 N N . GLY A 1 172 ? 19.531 16.906 -8.594 1 94.69 172 GLY A N 1
ATOM 1311 C CA . GLY A 1 172 ? 19.844 18.203 -9.18 1 94.69 172 GLY A CA 1
ATOM 1312 C C . GLY A 1 172 ? 18.609 19.078 -9.336 1 94.69 172 GLY A C 1
ATOM 1313 O O . GLY A 1 172 ? 18.656 20.266 -9.016 1 94.69 172 GLY A O 1
ATOM 1314 N N . THR A 1 173 ? 17.531 18.5 -9.75 1 96.19 173 THR A N 1
ATOM 1315 C CA . THR A 1 173 ? 16.281 19.234 -9.938 1 96.19 173 THR A CA 1
ATOM 1316 C C . THR A 1 173 ? 15.758 19.766 -8.609 1 96.19 173 THR A C 1
ATOM 1318 O O . THR A 1 173 ? 15.297 20.906 -8.531 1 96.19 173 THR A O 1
ATOM 1321 N N . ILE A 1 174 ? 15.852 18.953 -7.578 1 97.56 174 ILE A N 1
ATOM 1322 C CA . ILE A 1 174 ? 15.43 19.344 -6.242 1 97.56 174 ILE A CA 1
ATOM 1323 C C . ILE A 1 174 ? 16.266 20.547 -5.773 1 97.56 174 ILE A C 1
ATOM 1325 O O . ILE A 1 174 ? 15.711 21.547 -5.336 1 97.56 174 ILE A O 1
ATOM 1329 N N . LEU A 1 175 ? 17.547 20.422 -5.906 1 97.38 175 LEU A N 1
ATOM 1330 C CA . LEU A 1 175 ? 18.453 21.438 -5.402 1 97.38 175 LEU A CA 1
ATOM 1331 C C . LEU A 1 175 ? 18.328 22.734 -6.199 1 97.38 175 LEU A C 1
ATOM 1333 O O . LEU A 1 175 ? 18.359 23.828 -5.629 1 97.38 175 LEU A O 1
ATOM 1337 N N . ASP A 1 176 ? 18.188 22.594 -7.512 1 97.25 176 ASP A N 1
ATOM 1338 C CA . ASP A 1 176 ? 17.953 23.766 -8.344 1 97.25 176 ASP A CA 1
ATOM 1339 C C . ASP A 1 176 ? 16.719 24.531 -7.891 1 97.25 176 ASP A C 1
ATOM 1341 O O . ASP A 1 176 ? 16.734 25.766 -7.805 1 97.25 176 ASP A O 1
ATOM 1345 N N . HIS A 1 177 ? 15.68 23.828 -7.609 1 97.81 177 HIS A N 1
ATOM 1346 C CA . HIS A 1 177 ? 14.445 24.438 -7.137 1 97.81 177 HIS A CA 1
ATOM 1347 C C . HIS A 1 177 ? 14.664 25.172 -5.82 1 97.81 177 HIS A C 1
ATOM 1349 O O . HIS A 1 177 ? 14.266 26.328 -5.68 1 97.81 177 HIS A O 1
ATOM 1355 N N . LEU A 1 178 ? 15.32 24.516 -4.891 1 97.88 178 LEU A N 1
ATOM 1356 C CA . LEU A 1 178 ? 15.555 25.125 -3.582 1 97.88 178 LEU A CA 1
ATOM 1357 C C . LEU A 1 178 ? 16.453 26.344 -3.701 1 97.88 178 LEU A C 1
ATOM 1359 O O . LEU A 1 178 ? 16.172 27.375 -3.078 1 97.88 178 LEU A O 1
ATOM 1363 N N . LEU A 1 179 ? 17.469 26.328 -4.539 1 96.94 179 LEU A N 1
ATOM 1364 C CA . LEU A 1 179 ? 18.391 27.438 -4.738 1 96.94 179 LEU A CA 1
ATOM 1365 C C . LEU A 1 179 ? 17.656 28.625 -5.391 1 96.94 179 LEU A C 1
ATOM 1367 O O . LEU A 1 179 ? 17.891 29.781 -5.031 1 96.94 179 LEU A O 1
ATOM 1371 N N . SER A 1 180 ? 16.812 28.266 -6.355 1 96.69 180 SER A N 1
ATOM 1372 C CA . SER A 1 180 ? 16.062 29.312 -7.047 1 96.69 180 SER A CA 1
ATOM 1373 C C . SER A 1 180 ? 15.141 30.047 -6.086 1 96.69 180 SER A C 1
ATOM 1375 O O . SER A 1 180 ? 14.766 31.203 -6.348 1 96.69 180 SER A O 1
ATOM 1377 N N . ARG A 1 181 ? 14.812 29.438 -4.957 1 96.06 181 ARG A N 1
ATOM 1378 C CA . ARG A 1 181 ? 13.938 30.047 -3.955 1 96.06 181 ARG A CA 1
ATOM 1379 C C . ARG A 1 181 ? 14.75 30.703 -2.848 1 96.06 181 ARG A C 1
ATOM 1381 O O . ARG A 1 181 ? 14.188 31.234 -1.886 1 96.06 181 ARG A O 1
ATOM 1388 N N . GLY A 1 182 ? 16.078 30.562 -2.932 1 95.44 182 GLY A N 1
ATOM 1389 C CA . GLY A 1 182 ? 16.953 31.297 -2.027 1 95.44 182 GLY A CA 1
ATOM 1390 C C . GLY A 1 182 ? 17.453 30.438 -0.88 1 95.44 182 GLY A C 1
ATOM 1391 O O . GLY A 1 182 ? 18.172 30.938 -0.004 1 95.44 182 GLY A O 1
ATOM 1392 N N . TYR A 1 183 ? 17.125 29.172 -0.843 1 96.25 183 TYR A N 1
ATOM 1393 C CA . TYR A 1 183 ? 17.625 28.281 0.215 1 96.25 183 TYR A CA 1
ATOM 1394 C C . TYR A 1 183 ? 19.062 27.875 -0.045 1 96.25 183 TYR A C 1
ATOM 1396 O O . TYR A 1 183 ? 19.375 27.328 -1.103 1 96.25 183 TYR A O 1
ATOM 1404 N N . ARG A 1 184 ? 19.906 28.031 0.975 1 96.69 184 ARG A N 1
ATOM 1405 C CA . ARG A 1 184 ? 21.312 27.719 0.781 1 96.69 184 ARG A CA 1
ATOM 1406 C C . ARG A 1 184 ? 21.859 26.891 1.932 1 96.69 184 ARG A C 1
ATOM 1408 O O . ARG A 1 184 ? 22.984 26.406 1.875 1 96.69 184 ARG A O 1
ATOM 1415 N N . ARG A 1 185 ? 21.156 26.781 2.994 1 97.94 185 ARG A N 1
ATOM 1416 C CA . ARG A 1 185 ? 21.438 25.844 4.078 1 97.94 185 ARG A CA 1
ATOM 1417 C C . ARG A 1 185 ? 20.5 24.641 4.031 1 97.94 185 ARG A C 1
ATOM 1419 O O . ARG A 1 185 ? 19.359 24.734 4.484 1 97.94 185 ARG A O 1
ATOM 1426 N N . ILE A 1 186 ? 21 23.547 3.471 1 98.19 186 ILE A N 1
ATOM 1427 C CA . ILE A 1 186 ? 20.125 22.438 3.125 1 98.19 186 ILE A CA 1
ATOM 1428 C C . ILE A 1 186 ? 20.656 21.141 3.758 1 98.19 186 ILE A C 1
ATOM 1430 O O . ILE A 1 186 ? 21.844 20.844 3.662 1 98.19 186 ILE A O 1
ATOM 1434 N N . ALA A 1 187 ? 19.812 20.453 4.469 1 98.44 187 ALA A N 1
ATOM 1435 C CA . ALA A 1 187 ? 20.141 19.156 5.027 1 98.44 187 ALA A CA 1
ATOM 1436 C C . ALA A 1 187 ? 19.406 18.031 4.277 1 98.44 187 ALA A C 1
ATOM 1438 O O . ALA A 1 187 ? 18.266 18.203 3.855 1 98.44 187 ALA A O 1
ATOM 1439 N N . TYR A 1 188 ? 20.094 16.922 4.098 1 98.56 188 TYR A N 1
ATOM 1440 C CA . TYR A 1 188 ? 19.516 15.727 3.486 1 98.56 188 TYR A CA 1
ATOM 1441 C C . TYR A 1 188 ? 19.344 14.617 4.516 1 98.56 188 TYR A C 1
ATOM 1443 O O . TYR A 1 188 ? 20.328 14.086 5.035 1 98.56 188 TYR A O 1
ATOM 1451 N N . ILE A 1 189 ? 18.047 14.336 4.809 1 98.44 189 ILE A N 1
ATOM 1452 C CA . ILE A 1 189 ? 17.703 13.234 5.699 1 98.44 189 ILE A CA 1
ATOM 1453 C C . ILE A 1 189 ? 17.516 11.953 4.887 1 98.44 189 ILE A C 1
ATOM 1455 O O . ILE A 1 189 ? 16.422 11.672 4.398 1 98.44 189 ILE A O 1
ATOM 1459 N N . SER A 1 190 ? 18.547 11.148 4.859 1 97.06 190 SER A N 1
ATOM 1460 C CA . SER A 1 190 ? 18.656 10.016 3.943 1 97.06 190 SER A CA 1
ATOM 1461 C C . SER A 1 190 ? 18.125 8.742 4.574 1 97.06 190 SER A C 1
ATOM 1463 O O . SER A 1 190 ? 17.609 8.766 5.695 1 97.06 190 SER A O 1
ATOM 1465 N N . GLY A 1 191 ? 18.062 7.684 3.742 1 92.88 191 GLY A N 1
ATOM 1466 C CA . GLY A 1 191 ? 17.531 6.395 4.168 1 92.88 191 GLY A CA 1
ATOM 1467 C C . GLY A 1 191 ? 18.609 5.441 4.648 1 92.88 191 GLY A C 1
ATOM 1468 O O . GLY A 1 191 ? 19.344 5.75 5.582 1 92.88 191 GLY A O 1
ATOM 1469 N N . ASP A 1 192 ? 18.75 4.367 3.963 1 90.31 192 ASP A N 1
ATOM 1470 C CA . ASP A 1 192 ? 19.672 3.285 4.312 1 90.31 192 ASP A CA 1
ATOM 1471 C C . ASP A 1 192 ? 20.938 3.346 3.463 1 90.31 192 ASP A C 1
ATOM 1473 O O . ASP A 1 192 ? 20.891 3.139 2.25 1 90.31 192 ASP A O 1
ATOM 1477 N N . PRO A 1 193 ? 22.062 3.512 4.137 1 91.38 193 PRO A N 1
ATOM 1478 C CA . PRO A 1 193 ? 23.312 3.629 3.373 1 91.38 193 PRO A CA 1
ATOM 1479 C C . PRO A 1 193 ? 23.688 2.332 2.666 1 91.38 193 PRO A C 1
ATOM 1481 O O . PRO A 1 193 ? 24.578 2.33 1.809 1 91.38 193 PRO A O 1
ATOM 1484 N N . MET A 1 194 ? 23.031 1.253 2.977 1 87.5 194 MET A N 1
ATOM 1485 C CA . MET A 1 194 ? 23.359 -0.025 2.348 1 87.5 194 MET A CA 1
ATOM 1486 C C . MET A 1 194 ? 22.656 -0.163 1.002 1 87.5 194 MET A C 1
ATOM 1488 O O . MET A 1 194 ? 23 -1.039 0.205 1 87.5 194 MET A O 1
ATOM 1492 N N . LEU A 1 195 ? 21.734 0.685 0.788 1 87 195 LEU A N 1
ATOM 1493 C CA . LEU A 1 195 ? 21.031 0.651 -0.491 1 87 195 LEU A CA 1
ATOM 1494 C C . LEU A 1 195 ? 21.75 1.498 -1.531 1 87 195 LEU A C 1
ATOM 1496 O O . LEU A 1 195 ? 22.125 2.643 -1.259 1 87 195 LEU A O 1
ATOM 1500 N N . ASP A 1 196 ? 21.844 0.987 -2.709 1 85.56 196 ASP A N 1
ATOM 1501 C CA . ASP A 1 196 ? 22.594 1.635 -3.773 1 85.56 196 ASP A CA 1
ATOM 1502 C C . ASP A 1 196 ? 22 2.99 -4.133 1 85.56 196 ASP A C 1
ATOM 1504 O O . ASP A 1 196 ? 22.719 3.977 -4.293 1 85.56 196 ASP A O 1
ATOM 1508 N N . TYR A 1 197 ? 20.719 3.027 -4.223 1 86.25 197 TYR A N 1
ATOM 1509 C CA . TYR A 1 197 ? 20.109 4.277 -4.652 1 86.25 197 TYR A CA 1
ATOM 1510 C C . TYR A 1 197 ? 20.266 5.355 -3.586 1 86.25 197 TYR A C 1
ATOM 1512 O O . TYR A 1 197 ? 20.391 6.539 -3.904 1 86.25 197 TYR A O 1
ATOM 1520 N N . SER A 1 198 ? 20.25 4.965 -2.287 1 89.75 198 SER A N 1
ATOM 1521 C CA . SER A 1 198 ? 20.453 5.93 -1.21 1 89.75 198 SER A CA 1
ATOM 1522 C C . SER A 1 198 ? 21.859 6.516 -1.255 1 89.75 198 SER A C 1
ATOM 1524 O O . SER A 1 198 ? 22.047 7.719 -1.062 1 89.75 198 SER A O 1
ATOM 1526 N N . ARG A 1 199 ? 22.781 5.676 -1.539 1 88.62 199 ARG A N 1
ATOM 1527 C CA . ARG A 1 199 ? 24.156 6.121 -1.645 1 88.62 199 ARG A CA 1
ATOM 1528 C C . ARG A 1 199 ? 24.344 7.059 -2.836 1 88.62 199 ARG A C 1
ATOM 1530 O O . ARG A 1 199 ? 25.047 8.07 -2.732 1 88.62 199 ARG A O 1
ATOM 1537 N N . ASP A 1 200 ? 23.734 6.707 -3.873 1 88.25 200 ASP A N 1
ATOM 1538 C CA . ASP A 1 200 ? 23.828 7.523 -5.078 1 88.25 200 ASP A CA 1
ATOM 1539 C C . ASP A 1 200 ? 23.203 8.906 -4.855 1 88.25 200 ASP A C 1
ATOM 1541 O O . ASP A 1 200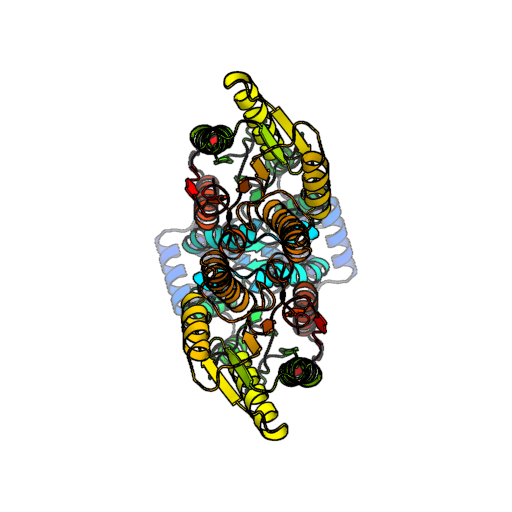 ? 23.766 9.914 -5.301 1 88.25 200 ASP A O 1
ATOM 1545 N N . ARG A 1 201 ? 22.078 8.922 -4.254 1 93.5 201 ARG A N 1
ATOM 1546 C CA . ARG A 1 201 ? 21.422 10.18 -3.949 1 93.5 201 ARG A CA 1
ATOM 1547 C C . ARG A 1 201 ? 22.266 11.039 -3.018 1 93.5 201 ARG A C 1
ATOM 1549 O O . ARG A 1 201 ? 22.391 12.25 -3.211 1 93.5 201 ARG A O 1
ATOM 1556 N N . GLU A 1 202 ? 22.859 10.359 -2.045 1 95.75 202 GLU A N 1
ATOM 1557 C CA . GLU A 1 202 ? 23.734 11.062 -1.113 1 95.75 202 GLU A CA 1
ATOM 1558 C C . GLU A 1 202 ? 24.938 11.664 -1.836 1 95.75 202 GLU A C 1
ATOM 1560 O O . GLU A 1 202 ? 25.297 12.812 -1.597 1 95.75 202 GLU A O 1
ATOM 1565 N N . MET A 1 203 ? 25.547 10.891 -2.682 1 94.44 203 MET A N 1
ATOM 1566 C CA . MET A 1 203 ? 26.703 11.367 -3.445 1 94.44 203 MET A CA 1
ATOM 1567 C C . MET A 1 203 ? 26.312 12.539 -4.34 1 94.44 203 MET A C 1
ATOM 1569 O O . MET A 1 203 ? 27.062 13.516 -4.449 1 94.44 203 MET A O 1
ATOM 1573 N N . SER A 1 204 ? 25.172 12.398 -4.945 1 94.88 204 SER A N 1
ATOM 1574 C CA . SER A 1 204 ? 24.672 13.477 -5.801 1 94.88 204 SER A CA 1
ATOM 1575 C C . SER A 1 204 ? 24.453 14.75 -5.004 1 94.88 204 SER A C 1
ATOM 1577 O O . SER A 1 204 ? 24.812 15.844 -5.457 1 94.88 204 SER A O 1
ATOM 1579 N N . PHE A 1 205 ? 23.906 14.68 -3.816 1 97.69 205 PHE A N 1
ATOM 1580 C CA . PHE A 1 205 ? 23.656 15.828 -2.951 1 97.69 205 PHE A CA 1
ATOM 1581 C C . PHE A 1 205 ? 24.969 16.516 -2.582 1 97.69 205 PHE A C 1
ATOM 1583 O O . PHE A 1 205 ? 25.094 17.734 -2.695 1 97.69 205 PHE A O 1
ATOM 1590 N N . ARG A 1 206 ? 25.891 15.703 -2.191 1 97.25 206 ARG A N 1
ATOM 1591 C CA . ARG A 1 206 ? 27.188 16.234 -1.772 1 97.25 206 ARG A CA 1
ATOM 1592 C C . ARG A 1 206 ? 27.875 16.938 -2.926 1 97.25 206 ARG A C 1
ATOM 1594 O O . ARG A 1 206 ? 28.453 18.016 -2.748 1 97.25 206 ARG A O 1
ATOM 1601 N N . LYS A 1 207 ? 27.859 16.312 -4.066 1 96.25 207 LYS A N 1
ATOM 1602 C CA . LYS A 1 207 ? 28.484 16.906 -5.25 1 96.25 207 LYS A CA 1
ATOM 1603 C C . LYS A 1 207 ? 27.844 18.25 -5.598 1 96.25 207 LYS A C 1
ATOM 1605 O O . LYS A 1 207 ? 28.547 19.219 -5.879 1 96.25 207 LYS A O 1
ATOM 1610 N N . PHE A 1 208 ? 26.547 18.266 -5.562 1 95.12 208 PHE A N 1
ATOM 1611 C CA . PHE A 1 208 ? 25.812 19.484 -5.891 1 95.12 208 PHE A CA 1
ATOM 1612 C C . PHE A 1 208 ? 26.078 20.562 -4.84 1 95.12 208 PHE A C 1
ATOM 1614 O O . PHE A 1 208 ? 26.172 21.75 -5.164 1 95.12 208 PHE A O 1
ATOM 1621 N N . ALA A 1 209 ? 26.125 20.156 -3.602 1 96.12 209 ALA A N 1
ATOM 1622 C CA . ALA A 1 209 ? 26.422 21.094 -2.521 1 96.12 209 ALA A CA 1
ATOM 1623 C C . ALA A 1 209 ? 27.781 21.766 -2.723 1 96.12 209 ALA A C 1
ATOM 1625 O O . ALA A 1 209 ? 27.922 22.969 -2.508 1 96.12 209 ALA A O 1
ATOM 1626 N N . GLU A 1 210 ? 28.703 21 -3.148 1 95.94 210 GLU A N 1
ATOM 1627 C CA . GLU A 1 210 ? 30.047 21.5 -3.396 1 95.94 210 GLU A CA 1
ATOM 1628 C C . GLU A 1 210 ? 30.078 22.438 -4.602 1 95.94 210 GLU A C 1
ATOM 1630 O O . GLU A 1 210 ? 30.609 23.547 -4.52 1 95.94 210 GLU A O 1
ATOM 1635 N N . ILE A 1 211 ? 29.469 22.016 -5.676 1 95.62 211 ILE A N 1
ATOM 1636 C CA . ILE A 1 211 ? 29.484 22.75 -6.938 1 95.62 211 ILE A CA 1
ATOM 1637 C C . ILE A 1 211 ? 28.812 24.109 -6.754 1 95.62 211 ILE A C 1
ATOM 1639 O O . ILE A 1 211 ? 29.234 25.109 -7.328 1 95.62 211 ILE A O 1
ATOM 1643 N N . ASN A 1 212 ? 27.766 24.156 -5.945 1 95.81 212 ASN A N 1
ATOM 1644 C CA . ASN A 1 212 ? 26.984 25.375 -5.789 1 95.81 212 ASN A CA 1
ATOM 1645 C C . ASN A 1 212 ? 27.375 26.141 -4.531 1 95.81 212 ASN A C 1
ATOM 1647 O O . ASN A 1 212 ? 26.734 27.141 -4.188 1 95.81 212 ASN A O 1
ATOM 1651 N N . ASN A 1 213 ? 28.375 25.688 -3.826 1 95.5 213 ASN A N 1
ATOM 1652 C CA . ASN A 1 213 ? 28.891 26.344 -2.631 1 95.5 213 ASN A CA 1
ATOM 1653 C C . ASN A 1 213 ? 27.781 26.609 -1.612 1 95.5 213 ASN A C 1
ATOM 1655 O O . ASN A 1 213 ? 27.625 27.75 -1.164 1 95.5 213 ASN A O 1
ATOM 1659 N N . LEU A 1 214 ? 27.094 25.562 -1.226 1 96.25 214 LEU A N 1
ATOM 1660 C CA . LEU A 1 214 ? 26.062 25.719 -0.205 1 96.25 214 LEU A CA 1
ATOM 1661 C C . LEU A 1 214 ? 26.656 26.25 1.095 1 96.25 214 LEU A C 1
ATOM 1663 O O . LEU A 1 214 ? 27.75 25.859 1.479 1 96.25 214 LEU A O 1
ATOM 1667 N N . GLU A 1 215 ? 25.922 27.109 1.774 1 94.88 215 GLU A N 1
ATOM 1668 C CA . GLU A 1 215 ? 26.359 27.672 3.043 1 94.88 215 GLU A CA 1
ATOM 1669 C C . GLU A 1 215 ? 26.406 26.609 4.141 1 94.88 215 GLU A C 1
ATOM 1671 O O . GLU A 1 215 ? 27.219 26.719 5.07 1 94.88 215 GLU A O 1
ATOM 1676 N N . PHE A 1 216 ? 25.531 25.688 4 1 93.12 216 PHE A N 1
ATOM 1677 C CA . PHE A 1 216 ? 25.484 24.547 4.91 1 93.12 216 PHE A CA 1
ATOM 1678 C C . PHE A 1 216 ? 24.906 23.328 4.207 1 93.12 216 PHE A C 1
ATOM 1680 O O . PHE A 1 216 ? 23.953 23.422 3.441 1 93.12 216 PHE A O 1
ATOM 1687 N N . SER A 1 217 ? 25.562 22.219 4.395 1 95.75 217 SER A N 1
ATOM 1688 C CA . SER A 1 217 ? 25.062 20.938 3.91 1 95.75 2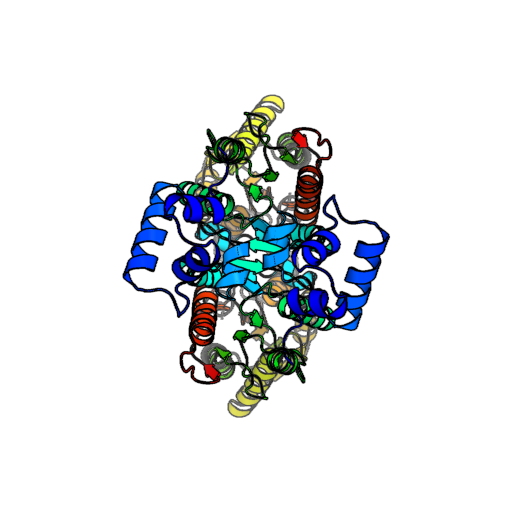17 SER A CA 1
ATOM 1689 C C . SER A 1 217 ? 25.375 19.812 4.883 1 95.75 217 SER A C 1
ATOM 1691 O O . SER A 1 217 ? 26.453 19.797 5.488 1 95.75 217 SER A O 1
ATOM 1693 N N . SER A 1 218 ? 24.422 18.984 5.125 1 96.5 218 SER A N 1
ATOM 1694 C CA . SER A 1 218 ? 24.609 17.812 5.988 1 96.5 218 SER A CA 1
ATOM 1695 C C . SER A 1 218 ? 23.766 16.641 5.512 1 96.5 218 SER A C 1
ATOM 1697 O O . SER A 1 218 ? 22.719 16.828 4.871 1 96.5 218 SER A O 1
ATOM 1699 N N . VAL A 1 219 ? 24.297 15.43 5.746 1 97.69 219 VAL A N 1
ATOM 1700 C CA . VAL A 1 219 ? 23.547 14.211 5.434 1 97.69 219 VAL A CA 1
ATOM 1701 C C . VAL A 1 219 ? 23.422 13.359 6.691 1 97.69 219 VAL A C 1
ATOM 1703 O O . VAL A 1 219 ? 24.391 13.156 7.422 1 97.69 219 VAL A O 1
ATOM 1706 N N . SER A 1 220 ? 22.219 12.953 6.988 1 97.12 220 SER A N 1
ATOM 1707 C CA . SER A 1 220 ? 21.953 12.031 8.086 1 97.12 220 SER A CA 1
ATOM 1708 C C . SER A 1 220 ? 21.25 10.773 7.582 1 97.12 220 SER A C 1
ATOM 1710 O O . SER A 1 220 ? 20.203 10.852 6.941 1 97.12 220 SER A O 1
ATOM 1712 N N . PHE A 1 221 ? 21.797 9.617 7.871 1 95.62 221 PHE A N 1
ATOM 1713 C CA . PHE A 1 221 ? 21.156 8.352 7.547 1 95.62 221 PHE A CA 1
ATOM 1714 C C . PHE A 1 221 ? 20.203 7.93 8.664 1 95.62 221 PHE A C 1
ATOM 1716 O O . PHE A 1 221 ? 20.562 7.973 9.844 1 95.62 221 PHE A O 1
ATOM 1723 N N . THR A 1 222 ? 18.984 7.531 8.258 1 94.94 222 THR A N 1
ATOM 1724 C CA . THR A 1 222 ? 17.953 7.238 9.258 1 94.94 222 THR A CA 1
ATOM 1725 C C . THR A 1 222 ? 17.531 5.773 9.195 1 94.94 222 THR A C 1
ATOM 1727 O O . THR A 1 222 ? 16.781 5.301 10.039 1 94.94 222 THR A O 1
ATOM 1730 N N . ASN A 1 223 ? 18.016 5.082 8.172 1 91.19 223 ASN A N 1
ATOM 1731 C CA . ASN A 1 223 ? 17.547 3.732 7.883 1 91.19 223 ASN A CA 1
ATOM 1732 C C . ASN A 1 223 ? 16.016 3.699 7.738 1 91.19 223 ASN A C 1
ATOM 1734 O O . ASN A 1 223 ? 15.367 2.766 8.211 1 91.19 223 ASN A O 1
ATOM 1738 N N . PHE A 1 224 ? 15.516 4.793 7.281 1 90.44 224 PHE A N 1
ATOM 1739 C CA . PHE A 1 224 ? 14.102 4.961 6.977 1 90.44 224 PHE A CA 1
ATOM 1740 C C . PHE A 1 224 ? 13.266 4.953 8.25 1 90.44 224 PHE A C 1
ATOM 1742 O O . PHE A 1 224 ? 12.07 4.656 8.219 1 90.44 224 PHE A O 1
ATOM 1749 N N . ASP A 1 225 ? 13.812 5.176 9.391 1 91.75 225 ASP A N 1
ATOM 1750 C CA . ASP A 1 225 ? 13.094 5.301 10.656 1 91.75 225 ASP A CA 1
ATOM 1751 C C . ASP A 1 225 ? 12.531 6.715 10.836 1 91.75 225 ASP A C 1
ATOM 1753 O O . ASP A 1 225 ? 13.289 7.668 11.008 1 91.75 225 ASP A O 1
ATOM 1757 N N . PRO A 1 226 ? 11.242 6.805 10.906 1 93.44 226 PRO A N 1
ATOM 1758 C CA . PRO A 1 226 ? 10.648 8.141 11.023 1 93.44 226 PRO A CA 1
ATOM 1759 C C . PRO A 1 226 ? 11.062 8.852 12.312 1 93.44 226 PRO A C 1
ATOM 1761 O O . PRO A 1 226 ? 11.227 10.07 12.32 1 93.44 226 PRO A O 1
ATOM 1764 N N . ASN A 1 227 ? 11.172 8.109 13.398 1 95 227 ASN A N 1
ATOM 1765 C CA . ASN A 1 227 ? 11.586 8.727 14.656 1 95 227 ASN A CA 1
ATOM 1766 C C . ASN A 1 227 ? 13.008 9.281 14.57 1 95 227 ASN A C 1
ATOM 1768 O O . ASN A 1 227 ? 13.297 10.336 15.133 1 95 227 ASN A O 1
ATOM 1772 N N . ALA A 1 228 ? 13.836 8.578 13.867 1 96.88 228 ALA A N 1
ATOM 1773 C CA . ALA A 1 228 ? 15.195 9.062 13.648 1 96.88 228 ALA A CA 1
ATOM 1774 C C . ALA A 1 228 ? 15.188 10.344 12.812 1 96.88 228 ALA A C 1
ATOM 1776 O O . ALA A 1 228 ? 15.953 11.273 13.078 1 96.88 228 ALA A O 1
ATOM 1777 N N . ALA A 1 229 ? 14.359 10.375 11.836 1 97.62 229 ALA A N 1
ATOM 1778 C CA . ALA A 1 229 ? 14.25 11.562 10.984 1 97.62 229 ALA A CA 1
ATOM 1779 C C . ALA A 1 229 ? 13.797 12.773 11.789 1 97.62 229 ALA A C 1
ATOM 1781 O O . ALA A 1 229 ? 14.352 13.867 11.648 1 97.62 229 ALA A O 1
ATOM 1782 N N . VAL A 1 230 ? 12.797 12.539 12.648 1 97.94 230 VAL A N 1
ATOM 1783 C CA . VAL A 1 230 ? 12.297 13.602 13.508 1 97.94 230 VAL A CA 1
ATOM 1784 C C . VAL A 1 230 ? 13.406 14.094 14.43 1 97.94 230 VAL A C 1
ATOM 1786 O O . VAL A 1 230 ? 13.648 15.297 14.531 1 97.94 230 VAL A O 1
ATOM 1789 N N . GLY A 1 231 ? 14.031 13.141 15.047 1 97.94 231 GLY A N 1
ATOM 1790 C CA . GLY A 1 231 ? 15.117 13.492 15.945 1 97.94 231 GLY A CA 1
ATOM 1791 C C . GLY A 1 231 ? 16.219 14.297 15.273 1 97.94 231 GLY A C 1
ATOM 1792 O O . GLY A 1 231 ? 16.641 15.328 15.805 1 97.94 231 GLY A O 1
ATOM 1793 N N . GLU A 1 232 ? 16.641 13.891 14.109 1 98 232 GLU A N 1
ATOM 1794 C CA . GLU A 1 232 ? 17.703 14.57 13.375 1 98 232 GLU A CA 1
ATOM 1795 C C . GLU A 1 232 ? 17.25 15.961 12.922 1 98 232 GLU A C 1
ATOM 1797 O O . GLU A 1 232 ? 18.031 16.906 12.945 1 98 232 GLU A O 1
ATOM 1802 N N . THR A 1 233 ? 16.047 16.078 12.461 1 98.06 233 THR A N 1
ATOM 1803 C CA . THR A 1 233 ? 15.492 17.359 12.023 1 98.06 233 THR A CA 1
ATOM 1804 C C . THR A 1 233 ? 15.516 18.375 13.164 1 98.06 233 THR A C 1
ATOM 1806 O O . THR A 1 233 ? 16.016 19.484 13 1 98.06 233 THR A O 1
ATOM 1809 N N . LEU A 1 234 ? 15.023 17.953 14.312 1 96.44 234 LEU A N 1
ATOM 1810 C CA . LEU A 1 234 ? 14.953 18.844 15.461 1 96.44 234 LEU A CA 1
ATOM 1811 C C . LEU A 1 234 ? 16.359 19.188 15.961 1 96.44 234 LEU A C 1
ATOM 1813 O O . LEU A 1 234 ? 16.609 20.328 16.344 1 96.44 234 LEU A O 1
ATOM 1817 N N . ARG A 1 235 ? 17.25 18.219 15.914 1 96.94 235 ARG A N 1
ATOM 1818 C CA . ARG A 1 235 ? 18.625 18.453 16.328 1 96.94 235 ARG A CA 1
ATOM 1819 C C . ARG A 1 235 ? 19.281 19.516 15.445 1 96.94 235 ARG A C 1
ATOM 1821 O O . ARG A 1 235 ? 19.891 20.469 15.953 1 96.94 235 ARG A O 1
ATOM 1828 N N . LEU A 1 236 ? 19.141 19.406 14.164 1 97.06 236 LEU A N 1
ATOM 1829 C CA . LEU A 1 236 ? 19.766 20.312 13.211 1 97.06 236 LEU A CA 1
ATOM 1830 C C . LEU A 1 236 ? 19.172 21.719 13.336 1 97.06 236 LEU A C 1
ATOM 1832 O O . LEU A 1 236 ? 19.891 22.703 13.18 1 97.06 236 LEU A O 1
ATOM 1836 N N . LEU A 1 237 ? 17.891 21.828 13.641 1 94.94 237 LEU A N 1
ATOM 1837 C CA . LEU A 1 237 ? 17.219 23.125 13.758 1 94.94 237 LEU A CA 1
ATOM 1838 C C . LEU A 1 237 ? 17.688 23.859 15.008 1 94.94 237 LEU A C 1
ATOM 1840 O O . LEU A 1 237 ? 17.547 25.078 15.102 1 94.94 237 LEU A O 1
ATOM 1844 N N . GLY A 1 238 ? 18.188 23.125 15.953 1 92.44 238 GLY A N 1
ATOM 1845 C CA . GLY A 1 238 ? 18.703 23.719 17.172 1 92.44 238 GLY A CA 1
ATOM 1846 C C . GLY A 1 238 ? 20.109 24.234 17.047 1 92.44 238 GLY A C 1
ATOM 1847 O O . GLY A 1 238 ? 20.641 24.891 17.953 1 92.44 238 GLY A O 1
ATOM 1848 N N . GLU A 1 239 ? 20.688 24.016 15.922 1 92.19 239 GLU A N 1
ATOM 1849 C CA . GLU A 1 239 ? 22.062 24.438 15.695 1 92.19 239 GLU A CA 1
ATOM 1850 C C . GLU A 1 239 ? 22.125 25.906 15.289 1 92.19 239 GLU A C 1
ATOM 1852 O O . GLU A 1 239 ? 21.125 26.484 14.859 1 92.19 239 GLU A O 1
ATOM 1857 N N . LEU A 1 240 ? 23.312 26.531 15.461 1 87.75 240 LEU A N 1
ATOM 1858 C CA . LEU A 1 240 ? 23.516 27.938 15.133 1 87.75 240 LEU A CA 1
ATOM 1859 C C . LEU A 1 240 ? 23.297 28.172 13.641 1 87.75 240 LEU A C 1
ATOM 1861 O O . LEU A 1 240 ? 22.609 29.141 13.266 1 87.75 240 LEU A O 1
ATOM 1865 N N . ALA A 1 241 ? 23.875 27.359 12.789 1 90.56 241 ALA A N 1
ATOM 1866 C CA . ALA A 1 241 ? 23.641 27.422 11.344 1 90.56 241 ALA A CA 1
ATOM 1867 C C . ALA A 1 241 ? 22.578 26.422 10.914 1 90.56 241 ALA A C 1
ATOM 1869 O O . ALA A 1 241 ? 22.797 25.594 10.031 1 90.56 241 ALA A O 1
ATOM 1870 N N . ALA A 1 242 ? 21.359 26.656 11.445 1 94.62 242 ALA A N 1
ATOM 1871 C CA . ALA A 1 242 ? 20.281 25.703 11.188 1 94.62 242 ALA A CA 1
ATOM 1872 C C . ALA A 1 242 ? 19.906 25.688 9.703 1 94.62 242 ALA A C 1
ATOM 1874 O O . ALA A 1 242 ? 19.859 26.734 9.062 1 94.62 242 ALA A O 1
ATOM 1875 N N . PRO A 1 243 ? 19.656 24.516 9.164 1 97.25 243 PRO A N 1
ATOM 1876 C CA . PRO A 1 243 ? 19.141 24.453 7.793 1 97.25 243 PRO A CA 1
ATOM 1877 C C . PRO A 1 243 ? 17.797 25.172 7.637 1 97.25 243 PRO A C 1
ATOM 1879 O O . PRO A 1 243 ? 16.984 25.156 8.555 1 97.25 243 PRO A O 1
ATOM 1882 N N . THR A 1 244 ? 17.625 25.766 6.512 1 96.56 244 THR A N 1
ATOM 1883 C CA . THR A 1 244 ? 16.344 26.422 6.195 1 96.56 244 THR A CA 1
ATOM 1884 C C . THR A 1 244 ? 15.531 25.562 5.227 1 96.56 244 THR A C 1
ATOM 1886 O O . THR A 1 244 ? 14.383 25.875 4.934 1 96.56 244 THR A O 1
ATOM 1889 N N . ALA A 1 245 ? 16.188 24.453 4.734 1 98.12 245 ALA A N 1
ATOM 1890 C CA . ALA A 1 245 ? 15.5 23.484 3.883 1 98.12 245 ALA A CA 1
ATOM 1891 C C . ALA A 1 245 ? 15.969 22.062 4.172 1 98.12 245 ALA A C 1
ATOM 1893 O O . ALA A 1 245 ? 17.141 21.844 4.48 1 98.12 245 ALA A O 1
ATOM 1894 N N . PHE A 1 246 ? 15.062 21.156 4.086 1 98.69 246 PHE A N 1
ATOM 1895 C CA . PHE A 1 246 ? 15.344 19.734 4.266 1 98.69 246 PHE A CA 1
ATOM 1896 C C . PHE A 1 246 ? 14.875 18.938 3.057 1 98.69 246 PHE A C 1
ATOM 1898 O O . PHE A 1 246 ? 13.797 19.188 2.516 1 98.69 246 PHE A O 1
ATOM 1905 N N . ILE A 1 247 ? 15.672 18.047 2.602 1 98.75 247 ILE A N 1
ATOM 1906 C CA . ILE A 1 247 ? 15.289 17 1.662 1 98.75 247 ILE A CA 1
ATOM 1907 C C . ILE A 1 247 ? 15.211 15.656 2.391 1 98.75 247 ILE A C 1
ATOM 1909 O O . ILE A 1 247 ? 16.156 15.25 3.068 1 98.75 247 ILE A O 1
ATOM 1913 N N . TYR A 1 248 ? 14.078 15.047 2.309 1 98.19 248 TYR A N 1
ATOM 1914 C CA . TYR A 1 248 ? 13.906 13.742 2.939 1 98.19 248 TYR A CA 1
ATOM 1915 C C . TYR A 1 248 ? 13.922 12.625 1.898 1 98.19 248 TYR A C 1
ATOM 1917 O O . TYR A 1 248 ? 13.414 12.797 0.789 1 98.19 248 TYR A O 1
ATOM 1925 N N . GLU A 1 249 ? 14.422 11.492 2.277 1 95.81 249 GLU A N 1
ATOM 1926 C CA . GLU A 1 249 ? 14.562 10.344 1.391 1 95.81 249 GLU A CA 1
ATOM 1927 C C . GLU A 1 249 ? 13.203 9.883 0.871 1 95.81 249 GLU A C 1
ATOM 1929 O O . GLU A 1 249 ? 13.086 9.422 -0.269 1 95.81 249 GLU A O 1
ATOM 1934 N N . ASN A 1 250 ? 12.211 9.898 1.728 1 92.62 250 ASN A N 1
ATOM 1935 C CA . ASN A 1 250 ? 10.867 9.547 1.292 1 92.62 250 ASN A CA 1
ATOM 1936 C C . ASN A 1 250 ? 9.805 10.328 2.057 1 92.62 250 ASN A C 1
ATOM 1938 O O . ASN A 1 250 ? 10.125 11.117 2.945 1 92.62 250 ASN A O 1
ATOM 1942 N N . GLU A 1 251 ? 8.555 10.148 1.677 1 93.19 251 GLU A N 1
ATOM 1943 C CA . GLU A 1 251 ? 7.445 10.961 2.17 1 93.19 251 GLU A CA 1
ATOM 1944 C C . GLU A 1 251 ? 7.117 10.625 3.623 1 93.19 251 GLU A C 1
ATOM 1946 O O . GLU A 1 251 ? 6.617 11.469 4.363 1 93.19 251 GLU A O 1
ATOM 1951 N N . ILE A 1 252 ? 7.422 9.422 4.07 1 92.94 252 ILE A N 1
ATOM 1952 C CA . ILE A 1 252 ? 7.148 9.031 5.449 1 92.94 252 ILE A CA 1
ATOM 1953 C C . ILE A 1 252 ? 8.047 9.82 6.398 1 92.94 252 ILE A C 1
ATOM 1955 O O . ILE A 1 252 ? 7.57 10.367 7.398 1 92.94 252 ILE A O 1
ATOM 1959 N N . LEU A 1 253 ? 9.344 9.938 6.074 1 95.75 253 LEU A N 1
ATOM 1960 C CA . LEU A 1 253 ? 10.289 10.719 6.871 1 95.75 253 LEU A CA 1
ATOM 1961 C C . LEU A 1 253 ? 9.891 12.195 6.883 1 95.75 253 LEU A C 1
ATOM 1963 O O . LEU A 1 253 ? 9.922 12.844 7.93 1 95.75 253 LEU A O 1
ATOM 1967 N N . ALA A 1 254 ? 9.516 12.641 5.707 1 97.5 254 ALA A N 1
ATOM 1968 C CA . ALA A 1 254 ? 9.141 14.047 5.562 1 97.5 254 ALA A CA 1
ATOM 1969 C C . ALA A 1 254 ? 7.898 14.375 6.387 1 97.5 254 ALA A C 1
ATOM 1971 O O . ALA A 1 254 ? 7.883 15.344 7.145 1 97.5 254 ALA A O 1
ATOM 1972 N N . ALA A 1 255 ? 6.883 13.523 6.273 1 96.56 255 ALA A N 1
ATOM 1973 C CA . ALA A 1 255 ? 5.605 13.781 6.93 1 96.56 255 ALA A CA 1
ATOM 1974 C C . ALA A 1 255 ? 5.73 13.672 8.445 1 96.56 255 ALA A C 1
ATOM 1976 O O . ALA A 1 255 ? 5.129 14.453 9.188 1 96.56 255 ALA A O 1
ATOM 1977 N N . ALA A 1 256 ? 6.492 12.695 8.914 1 96.44 256 ALA A N 1
ATOM 1978 C CA . ALA A 1 256 ? 6.719 12.562 10.352 1 96.44 256 ALA A CA 1
ATOM 1979 C C . ALA A 1 256 ? 7.426 13.797 10.914 1 96.44 256 ALA A C 1
ATOM 1981 O O . ALA A 1 256 ? 7.07 14.281 11.984 1 96.44 256 ALA A O 1
ATOM 1982 N N . SER A 1 257 ? 8.398 14.258 10.195 1 98.06 257 SER A N 1
ATOM 1983 C CA . SER A 1 257 ? 9.148 15.438 10.625 1 98.06 257 SER A CA 1
ATOM 1984 C C . SER A 1 257 ? 8.266 16.688 10.594 1 98.06 257 SER A C 1
ATOM 1986 O O . SER A 1 257 ? 8.32 17.5 11.516 1 98.06 257 SER A O 1
ATOM 1988 N N . LEU A 1 258 ? 7.469 16.781 9.531 1 97.94 258 LEU A N 1
ATOM 1989 C CA . LEU A 1 258 ? 6.543 17.906 9.438 1 97.94 258 LEU A CA 1
ATOM 1990 C C . LEU A 1 258 ? 5.57 17.922 10.609 1 97.94 258 LEU A C 1
ATOM 1992 O O . LEU A 1 258 ? 5.27 18.969 11.172 1 97.94 258 LEU A O 1
ATOM 1996 N N . HIS A 1 259 ? 5.066 16.766 10.945 1 97.19 259 HIS A N 1
ATOM 1997 C CA . HIS A 1 259 ? 4.148 16.641 12.07 1 97.19 259 HIS A CA 1
ATOM 1998 C C . HIS A 1 259 ? 4.785 17.172 13.352 1 97.19 259 HIS A C 1
ATOM 2000 O O . HIS A 1 259 ? 4.152 17.922 14.102 1 97.19 259 HIS A O 1
ATOM 2006 N N . ALA A 1 260 ? 5.992 16.75 13.602 1 95.81 260 ALA A N 1
ATOM 2007 C CA . ALA A 1 260 ? 6.703 17.188 14.805 1 95.81 260 ALA A CA 1
ATOM 2008 C C . ALA A 1 260 ? 6.934 18.688 14.797 1 95.81 260 ALA A C 1
ATOM 2010 O O . ALA A 1 260 ? 6.781 19.359 15.82 1 95.81 260 ALA A O 1
ATOM 2011 N N . LEU A 1 261 ? 7.27 19.266 13.672 1 95.06 261 LEU A N 1
ATOM 2012 C CA . LEU A 1 261 ? 7.477 20.703 13.523 1 95.06 261 LEU A CA 1
ATOM 2013 C C . LEU A 1 261 ? 6.18 21.469 13.766 1 95.06 261 LEU A C 1
ATOM 2015 O O . LEU A 1 261 ? 6.176 22.5 14.438 1 95.06 261 LEU A O 1
ATOM 2019 N N . ALA A 1 262 ? 5.133 20.938 13.172 1 93.19 262 ALA A N 1
ATOM 2020 C CA . ALA A 1 262 ? 3.826 21.578 13.344 1 93.19 262 ALA A CA 1
ATOM 2021 C C . ALA A 1 262 ? 3.432 21.625 14.812 1 93.19 262 ALA A C 1
ATOM 2023 O O . ALA A 1 262 ? 3.006 22.672 15.312 1 93.19 262 ALA A O 1
ATOM 2024 N N . ALA A 1 263 ? 3.598 20.531 15.453 1 90.62 263 ALA A N 1
ATOM 2025 C CA . ALA A 1 263 ? 3.254 20.438 16.875 1 90.62 263 ALA A CA 1
ATOM 2026 C C . ALA A 1 263 ? 4.062 21.453 17.688 1 90.62 263 ALA A C 1
ATOM 2028 O O . ALA A 1 263 ? 3.508 22.172 18.516 1 90.62 263 ALA A O 1
ATOM 2029 N N . ASP A 1 264 ? 5.316 21.547 17.391 1 88.25 264 ASP A N 1
ATOM 2030 C CA . ASP A 1 264 ? 6.203 22.438 18.125 1 88.25 264 ASP A CA 1
ATOM 2031 C C . ASP A 1 264 ? 5.867 23.906 17.828 1 88.25 264 ASP A C 1
ATOM 2033 O O . ASP A 1 264 ? 5.734 24.719 18.75 1 88.25 264 ASP A O 1
ATOM 2037 N N . CYS A 1 265 ? 5.652 24.219 16.594 1 87.25 265 CYS A N 1
ATOM 2038 C CA . CYS A 1 265 ? 5.414 25.594 16.172 1 87.25 265 CYS A CA 1
ATOM 2039 C C . CYS A 1 265 ? 4.059 26.078 16.656 1 87.25 265 CYS A C 1
ATOM 2041 O O . CYS A 1 265 ? 3.939 27.219 17.125 1 87.25 265 CYS A O 1
ATOM 2043 N N . LEU A 1 266 ? 3.117 25.328 16.578 1 83.5 266 LEU A N 1
ATOM 2044 C CA . LEU A 1 266 ? 1.773 25.734 16.969 1 83.5 266 LEU A CA 1
ATOM 2045 C C . LEU A 1 266 ? 1.675 25.891 18.484 1 83.5 266 LEU A C 1
ATOM 2047 O O . LEU A 1 266 ? 0.952 26.766 18.984 1 83.5 266 LEU A O 1
ATOM 2051 N N . ASN A 1 267 ? 2.424 25.031 19.156 1 82.62 267 ASN A N 1
ATOM 2052 C CA . ASN A 1 267 ? 2.496 25.203 20.594 1 82.62 267 ASN A CA 1
ATOM 2053 C C . ASN A 1 267 ? 3.178 26.516 20.984 1 82.62 267 ASN A C 1
ATOM 2055 O O . ASN A 1 267 ? 2.748 27.203 21.906 1 82.62 267 ASN A O 1
ATOM 2059 N N . ARG A 1 268 ? 4.137 26.875 20.266 1 82 268 ARG A N 1
ATOM 2060 C CA . ARG A 1 268 ? 4.844 28.125 20.516 1 82 268 ARG A CA 1
ATOM 2061 C C . ARG A 1 268 ? 3.969 29.328 20.156 1 82 268 ARG A C 1
ATOM 2063 O O . ARG A 1 268 ? 3.969 30.328 20.859 1 82 268 ARG A O 1
ATOM 2070 N N . ASP A 1 269 ? 3.256 29.234 19.031 1 78.56 269 ASP A N 1
ATOM 2071 C CA . ASP A 1 269 ? 2.367 30.297 18.594 1 78.56 269 ASP A CA 1
ATOM 2072 C C . ASP A 1 269 ? 1.276 30.562 19.625 1 78.56 269 ASP A C 1
ATOM 2074 O O . ASP A 1 269 ? 0.913 31.719 19.859 1 78.56 269 ASP A O 1
ATOM 2078 N N . ARG A 1 270 ? 0.834 29.594 20.281 1 76.94 270 ARG A N 1
ATOM 2079 C CA . ARG A 1 270 ? -0.226 29.719 21.266 1 76.94 270 ARG A CA 1
ATOM 2080 C C . ARG A 1 270 ? 0.28 30.422 22.531 1 76.94 270 ARG A C 1
ATOM 2082 O O . ARG A 1 270 ? -0.447 31.203 23.141 1 76.94 270 ARG A O 1
ATOM 2089 N N . LYS A 1 271 ? 1.504 30.156 22.891 1 75.81 271 LYS A N 1
ATOM 2090 C CA . LYS A 1 271 ? 2.076 30.719 24.109 1 75.81 271 LYS A CA 1
ATOM 2091 C C . LYS A 1 271 ? 2.562 32.156 23.891 1 75.81 271 LYS A C 1
ATOM 2093 O O . LYS A 1 271 ? 2.895 32.844 24.844 1 75.81 271 LYS A O 1
ATOM 2098 N N . GLY A 1 272 ? 2.262 32.594 22.719 1 67.31 272 GLY A N 1
ATOM 2099 C CA . GLY A 1 272 ? 2.734 33.938 22.422 1 67.31 272 GLY A CA 1
ATOM 2100 C C . GLY A 1 272 ? 4.227 34.125 22.625 1 67.31 272 GLY A C 1
ATOM 2101 O O . GLY A 1 272 ? 4.699 35.219 22.906 1 67.31 272 GLY A O 1
ATOM 2102 N N . SER A 1 273 ? 4.848 33.094 22.922 1 56.25 273 SER A N 1
ATOM 2103 C CA . SER A 1 273 ? 6.219 33.125 23.422 1 56.25 273 SER A CA 1
ATOM 2104 C C . SER A 1 273 ? 7.176 33.656 22.375 1 56.25 273 SER A C 1
ATOM 2106 O O . SER A 1 273 ? 8.25 34.188 22.703 1 56.25 273 SER A O 1
ATOM 2108 N N . ASP A 1 274 ? 7.141 33.188 21.125 1 55.28 274 ASP A N 1
ATOM 2109 C CA . ASP A 1 274 ? 8.359 33.438 20.359 1 55.28 274 ASP A CA 1
ATOM 2110 C C . ASP A 1 274 ? 8.25 34.719 19.531 1 55.28 274 ASP A C 1
ATOM 2112 O O . ASP A 1 274 ? 7.148 35.156 19.188 1 55.28 274 ASP A O 1
ATOM 2116 N N . GLY A 1 275 ? 9.266 35.531 19.688 1 52.69 275 GLY A N 1
ATOM 2117 C CA . GLY A 1 275 ? 9.719 36.719 18.969 1 52.69 275 GLY A CA 1
ATOM 2118 C C . GLY A 1 275 ? 9.547 36.594 17.469 1 52.69 275 GLY A C 1
ATOM 2119 O O . GLY A 1 275 ? 9.789 37.562 16.734 1 52.69 275 GLY A O 1
ATOM 2120 N N . ASP A 1 276 ? 9.523 35.312 16.984 1 55.88 276 ASP A N 1
ATOM 2121 C CA . ASP A 1 276 ? 9.32 35.188 15.547 1 55.88 276 ASP A CA 1
ATOM 2122 C C . ASP A 1 276 ? 7.879 35.5 15.164 1 55.88 276 ASP A C 1
ATOM 2124 O O . ASP A 1 276 ? 6.938 34.906 15.695 1 55.88 276 ASP A O 1
ATOM 2128 N N . LYS A 1 277 ? 7.695 36.625 14.492 1 64.31 277 LYS A N 1
ATOM 2129 C CA . LYS A 1 277 ? 6.441 37.281 14.102 1 64.31 277 LYS A CA 1
ATOM 2130 C C . LYS A 1 277 ? 5.641 36.375 13.156 1 64.31 277 LYS A C 1
ATOM 2132 O O . LYS A 1 277 ? 4.449 36.625 12.93 1 64.31 277 LYS A O 1
ATOM 2137 N N . ARG A 1 278 ? 6.406 35.188 12.625 1 75.75 278 ARG A N 1
ATOM 2138 C CA . ARG A 1 278 ? 5.656 34.469 11.602 1 75.75 278 ARG A CA 1
ATOM 2139 C C . ARG A 1 278 ? 4.871 33.312 12.227 1 75.75 278 ARG A C 1
ATOM 2141 O O . ARG A 1 278 ? 5.398 32.562 13.055 1 75.75 278 ARG A O 1
ATOM 2148 N N . LEU A 1 279 ? 3.785 33.094 11.906 1 83.12 279 LEU A N 1
ATOM 2149 C CA . LEU A 1 279 ? 2.906 32.031 12.367 1 83.12 279 LEU A CA 1
ATOM 2150 C C . LEU A 1 279 ? 3.021 30.812 11.477 1 83.12 279 LEU A C 1
ATOM 2152 O O . LEU A 1 279 ? 3.434 30.906 10.32 1 83.12 279 LEU A O 1
ATOM 2156 N N . TYR A 1 280 ? 2.822 29.672 12.078 1 87.94 280 TYR A N 1
ATOM 2157 C CA . TYR A 1 280 ? 2.709 28.469 11.266 1 87.94 280 TYR A CA 1
ATOM 2158 C C . TYR A 1 280 ? 1.76 28.688 10.094 1 87.94 280 TYR A C 1
ATOM 2160 O O . TYR A 1 280 ? 0.723 29.344 10.242 1 87.94 280 TYR A O 1
ATOM 2168 N N . PRO A 1 281 ? 2.188 28.219 8.844 1 89.44 281 PRO A N 1
ATOM 2169 C CA . PRO A 1 281 ? 3.322 27.359 8.516 1 89.44 281 PRO A CA 1
ATOM 2170 C C . PRO A 1 281 ? 4.547 28.141 8.047 1 89.44 281 PRO A C 1
ATOM 2172 O O . PRO A 1 281 ? 5.535 27.547 7.613 1 89.44 281 PRO A O 1
ATOM 2175 N N . TYR A 1 282 ? 4.5 29.359 8.109 1 88.25 282 TYR A N 1
ATOM 2176 C CA . TYR A 1 282 ? 5.566 30.188 7.559 1 88.25 282 TYR A CA 1
ATOM 2177 C C . TYR A 1 282 ? 6.789 30.188 8.469 1 88.25 282 TYR A C 1
ATOM 2179 O O . TYR A 1 282 ? 7.852 30.688 8.102 1 88.25 282 TYR A O 1
ATOM 2187 N N . SER A 1 283 ? 6.734 29.547 9.656 1 87.62 283 SER A N 1
ATOM 2188 C CA . SER A 1 283 ? 7.816 29.516 10.633 1 87.62 283 SER A CA 1
ATOM 2189 C C . SER A 1 283 ? 8.625 28.234 10.516 1 87.62 283 SER A C 1
ATOM 2191 O O . SER A 1 283 ? 9.594 28.031 11.25 1 87.62 283 SER A O 1
ATOM 2193 N N . ILE A 1 284 ? 8.281 27.359 9.586 1 92.06 284 ILE A N 1
ATOM 2194 C CA . ILE A 1 284 ? 9.008 26.094 9.484 1 92.06 284 ILE A CA 1
ATOM 2195 C C . ILE A 1 284 ? 9.898 26.125 8.25 1 92.06 284 ILE A C 1
ATOM 2197 O O . ILE A 1 284 ? 9.672 26.906 7.32 1 92.06 284 ILE A O 1
ATOM 2201 N N . PRO A 1 285 ? 10.992 25.297 8.273 1 96.19 285 PRO A N 1
ATOM 2202 C CA . PRO A 1 285 ? 11.852 25.203 7.098 1 96.19 285 PRO A CA 1
ATOM 2203 C C . PRO A 1 285 ? 11.141 24.609 5.887 1 96.19 285 PRO A C 1
ATOM 2205 O O . PRO A 1 285 ? 10.078 24 6.035 1 96.19 285 PRO A O 1
ATOM 2208 N N . ALA A 1 286 ? 11.719 24.891 4.695 1 97.94 286 ALA A N 1
ATOM 2209 C CA . ALA A 1 286 ? 11.219 24.219 3.496 1 97.94 286 ALA A CA 1
ATOM 2210 C C . ALA A 1 286 ? 11.43 22.703 3.578 1 97.94 286 ALA A C 1
ATOM 2212 O O . ALA A 1 286 ? 12.438 22.25 4.129 1 97.94 286 ALA A O 1
ATOM 2213 N N . ILE A 1 287 ? 10.492 21.938 3.041 1 98.5 287 ILE A N 1
ATOM 2214 C CA . ILE A 1 287 ? 10.539 20.484 3.092 1 98.5 287 ILE A CA 1
ATOM 2215 C C . ILE A 1 287 ? 10.312 19.906 1.692 1 98.5 287 ILE A C 1
ATOM 2217 O O . ILE A 1 287 ? 9.375 20.297 0.999 1 98.5 287 ILE A O 1
ATOM 2221 N N . VAL A 1 288 ? 11.188 19.031 1.282 1 98.75 288 VAL A N 1
ATOM 2222 C CA . VAL A 1 288 ? 11.047 18.297 0.037 1 98.75 288 VAL A CA 1
ATOM 2223 C C . VAL A 1 288 ? 11.141 16.797 0.319 1 98.75 288 VAL A C 1
ATOM 2225 O O . VAL A 1 288 ? 11.969 16.359 1.119 1 98.75 288 VAL A O 1
ATOM 2228 N N . SER A 1 289 ? 10.25 16.047 -0.31 1 97.56 289 SER A N 1
ATOM 2229 C CA . SER A 1 289 ? 10.328 14.594 -0.249 1 97.56 289 SER A CA 1
ATOM 2230 C C . SER A 1 289 ? 10.797 14.008 -1.577 1 97.56 289 SER A C 1
ATOM 2232 O O . SER A 1 289 ? 10.234 14.312 -2.631 1 97.56 289 SER A O 1
ATOM 2234 N N . PHE A 1 290 ? 11.758 13.156 -1.522 1 95.25 290 PHE A N 1
ATOM 2235 C CA . PHE A 1 290 ? 12.273 12.508 -2.721 1 95.25 290 PHE A CA 1
ATOM 2236 C C . PHE A 1 290 ? 11.297 11.461 -3.238 1 95.25 290 PHE A C 1
ATOM 2238 O O . PHE A 1 290 ? 11.539 10.828 -4.27 1 95.25 290 PHE A O 1
ATOM 2245 N N . GLU A 1 291 ? 10.211 11.234 -2.588 1 91.5 291 GLU A N 1
ATOM 2246 C CA . GLU A 1 291 ? 9.117 10.352 -2.982 1 91.5 291 GLU A CA 1
ATOM 2247 C C . GLU A 1 291 ? 7.766 11.023 -2.773 1 91.5 291 GLU A C 1
ATOM 2249 O O . GLU A 1 291 ? 7.574 11.766 -1.805 1 91.5 291 GLU A O 1
ATOM 2254 N N . ASP A 1 292 ? 6.875 10.703 -3.699 1 92.06 292 ASP A N 1
ATOM 2255 C CA . ASP A 1 292 ? 5.551 11.312 -3.645 1 92.06 292 ASP A CA 1
ATOM 2256 C C . ASP A 1 292 ? 4.48 10.273 -3.328 1 92.06 292 ASP A C 1
ATOM 2258 O O . ASP A 1 292 ? 4.586 9.117 -3.75 1 92.06 292 ASP A O 1
ATOM 2262 N N . SER A 1 293 ? 3.547 10.57 -2.568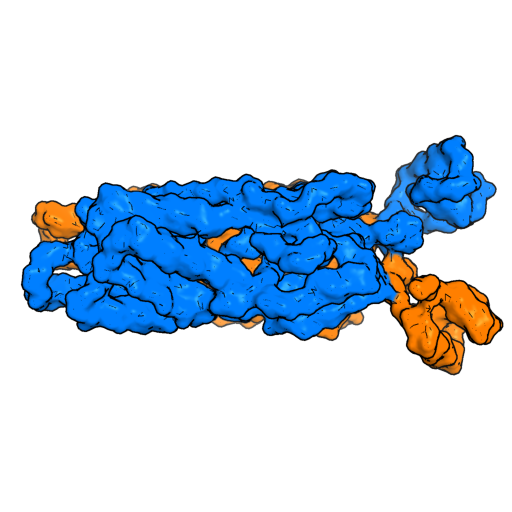 1 88.38 293 SER A N 1
ATOM 2263 C CA . SER A 1 293 ? 2.322 9.82 -2.305 1 88.38 293 SER A CA 1
ATOM 2264 C C . SER A 1 293 ? 1.205 10.742 -1.826 1 88.38 293 SER A C 1
ATOM 2266 O O . SER A 1 293 ? 1.384 11.961 -1.762 1 88.38 293 SER A O 1
ATOM 2268 N N . PHE A 1 294 ? 0.094 10.172 -1.484 1 88.69 294 PHE A N 1
ATOM 2269 C CA . PHE A 1 294 ? -1.049 10.945 -1.009 1 88.69 294 PHE A CA 1
ATOM 2270 C C . PHE A 1 294 ? -0.697 11.703 0.264 1 88.69 294 PHE A C 1
ATOM 2272 O O . PHE A 1 294 ? -1.188 12.812 0.486 1 88.69 294 PHE A O 1
ATOM 2279 N N . VAL A 1 295 ? 0.15 11.156 1.049 1 91.69 295 VAL A N 1
ATOM 2280 C CA . VAL A 1 295 ? 0.5 11.797 2.311 1 91.69 295 VAL A CA 1
ATOM 2281 C C . VAL A 1 295 ? 1.081 13.188 2.037 1 91.69 295 VAL A C 1
ATOM 2283 O O . VAL A 1 295 ? 0.832 14.125 2.791 1 91.69 295 VAL A O 1
ATOM 2286 N N . CYS A 1 296 ? 1.799 13.344 0.923 1 94.62 296 CYS A N 1
ATOM 2287 C CA . CYS A 1 296 ? 2.402 14.625 0.575 1 94.62 296 CYS A CA 1
ATOM 2288 C C . CYS A 1 296 ? 1.334 15.664 0.245 1 94.62 296 CYS A C 1
ATOM 2290 O O . CYS A 1 296 ? 1.543 16.859 0.441 1 94.62 296 CYS A O 1
ATOM 2292 N N . GLU A 1 297 ? 0.203 15.211 -0.19 1 93.75 297 GLU A N 1
ATOM 2293 C CA . GLU A 1 297 ? -0.92 16.078 -0.51 1 93.75 297 GLU A CA 1
ATOM 2294 C C . GLU A 1 297 ? -1.76 16.375 0.729 1 93.75 297 GLU A C 1
ATOM 2296 O O . GLU A 1 297 ? -2.279 17.484 0.883 1 93.75 297 GLU A O 1
ATOM 2301 N N . ALA A 1 298 ? -1.808 15.453 1.568 1 93.06 298 ALA A N 1
ATOM 2302 C CA . ALA A 1 298 ? -2.799 15.461 2.643 1 93.06 298 ALA A CA 1
ATOM 2303 C C . ALA A 1 298 ? -2.32 16.297 3.822 1 93.06 298 ALA A C 1
ATOM 2305 O O . ALA A 1 298 ? -3.131 16.875 4.555 1 93.06 298 ALA A O 1
ATOM 2306 N N . VAL A 1 299 ? -1.061 16.359 4.047 1 95.81 299 VAL A N 1
ATOM 2307 C CA . VAL A 1 299 ? -0.527 17.125 5.172 1 95.81 299 VAL A CA 1
ATOM 2308 C C . VAL A 1 299 ? -0.604 18.609 4.863 1 95.81 299 VAL A C 1
ATOM 2310 O O . VAL A 1 299 ? -0.706 19.016 3.701 1 95.81 299 VAL A O 1
ATOM 2313 N N . TYR A 1 300 ? -0.624 19.422 5.973 1 93.88 300 TYR A N 1
ATOM 2314 C CA . TYR A 1 300 ? -0.569 20.859 5.789 1 93.88 300 TYR A CA 1
ATOM 2315 C C . TYR A 1 300 ? 0.625 21.453 6.523 1 93.88 300 TYR A C 1
ATOM 2317 O O . TYR A 1 300 ? 0.744 21.328 7.742 1 93.88 300 TYR A O 1
ATOM 2325 N N . PRO A 1 301 ? 1.505 22.234 5.781 1 95.62 301 PRO A N 1
ATOM 2326 C CA . PRO A 1 301 ? 1.488 22.484 4.34 1 95.62 301 PRO A CA 1
ATOM 2327 C C . PRO A 1 301 ? 1.763 21.219 3.521 1 95.62 301 PRO A C 1
ATOM 2329 O O . PRO A 1 301 ? 2.461 20.312 3.988 1 95.62 301 PRO A O 1
ATOM 2332 N N . SER A 1 302 ? 1.146 21.141 2.314 1 97.5 302 SER A N 1
ATOM 2333 C CA . SER A 1 302 ? 1.453 20.031 1.418 1 97.5 302 SER A CA 1
ATOM 2334 C C . SER A 1 302 ? 2.934 20 1.052 1 97.5 302 SER A C 1
ATOM 2336 O O . SER A 1 302 ? 3.553 21.062 0.889 1 97.5 302 SER A O 1
ATOM 2338 N N . ILE A 1 303 ? 3.451 18.844 0.846 1 98.12 303 ILE A N 1
ATOM 2339 C CA . ILE A 1 303 ? 4.895 18.672 0.732 1 98.12 303 ILE A CA 1
ATOM 2340 C C . ILE A 1 303 ? 5.297 18.641 -0.74 1 98.12 303 ILE A C 1
ATOM 2342 O O . ILE A 1 303 ? 4.762 17.844 -1.518 1 98.12 303 ILE A O 1
ATOM 2346 N N . THR A 1 304 ? 6.207 19.531 -1.142 1 98.62 304 THR A N 1
ATOM 2347 C CA . THR A 1 304 ? 6.875 19.391 -2.43 1 98.62 304 THR A CA 1
ATOM 2348 C C . THR A 1 304 ? 7.578 18.047 -2.535 1 98.62 304 THR A C 1
ATOM 2350 O O . THR A 1 304 ? 8.289 17.641 -1.615 1 98.62 304 THR A O 1
ATOM 2353 N N . SER A 1 305 ? 7.34 17.312 -3.652 1 97.5 305 SER A N 1
ATOM 2354 C CA . SER A 1 305 ? 7.816 15.93 -3.703 1 97.5 305 SER A CA 1
ATOM 2355 C C . SER A 1 305 ? 8.172 15.516 -5.129 1 97.5 305 SER A C 1
ATOM 2357 O O . SER A 1 305 ? 7.734 16.156 -6.09 1 97.5 305 SER A O 1
ATOM 2359 N N . VAL A 1 306 ? 9.031 14.531 -5.207 1 96.25 306 VAL A N 1
ATOM 2360 C CA . VAL A 1 306 ? 9.391 13.93 -6.488 1 96.25 306 VAL A CA 1
ATOM 2361 C C . VAL A 1 306 ? 8.383 12.844 -6.848 1 96.25 306 VAL A C 1
ATOM 2363 O O . VAL A 1 306 ? 8.234 11.859 -6.117 1 96.25 306 VAL A O 1
ATOM 2366 N N . HIS A 1 307 ? 7.672 13.062 -7.852 1 93 307 HIS A N 1
ATOM 2367 C CA . HIS A 1 307 ? 6.637 12.125 -8.273 1 93 307 HIS A CA 1
ATOM 2368 C C . HIS A 1 307 ? 7.141 11.211 -9.383 1 93 307 HIS A C 1
ATOM 2370 O O . HIS A 1 307 ? 7.523 11.68 -10.453 1 93 307 HIS A O 1
ATOM 2376 N N . ARG A 1 308 ? 7.16 9.93 -8.906 1 85.75 308 ARG A N 1
ATOM 2377 C CA . ARG A 1 308 ? 7.375 8.875 -9.891 1 85.75 308 ARG A CA 1
ATOM 2378 C C . ARG A 1 308 ? 6.137 8 -10.031 1 85.75 308 ARG A C 1
ATOM 2380 O O . ARG A 1 308 ? 5.418 7.77 -9.062 1 85.75 308 ARG A O 1
ATOM 2387 N N . ASP A 1 309 ? 5.609 7.801 -11.195 1 83.75 309 ASP A N 1
ATOM 2388 C CA . ASP A 1 309 ? 4.473 6.906 -11.375 1 83.75 309 ASP A CA 1
ATOM 2389 C C . ASP A 1 309 ? 4.887 5.449 -11.203 1 83.75 309 ASP A C 1
ATOM 2391 O O . ASP A 1 309 ? 5.402 4.828 -12.133 1 83.75 309 ASP A O 1
ATOM 2395 N N . ALA A 1 310 ? 4.668 4.977 -9.906 1 85.19 310 ALA A N 1
ATOM 2396 C CA . ALA A 1 310 ? 5.078 3.619 -9.562 1 85.19 310 ALA A CA 1
ATOM 2397 C C . ALA A 1 310 ? 4.41 2.596 -10.477 1 85.19 310 ALA A C 1
ATOM 2399 O O . ALA A 1 310 ? 5.008 1.57 -10.812 1 85.19 310 ALA A O 1
ATOM 2400 N N . GLY A 1 311 ? 3.172 2.848 -10.82 1 85.81 311 GLY A N 1
ATOM 2401 C CA . GLY A 1 311 ? 2.471 1.96 -11.734 1 85.81 311 GLY A CA 1
ATOM 2402 C C . GLY A 1 311 ? 3.129 1.867 -13.094 1 85.81 311 GLY A C 1
ATOM 2403 O O . GLY A 1 311 ? 3.346 0.77 -13.617 1 85.81 311 GLY A O 1
ATOM 2404 N N . VAL A 1 312 ? 3.453 3.016 -13.594 1 88.62 312 VAL A N 1
ATOM 2405 C CA . VAL A 1 312 ? 4.129 3.057 -14.891 1 88.62 312 VAL A CA 1
ATOM 2406 C C . VAL A 1 312 ? 5.488 2.373 -14.781 1 88.62 312 VAL A C 1
ATOM 2408 O O . VAL A 1 312 ? 5.902 1.653 -15.695 1 88.62 312 VAL A O 1
ATOM 2411 N N . TYR A 1 313 ? 6.152 2.602 -13.719 1 90.69 313 TYR A N 1
ATOM 2412 C CA . TYR A 1 313 ? 7.434 1.951 -13.477 1 90.69 313 TYR A CA 1
ATOM 2413 C C . TYR A 1 313 ? 7.285 0.435 -13.477 1 90.69 313 TYR A C 1
ATOM 2415 O O . TYR A 1 313 ? 8.039 -0.271 -14.148 1 90.69 313 TYR A O 1
ATOM 2423 N N . GLY A 1 314 ? 6.258 -0.043 -12.781 1 92.19 314 GLY A N 1
ATOM 2424 C CA . GLY A 1 314 ? 5.973 -1.469 -12.758 1 92.19 314 GLY A CA 1
ATOM 2425 C C . GLY A 1 314 ? 5.695 -2.047 -14.133 1 92.19 314 GLY A C 1
ATOM 2426 O O . GLY A 1 314 ? 6.199 -3.121 -14.469 1 92.19 314 GLY A O 1
ATOM 2427 N N . THR A 1 315 ? 4.934 -1.301 -14.859 1 92.38 315 THR A N 1
ATOM 2428 C CA . THR A 1 315 ? 4.605 -1.708 -16.219 1 92.38 315 THR A CA 1
ATOM 2429 C C . THR A 1 315 ? 5.867 -1.844 -17.062 1 92.38 315 THR A C 1
ATOM 2431 O O . THR A 1 315 ? 6.051 -2.846 -17.75 1 92.38 315 THR A O 1
ATOM 2434 N N . LYS A 1 316 ? 6.719 -0.917 -16.984 1 93.31 316 LYS A N 1
ATOM 2435 C CA . LYS A 1 316 ? 7.938 -0.903 -17.797 1 93.31 316 LYS A CA 1
ATOM 2436 C C . LYS A 1 316 ? 8.875 -2.037 -17.391 1 93.31 316 LYS A C 1
ATOM 2438 O O . LYS A 1 316 ? 9.484 -2.68 -18.25 1 93.31 316 LYS A O 1
ATOM 2443 N N . VAL A 1 317 ? 8.984 -2.291 -16.125 1 94.94 317 VAL A N 1
ATOM 2444 C CA . VAL A 1 317 ? 9.867 -3.344 -15.625 1 94.94 317 VAL A CA 1
ATOM 2445 C C . VAL A 1 317 ? 9.328 -4.707 -16.047 1 94.94 317 VAL A C 1
ATOM 2447 O O . VAL A 1 317 ? 10.086 -5.578 -16.484 1 94.94 317 VAL A O 1
ATOM 2450 N N . ALA A 1 318 ? 8.023 -4.871 -15.914 1 95.44 318 ALA A N 1
ATOM 2451 C CA . ALA A 1 318 ? 7.398 -6.121 -16.344 1 95.44 318 ALA A CA 1
ATOM 2452 C C . ALA A 1 318 ? 7.609 -6.352 -17.844 1 95.44 318 ALA A C 1
ATOM 2454 O O . ALA A 1 318 ? 7.906 -7.469 -18.266 1 95.44 318 ALA A O 1
ATOM 2455 N N . ASN A 1 319 ? 7.469 -5.289 -18.609 1 94.56 319 ASN A N 1
ATOM 2456 C CA . ASN A 1 319 ? 7.691 -5.398 -20.047 1 94.56 319 ASN A CA 1
ATOM 2457 C C . ASN A 1 319 ? 9.125 -5.809 -20.359 1 94.56 319 ASN A C 1
ATOM 2459 O O . ASN A 1 319 ? 9.367 -6.582 -21.297 1 94.56 319 ASN A O 1
ATOM 2463 N N . LEU A 1 320 ? 10.008 -5.254 -19.641 1 94.88 320 LEU A N 1
ATOM 2464 C CA . LEU A 1 320 ? 11.406 -5.641 -19.812 1 94.88 320 LEU A CA 1
ATOM 2465 C C . LEU A 1 320 ? 11.586 -7.137 -19.562 1 94.88 320 LEU A C 1
ATOM 2467 O O . LEU A 1 320 ? 12.258 -7.824 -20.328 1 94.88 320 LEU A O 1
ATOM 2471 N N . LEU A 1 321 ? 10.977 -7.652 -18.516 1 96.38 321 LEU A N 1
ATOM 2472 C CA . LEU A 1 321 ? 11.086 -9.07 -18.188 1 96.38 321 LEU A CA 1
ATOM 2473 C C . LEU A 1 321 ? 10.453 -9.93 -19.281 1 96.38 321 LEU A C 1
ATOM 2475 O O . LEU A 1 321 ? 10.992 -10.977 -19.641 1 96.38 321 LEU A O 1
ATOM 2479 N N . LEU A 1 322 ? 9.336 -9.469 -19.766 1 94.62 322 LEU A N 1
ATOM 2480 C CA . LEU A 1 322 ? 8.641 -10.203 -20.828 1 94.62 322 LEU A CA 1
ATOM 2481 C C . LEU A 1 322 ? 9.508 -10.32 -22.078 1 94.62 322 LEU A C 1
ATOM 2483 O O . LEU A 1 322 ? 9.523 -11.359 -22.734 1 94.62 322 LEU A O 1
ATOM 2487 N N . LYS A 1 323 ? 10.219 -9.242 -22.375 1 94.44 323 LYS A N 1
ATOM 2488 C CA . LYS A 1 323 ? 11.156 -9.289 -23.484 1 94.44 323 LYS A CA 1
ATOM 2489 C C . LYS A 1 323 ? 12.266 -10.305 -23.234 1 94.44 323 LYS A C 1
ATOM 2491 O O . LYS A 1 323 ? 12.625 -11.07 -24.141 1 94.44 323 LYS A O 1
ATOM 2496 N N . VAL A 1 324 ? 12.758 -10.305 -22.016 1 94.25 324 VAL A N 1
ATOM 2497 C CA . VAL A 1 324 ? 13.797 -11.258 -21.641 1 94.25 324 VAL A CA 1
ATOM 2498 C C . VAL A 1 324 ? 13.266 -12.68 -21.781 1 94.25 324 VAL A C 1
ATOM 2500 O O . VAL A 1 324 ? 13.945 -13.547 -22.344 1 94.25 324 VAL A O 1
ATOM 2503 N N . LEU A 1 325 ? 12.078 -12.906 -21.344 1 92.5 325 LEU A N 1
ATOM 2504 C CA . LEU A 1 325 ? 11.469 -14.234 -21.375 1 92.5 325 LEU A CA 1
ATOM 2505 C C . LEU A 1 325 ? 11.203 -14.672 -22.812 1 92.5 325 LEU A C 1
ATOM 2507 O O . LEU A 1 325 ? 11.211 -15.875 -23.109 1 92.5 325 LEU A O 1
ATOM 2511 N N . ALA A 1 326 ? 10.984 -13.68 -23.656 1 90.25 326 ALA A N 1
ATOM 2512 C CA . ALA A 1 326 ? 10.711 -13.969 -25.062 1 90.25 326 ALA A CA 1
ATOM 2513 C C . ALA A 1 326 ? 12.008 -14.18 -25.844 1 90.25 326 ALA A C 1
ATOM 2515 O O . ALA A 1 326 ? 11.984 -14.516 -27.031 1 90.25 326 ALA A O 1
ATOM 2516 N N . GLY A 1 327 ? 13.102 -13.922 -25.234 1 90.12 327 GLY A N 1
ATOM 2517 C CA . GLY A 1 327 ? 14.391 -14.07 -25.891 1 90.12 327 GLY A CA 1
ATOM 2518 C C . GLY A 1 327 ? 14.758 -12.891 -26.766 1 90.12 327 GLY A C 1
ATOM 2519 O O . GLY A 1 327 ? 15.609 -13.008 -27.641 1 90.12 327 GLY A O 1
ATOM 2520 N N . GLU A 1 328 ? 14.102 -11.828 -26.5 1 89.81 328 GLU A N 1
ATOM 2521 C CA . GLU A 1 328 ? 14.422 -10.609 -27.234 1 89.81 328 GLU A CA 1
ATOM 2522 C C . GLU A 1 328 ? 15.664 -9.93 -26.672 1 89.81 328 GLU A C 1
ATOM 2524 O O . GLU A 1 328 ? 15.922 -9.992 -25.469 1 89.81 328 GLU A O 1
ATOM 2529 N N . PRO A 1 329 ? 16.406 -9.359 -27.594 1 85.06 329 PRO A N 1
ATOM 2530 C CA . PRO A 1 329 ? 17.562 -8.602 -27.094 1 85.06 329 PRO A CA 1
ATOM 2531 C C . PRO A 1 329 ? 17.156 -7.387 -26.266 1 85.06 329 PRO A C 1
ATOM 2533 O O . PRO A 1 329 ? 16.234 -6.66 -26.641 1 85.06 329 PRO A O 1
ATOM 2536 N N . VAL A 1 330 ? 17.562 -7.371 -25.078 1 85 330 VAL A N 1
ATOM 2537 C CA . VAL A 1 330 ? 17.297 -6.215 -24.234 1 85 330 VAL A CA 1
ATOM 2538 C C . VAL A 1 330 ? 18.594 -5.465 -23.953 1 85 330 VAL A C 1
ATOM 2540 O O . VAL A 1 330 ? 19.672 -6.07 -23.891 1 85 330 VAL A O 1
ATOM 2543 N N . SER A 1 331 ? 18.375 -4.094 -24.125 1 73.75 331 SER A N 1
ATOM 2544 C CA . SER A 1 331 ? 19.531 -3.285 -23.766 1 73.75 331 SER A CA 1
ATOM 2545 C C . SER A 1 331 ? 19.844 -3.377 -22.266 1 73.75 331 SER A C 1
ATOM 2547 O O . SER A 1 331 ? 18.953 -3.66 -21.469 1 73.75 331 SER A O 1
ATOM 2549 N N . GLY A 1 332 ? 21.031 -3.346 -21.891 1 71.12 332 GLY A N 1
ATOM 2550 C CA . GLY A 1 332 ? 21.5 -3.402 -20.516 1 71.12 332 GLY A CA 1
ATOM 2551 C C . GLY A 1 332 ? 20.75 -2.488 -19.578 1 71.12 332 GLY A C 1
ATOM 2552 O O . GLY A 1 332 ? 19.516 -2.479 -19.578 1 71.12 332 GLY A O 1
ATOM 2553 N N . ASN A 1 333 ? 21.359 -1.701 -18.938 1 81.06 333 ASN A N 1
ATOM 2554 C CA . ASN A 1 333 ? 20.891 -0.795 -17.891 1 81.06 333 ASN A CA 1
ATOM 2555 C C . ASN A 1 333 ? 20.422 0.533 -18.469 1 81.06 333 ASN A C 1
ATOM 2557 O O . ASN A 1 333 ? 21.125 1.15 -19.281 1 81.06 333 ASN A O 1
ATOM 2561 N N . ARG A 1 334 ? 19.094 0.875 -18.312 1 81.69 334 ARG A N 1
ATOM 2562 C CA . ARG A 1 334 ? 18.531 2.107 -18.844 1 81.69 334 ARG A CA 1
ATOM 2563 C C . ARG A 1 334 ? 17.938 2.969 -17.734 1 81.69 334 ARG A C 1
ATOM 2565 O O . ARG A 1 334 ? 17.359 2.447 -16.781 1 81.69 334 ARG A O 1
ATOM 2572 N N . LYS A 1 335 ? 18.219 4.215 -17.938 1 78.19 335 LYS A N 1
ATOM 2573 C CA . LYS A 1 335 ? 17.594 5.215 -17.078 1 78.19 335 LYS A CA 1
ATOM 2574 C C . LYS A 1 335 ? 16.453 5.922 -17.812 1 78.19 335 LYS A C 1
ATOM 2576 O O . LYS A 1 335 ? 16.656 6.945 -18.453 1 78.19 335 LYS A O 1
ATOM 2581 N N . ILE A 1 336 ? 15.273 5.328 -17.688 1 73.75 336 ILE A N 1
ATOM 2582 C CA . ILE A 1 336 ? 14.234 5.809 -18.578 1 73.75 336 ILE A CA 1
ATOM 2583 C C . ILE A 1 336 ? 13.172 6.559 -17.781 1 73.75 336 ILE A C 1
ATOM 2585 O O . ILE A 1 336 ? 12.328 7.254 -18.359 1 73.75 336 ILE A O 1
ATOM 2589 N N . LEU A 1 337 ? 13.281 6.453 -16.562 1 77.94 337 LEU A N 1
ATOM 2590 C CA . LEU A 1 337 ? 12.242 7.129 -15.797 1 77.94 337 LEU A CA 1
ATOM 2591 C C . LEU A 1 337 ? 12.695 8.523 -15.383 1 77.94 337 LEU A C 1
ATOM 2593 O O . LEU A 1 337 ? 13.836 8.711 -14.961 1 77.94 337 LEU A O 1
ATOM 2597 N N . THR A 1 338 ? 11.852 9.469 -15.727 1 81.56 338 THR A N 1
ATOM 2598 C CA . THR A 1 338 ? 12.133 10.867 -15.422 1 81.56 338 THR A CA 1
ATOM 2599 C C . THR A 1 338 ? 11.109 11.422 -14.43 1 81.56 338 THR A C 1
ATOM 2601 O O . THR A 1 338 ? 10.102 12.008 -14.836 1 81.56 338 THR A O 1
ATOM 2604 N N . PRO A 1 339 ? 11.383 11.281 -13.18 1 89.12 339 PRO A N 1
ATOM 2605 C CA . PRO A 1 339 ? 10.453 11.812 -12.18 1 89.12 339 PRO A CA 1
ATOM 2606 C C . PRO A 1 339 ? 10.305 13.336 -12.266 1 89.12 339 PRO A C 1
ATOM 2608 O O . PRO A 1 339 ? 11.195 14.016 -12.797 1 89.12 339 PRO A O 1
ATOM 2611 N N . LYS A 1 340 ? 9.164 13.797 -11.914 1 94.12 340 LYS A N 1
ATOM 2612 C CA . LYS A 1 340 ? 8.883 15.227 -11.906 1 94.12 340 LYS A CA 1
ATOM 2613 C C . LYS A 1 340 ? 8.82 15.766 -10.477 1 94.12 340 LYS A C 1
ATOM 2615 O O . LYS A 1 340 ? 8.305 15.102 -9.578 1 94.12 340 LYS A O 1
ATOM 2620 N N . LEU A 1 341 ? 9.359 16.938 -10.383 1 97.06 341 LEU A N 1
ATOM 2621 C CA . LEU A 1 341 ? 9.188 17.625 -9.109 1 97.06 341 LEU A CA 1
ATOM 2622 C C . LEU A 1 341 ? 7.832 18.312 -9.047 1 97.06 341 LEU A C 1
ATOM 2624 O O . LEU A 1 341 ? 7.539 19.203 -9.859 1 97.06 341 LEU A O 1
ATOM 2628 N N . ILE A 1 342 ? 6.988 17.906 -8.172 1 97.81 342 ILE A N 1
ATOM 2629 C CA . ILE A 1 342 ? 5.699 18.547 -7.945 1 97.81 342 ILE A CA 1
ATOM 2630 C C . ILE A 1 342 ? 5.832 19.578 -6.828 1 97.81 342 ILE A C 1
ATOM 2632 O O . ILE A 1 342 ? 5.973 19.234 -5.656 1 97.81 342 ILE A O 1
ATOM 2636 N N . VAL A 1 343 ? 5.797 20.812 -7.219 1 98.19 343 VAL A N 1
ATOM 2637 C CA . VAL A 1 343 ? 5.957 21.906 -6.27 1 98.19 343 VAL A CA 1
ATOM 2638 C C . VAL A 1 343 ? 4.648 22.125 -5.516 1 98.19 343 VAL A C 1
ATOM 2640 O O . VAL A 1 343 ? 3.59 22.266 -6.129 1 98.19 343 VAL A O 1
ATOM 2643 N N . ARG A 1 344 ? 4.746 22.062 -4.152 1 97.38 344 ARG A N 1
ATOM 2644 C CA . ARG A 1 344 ? 3.588 22.297 -3.295 1 97.38 344 ARG A CA 1
ATOM 2645 C C . ARG A 1 344 ? 3.893 23.375 -2.248 1 97.38 344 ARG A C 1
ATOM 2647 O O . ARG A 1 344 ? 4.82 24.156 -2.414 1 97.38 344 ARG A O 1
ATOM 2654 N N . ASP A 1 345 ? 3.143 23.391 -1.111 1 95.88 345 ASP A N 1
ATOM 2655 C CA . ASP A 1 345 ? 3.178 24.484 -0.146 1 95.88 345 ASP A CA 1
ATOM 2656 C C . ASP A 1 345 ? 4.516 24.516 0.591 1 95.88 345 ASP A C 1
ATOM 2658 O O . ASP A 1 345 ? 5.004 25.594 0.948 1 95.88 345 ASP A O 1
ATOM 2662 N N . SER A 1 346 ? 5.148 23.406 0.769 1 97.31 346 SER A N 1
ATOM 2663 C CA . SER A 1 346 ? 6.242 23.281 1.724 1 97.31 346 SER A CA 1
ATOM 2664 C C . SER A 1 346 ? 7.508 23.969 1.221 1 97.31 346 SER A C 1
ATOM 2666 O O . SER A 1 346 ? 8.477 24.125 1.967 1 97.31 346 SER A O 1
ATOM 2668 N N . THR A 1 347 ? 7.551 24.328 -0.056 1 97.12 347 THR A N 1
ATOM 2669 C CA . THR A 1 347 ? 8.703 25.078 -0.556 1 97.12 347 THR A CA 1
ATOM 2670 C C . THR A 1 347 ? 8.266 26.438 -1.106 1 97.12 347 THR A C 1
ATOM 2672 O O . THR A 1 347 ? 9.062 27.141 -1.721 1 97.12 347 THR A O 1
ATOM 2675 N N . SER A 1 348 ? 6.977 26.797 -0.969 1 83.38 348 SER A N 1
ATOM 2676 C CA . SER A 1 348 ? 6.449 28.031 -1.544 1 83.38 348 SER A CA 1
ATOM 2677 C C . SER A 1 348 ? 6.117 29.047 -0.458 1 83.38 348 SER A C 1
ATOM 2679 O O . SER A 1 348 ? 5.535 30.094 -0.741 1 83.38 348 SER A O 1
ATOM 2681 N N . LEU A 1 349 ? 6.359 28.703 0.786 1 69.75 349 LEU A N 1
ATOM 2682 C CA . LEU A 1 349 ? 5.953 29.562 1.899 1 69.75 349 LEU A CA 1
ATOM 2683 C C . LEU A 1 349 ? 6.977 30.656 2.143 1 69.75 349 LEU A C 1
ATOM 2685 O O . LEU A 1 349 ? 6.727 31.594 2.914 1 69.75 349 LEU A O 1
ATOM 2689 N N . ALA A 1 350 ? 8.117 30.781 1.336 1 56.31 350 ALA A N 1
ATOM 2690 C CA . ALA A 1 350 ? 9.07 31.859 1.542 1 56.31 350 ALA A CA 1
ATOM 2691 C C . ALA A 1 350 ? 8.555 33.156 0.931 1 56.31 350 ALA A C 1
ATOM 2693 O O . ALA A 1 350 ? 7.77 33.156 -0.021 1 56.31 350 ALA A O 1
ATOM 2694 N N . MET B 1 1 ? 23.562 -29.078 -15.664 1 35.97 1 MET B N 1
ATOM 2695 C CA . MET B 1 1 ? 23.234 -30.406 -15.156 1 35.97 1 MET B CA 1
ATOM 2696 C C . MET B 1 1 ? 21.812 -30.797 -15.555 1 35.97 1 MET B C 1
ATOM 2698 O O . MET B 1 1 ? 20.906 -29.969 -15.531 1 35.97 1 MET B O 1
ATOM 2702 N N . GLN B 1 2 ? 21.75 -31.875 -16.297 1 45.91 2 GLN B N 1
ATOM 2703 C CA . GLN B 1 2 ? 20.469 -32.344 -16.812 1 45.91 2 GLN B CA 1
ATOM 2704 C C . GLN B 1 2 ? 19.469 -32.562 -15.68 1 45.91 2 GLN B C 1
ATOM 2706 O O . GLN B 1 2 ? 19.812 -33.125 -14.641 1 45.91 2 GLN B O 1
ATOM 2711 N N . ARG B 1 3 ? 18.406 -31.797 -15.641 1 59.12 3 ARG B N 1
ATOM 2712 C CA . ARG B 1 3 ? 17.375 -31.906 -14.602 1 59.12 3 ARG B CA 1
ATOM 2713 C C . ARG B 1 3 ? 16.875 -33.344 -14.469 1 59.12 3 ARG B C 1
ATOM 2715 O O . ARG B 1 3 ? 16.625 -34 -15.477 1 59.12 3 ARG B O 1
ATOM 2722 N N . VAL B 1 4 ? 17.078 -34 -13.305 1 66.88 4 VAL B N 1
ATOM 2723 C CA . VAL B 1 4 ? 16.625 -35.344 -12.984 1 66.88 4 VAL B CA 1
ATOM 2724 C C . VAL B 1 4 ? 15.109 -35.438 -13.211 1 66.88 4 VAL B C 1
ATOM 2726 O O . VAL B 1 4 ? 14.352 -34.594 -12.711 1 66.88 4 VAL B O 1
ATOM 2729 N N . SER B 1 5 ? 14.695 -36.25 -14.148 1 72.31 5 SER B N 1
ATOM 2730 C CA . SER B 1 5 ? 13.281 -36.438 -14.445 1 72.31 5 SER B CA 1
ATOM 2731 C C . SER B 1 5 ? 12.727 -37.656 -13.688 1 72.31 5 SER B C 1
ATOM 2733 O O . SER B 1 5 ? 13.484 -38.406 -13.078 1 72.31 5 SER B O 1
ATOM 2735 N N . LEU B 1 6 ? 11.391 -37.688 -13.773 1 78.56 6 LEU B N 1
ATOM 2736 C CA . LEU B 1 6 ? 10.773 -38.875 -13.18 1 78.56 6 LEU B CA 1
ATOM 2737 C C . LEU B 1 6 ? 11.273 -40.125 -13.859 1 78.56 6 LEU B C 1
ATOM 2739 O O . LEU B 1 6 ? 11.414 -41.188 -13.219 1 78.56 6 LEU B O 1
ATOM 2743 N N . LYS B 1 7 ? 11.555 -39.969 -15.102 1 79.69 7 LYS B N 1
ATOM 2744 C CA . LYS B 1 7 ? 12.078 -41.094 -15.852 1 79.69 7 LYS B CA 1
ATOM 2745 C C . LYS B 1 7 ? 13.445 -41.531 -15.328 1 79.69 7 LYS B C 1
ATOM 2747 O O . LYS B 1 7 ? 13.734 -42.719 -15.219 1 79.69 7 LYS B O 1
ATOM 2752 N N . ASP B 1 8 ? 14.172 -40.5 -14.992 1 82 8 ASP B N 1
ATOM 2753 C CA . ASP B 1 8 ? 15.492 -40.812 -14.453 1 82 8 ASP B CA 1
ATOM 2754 C C . ASP B 1 8 ? 15.398 -41.594 -13.148 1 82 8 ASP B C 1
ATOM 2756 O O . ASP B 1 8 ? 16.156 -42.531 -12.914 1 82 8 ASP B O 1
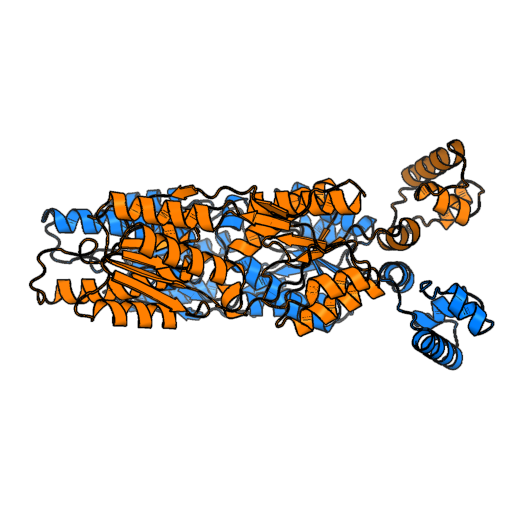ATOM 2760 N N . ILE B 1 9 ? 14.5 -41.125 -12.398 1 85.25 9 ILE B N 1
ATOM 2761 C CA . ILE B 1 9 ? 14.289 -41.781 -11.117 1 85.25 9 ILE B CA 1
ATOM 2762 C C . ILE B 1 9 ? 13.766 -43.219 -11.352 1 85.25 9 ILE B C 1
ATOM 2764 O O . ILE B 1 9 ? 14.211 -44.156 -10.688 1 85.25 9 ILE B O 1
ATOM 2768 N N . ALA B 1 10 ? 12.914 -43.344 -12.273 1 87.44 10 ALA B N 1
ATOM 2769 C CA . ALA B 1 10 ? 12.367 -44.656 -12.625 1 87.44 10 ALA B CA 1
ATOM 2770 C C . ALA B 1 10 ? 13.469 -45.594 -13.094 1 87.44 10 ALA B C 1
ATOM 2772 O O . ALA B 1 10 ? 13.516 -46.75 -12.672 1 87.44 10 ALA B O 1
ATOM 2773 N N . ASP B 1 11 ? 14.281 -45.062 -13.852 1 87.81 11 ASP B N 1
ATOM 2774 C CA . ASP B 1 11 ? 15.391 -45.875 -14.383 1 87.81 11 ASP B CA 1
ATOM 2775 C C . ASP B 1 11 ? 16.344 -46.281 -13.258 1 87.81 11 ASP B C 1
ATOM 2777 O O . ASP B 1 11 ? 16.812 -47.438 -13.242 1 87.81 11 ASP B O 1
ATOM 2781 N N . GLU B 1 12 ? 16.531 -45.344 -12.422 1 87.25 12 GLU B N 1
ATOM 2782 C CA . GLU B 1 12 ? 17.422 -45.625 -11.305 1 87.25 12 GLU B CA 1
ATOM 2783 C C . GLU B 1 12 ? 16.875 -46.75 -10.414 1 87.25 12 GLU B C 1
ATOM 2785 O O . GLU B 1 12 ? 17.625 -47.594 -9.922 1 87.25 12 GLU B O 1
ATOM 2790 N N . LEU B 1 13 ? 15.648 -46.719 -10.242 1 89.5 13 LEU B N 1
ATOM 2791 C CA . LEU B 1 13 ? 15.023 -47.625 -9.289 1 89.5 13 LEU B CA 1
ATOM 2792 C C . LEU B 1 13 ? 14.5 -48.875 -9.992 1 89.5 13 LEU B C 1
ATOM 2794 O O . LEU B 1 13 ? 14.117 -49.844 -9.336 1 89.5 13 LEU B O 1
ATOM 2798 N N . GLY B 1 14 ? 14.477 -48.906 -11.344 1 89.56 14 GLY B N 1
ATOM 2799 C CA . GLY B 1 14 ? 13.969 -50.031 -12.102 1 89.56 14 GLY B CA 1
ATOM 2800 C C . GLY B 1 14 ? 12.469 -50.219 -12.008 1 89.56 14 GLY B C 1
ATOM 2801 O O . GLY B 1 14 ? 11.961 -51.344 -11.938 1 89.56 14 GLY B O 1
ATOM 2802 N N . ILE B 1 15 ? 11.836 -49.125 -11.766 1 88.44 15 ILE B N 1
ATOM 2803 C CA . ILE B 1 15 ? 10.383 -49.188 -11.711 1 88.44 15 ILE B CA 1
ATOM 2804 C C . ILE B 1 15 ? 9.805 -48.25 -12.773 1 88.44 15 ILE B C 1
ATOM 2806 O O . ILE B 1 15 ? 10.547 -47.531 -13.445 1 88.44 15 ILE B O 1
ATOM 2810 N N . SER B 1 16 ? 8.508 -48.406 -12.953 1 82.75 16 SER B N 1
ATOM 2811 C CA . SER B 1 16 ? 7.863 -47.594 -13.984 1 82.75 16 SER B CA 1
ATOM 2812 C C . SER B 1 16 ? 7.809 -46.125 -13.57 1 82.75 16 SER B C 1
ATOM 2814 O O . SER B 1 16 ? 7.812 -45.812 -12.383 1 82.75 16 SER B O 1
ATOM 2816 N N . GLN B 1 17 ? 7.75 -45.219 -14.562 1 83 17 GLN B N 1
ATOM 2817 C CA . GLN B 1 17 ? 7.586 -43.781 -14.305 1 83 17 GLN B CA 1
ATOM 2818 C C . GLN B 1 17 ? 6.289 -43.5 -13.547 1 83 17 GLN B C 1
ATOM 2820 O O . GLN B 1 17 ? 6.234 -42.594 -12.703 1 83 17 GLN B O 1
ATOM 2825 N N . THR B 1 18 ? 5.363 -44.375 -13.82 1 76.19 18 THR B N 1
ATOM 2826 C CA . THR B 1 18 ? 4.07 -44.25 -13.156 1 76.19 18 THR B CA 1
ATOM 2827 C C . THR B 1 18 ? 4.195 -44.562 -11.664 1 76.19 18 THR B C 1
ATOM 2829 O O . THR B 1 18 ? 3.652 -43.812 -10.828 1 76.19 18 THR B O 1
ATOM 2832 N N . ALA B 1 19 ? 4.898 -45.594 -11.445 1 81.44 19 ALA B N 1
ATOM 2833 C CA . ALA B 1 19 ? 5.105 -45.969 -10.047 1 81.44 19 ALA B CA 1
ATOM 2834 C C . ALA B 1 19 ? 5.867 -44.875 -9.297 1 81.44 19 ALA B C 1
ATOM 2836 O O . ALA B 1 19 ? 5.559 -44.594 -8.141 1 81.44 19 ALA B O 1
ATOM 2837 N N . VAL B 1 20 ? 6.836 -44.219 -10.008 1 83.12 20 VAL B N 1
ATOM 2838 C CA . VAL B 1 20 ? 7.598 -43.125 -9.414 1 83.12 20 VAL B CA 1
ATOM 2839 C C . VAL B 1 20 ? 6.676 -41.938 -9.141 1 83.12 20 VAL B C 1
ATOM 2841 O O . VAL B 1 20 ? 6.715 -41.344 -8.062 1 83.12 20 VAL B O 1
ATOM 2844 N N . SER B 1 21 ? 5.883 -41.688 -10.039 1 75.69 21 SER B N 1
ATOM 2845 C CA . SER B 1 21 ? 4.938 -40.594 -9.898 1 75.69 21 SER B CA 1
ATOM 2846 C C . SER B 1 21 ? 3.98 -40.812 -8.734 1 75.69 21 SER B C 1
ATOM 2848 O O . SER B 1 21 ? 3.742 -39.906 -7.934 1 75.69 21 SER B O 1
ATOM 2850 N N . PHE B 1 22 ? 3.506 -42.031 -8.703 1 73.62 22 PHE B N 1
ATOM 2851 C CA . PHE B 1 22 ? 2.584 -42.375 -7.625 1 73.62 22 PHE B CA 1
ATOM 2852 C C . PHE B 1 22 ? 3.275 -42.281 -6.27 1 73.62 22 PHE B C 1
ATOM 2854 O O . PHE B 1 22 ? 2.699 -41.781 -5.305 1 73.62 22 PHE B O 1
ATOM 2861 N N . ALA B 1 23 ? 4.473 -42.719 -6.281 1 76.56 23 ALA B N 1
ATOM 2862 C CA . ALA B 1 23 ? 5.227 -42.75 -5.031 1 76.56 23 ALA B CA 1
ATOM 2863 C C . ALA B 1 23 ? 5.535 -41.344 -4.547 1 76.56 23 ALA B C 1
ATOM 2865 O O . ALA B 1 23 ? 5.359 -41.031 -3.365 1 76.56 23 ALA B O 1
ATOM 2866 N N . ILE B 1 24 ? 5.91 -40.469 -5.469 1 74 24 ILE B N 1
ATOM 2867 C CA . ILE B 1 24 ? 6.316 -39.125 -5.137 1 74 24 ILE B CA 1
ATOM 2868 C C . ILE B 1 24 ? 5.109 -38.312 -4.66 1 74 24 ILE B C 1
ATOM 2870 O O . ILE B 1 24 ? 5.223 -37.5 -3.754 1 74 24 ILE B O 1
ATOM 2874 N N . ASN B 1 25 ? 4 -38.719 -5.156 1 66.56 25 ASN B N 1
ATOM 2875 C CA . ASN B 1 25 ? 2.789 -37.969 -4.859 1 66.56 25 ASN B CA 1
ATOM 2876 C C . ASN B 1 25 ? 1.929 -38.688 -3.818 1 66.56 25 ASN B C 1
ATOM 2878 O O . ASN B 1 25 ? 0.761 -38.344 -3.631 1 66.56 25 ASN B O 1
ATOM 2882 N N . ASP B 1 26 ? 2.453 -39.594 -3.25 1 69.06 26 ASP B N 1
ATOM 2883 C CA . ASP B 1 26 ? 1.819 -40.406 -2.199 1 69.06 26 ASP B CA 1
ATOM 2884 C C . ASP B 1 26 ? 0.446 -40.906 -2.639 1 69.06 26 ASP B C 1
ATOM 2886 O O . ASP B 1 26 ? -0.516 -40.844 -1.869 1 69.06 26 ASP B O 1
ATOM 2890 N N . ARG B 1 27 ? 0.37 -41.156 -3.846 1 65.38 27 ARG B N 1
ATOM 2891 C CA . ARG B 1 27 ? -0.875 -41.719 -4.359 1 65.38 27 ARG B CA 1
ATOM 2892 C C . ARG B 1 27 ? -1.03 -43.188 -3.943 1 65.38 27 ARG B C 1
ATOM 2894 O O . ARG B 1 27 ? -0.041 -43.875 -3.664 1 65.38 27 ARG B O 1
ATOM 2901 N N . PRO B 1 28 ? -2.35 -43.594 -3.814 1 69.81 28 PRO B N 1
ATOM 2902 C CA . PRO B 1 28 ? -2.555 -45 -3.527 1 69.81 28 PRO B CA 1
ATOM 2903 C C . PRO B 1 28 ? -2.059 -45.906 -4.652 1 69.81 28 PRO B C 1
ATOM 2905 O O . PRO B 1 28 ? -1.896 -45.469 -5.785 1 69.81 28 PRO B O 1
ATOM 2908 N N . GLY B 1 29 ? -1.59 -47.25 -4.258 1 74.44 29 GLY B N 1
ATOM 2909 C CA . GLY B 1 29 ? -1.187 -48.219 -5.254 1 74.44 29 GLY B CA 1
ATOM 2910 C C . GLY B 1 29 ? 0.3 -48.531 -5.227 1 74.44 29 GLY B C 1
ATOM 2911 O O . GLY B 1 29 ? 0.777 -49.375 -5.961 1 74.44 29 GLY B O 1
ATOM 2912 N N . VAL B 1 30 ? 0.932 -47.688 -4.422 1 78.38 30 VAL B N 1
ATOM 2913 C CA . VAL B 1 30 ? 2.363 -47.906 -4.277 1 78.38 30 VAL B CA 1
ATOM 2914 C C . VAL B 1 30 ? 2.693 -48.188 -2.812 1 78.38 30 VAL B C 1
ATOM 2916 O O . VAL B 1 30 ? 2.121 -47.562 -1.912 1 78.38 30 VAL B O 1
ATOM 2919 N N . SER B 1 31 ? 3.451 -49.25 -2.588 1 83.38 31 SER B N 1
ATOM 2920 C CA . SER B 1 31 ? 3.785 -49.656 -1.228 1 83.38 31 SER B CA 1
ATOM 2921 C C . SER B 1 31 ? 4.578 -48.594 -0.505 1 83.38 31 SER B C 1
ATOM 2923 O O . SER B 1 31 ? 5.199 -47.719 -1.143 1 83.38 31 SER B O 1
ATOM 2925 N N . ALA B 1 32 ? 4.523 -48.625 0.773 1 84 32 ALA B N 1
ATOM 2926 C CA . ALA B 1 32 ? 5.281 -47.688 1.607 1 84 32 ALA B CA 1
ATOM 2927 C C . ALA B 1 32 ? 6.777 -47.781 1.32 1 84 32 ALA B C 1
ATOM 2929 O O . ALA B 1 32 ? 7.484 -46.781 1.332 1 84 32 ALA B O 1
ATOM 2930 N N . GLU B 1 33 ? 7.141 -48.969 1.109 1 86.5 33 GLU B N 1
ATOM 2931 C CA . GLU B 1 33 ? 8.555 -49.219 0.817 1 86.5 33 GLU B CA 1
ATOM 2932 C C . GLU B 1 33 ? 8.961 -48.531 -0.488 1 86.5 33 GLU B C 1
ATOM 2934 O O . GLU B 1 33 ? 10.016 -47.906 -0.558 1 86.5 33 GLU B O 1
ATOM 2939 N N . THR B 1 34 ? 8.156 -48.625 -1.487 1 87.12 34 THR B N 1
ATOM 2940 C CA . THR B 1 34 ? 8.43 -48 -2.781 1 87.12 34 THR B CA 1
ATOM 2941 C C . THR B 1 34 ? 8.438 -46.5 -2.668 1 87.12 34 THR B C 1
ATOM 2943 O O . THR B 1 34 ? 9.289 -45.812 -3.252 1 87.12 34 THR B O 1
ATOM 2946 N N . LYS B 1 35 ? 7.531 -45.969 -1.964 1 86.5 35 LYS B N 1
ATOM 2947 C CA . LYS B 1 35 ? 7.484 -44.5 -1.73 1 86.5 35 LYS B CA 1
ATOM 2948 C C . LYS B 1 35 ? 8.781 -44 -1.102 1 86.5 35 LYS B C 1
ATOM 2950 O O . LYS B 1 35 ? 9.336 -43 -1.535 1 86.5 35 LYS B O 1
ATOM 2955 N N . ARG B 1 36 ? 9.164 -44.781 -0.124 1 86.69 36 ARG B N 1
ATOM 2956 C CA . ARG B 1 36 ? 10.406 -44.438 0.555 1 86.69 36 ARG B CA 1
ATOM 2957 C C . ARG B 1 36 ? 11.586 -44.469 -0.408 1 86.69 36 ARG B C 1
ATOM 2959 O O . ARG B 1 36 ? 12.375 -43.531 -0.465 1 86.69 36 ARG B O 1
ATOM 2966 N N . ARG B 1 37 ? 11.734 -45.531 -1.138 1 87.75 37 ARG B N 1
ATOM 2967 C CA . ARG B 1 37 ? 12.852 -45.719 -2.062 1 87.75 37 ARG B CA 1
ATOM 2968 C C . ARG B 1 37 ? 12.859 -44.625 -3.119 1 87.75 37 ARG B C 1
ATOM 2970 O O . ARG B 1 37 ? 13.922 -44.094 -3.469 1 87.75 37 ARG B O 1
ATOM 2977 N N . VAL B 1 38 ? 11.68 -44.281 -3.584 1 86.75 38 VAL B N 1
ATOM 2978 C CA . VAL B 1 38 ? 11.562 -43.281 -4.629 1 86.75 38 VAL B CA 1
ATOM 2979 C C . VAL B 1 38 ? 11.953 -41.906 -4.07 1 86.75 38 VAL B C 1
ATOM 2981 O O . VAL B 1 38 ? 12.711 -41.188 -4.703 1 86.75 38 VAL B O 1
ATOM 2984 N N . LYS B 1 39 ? 11.469 -41.625 -2.963 1 81.62 39 LYS B N 1
ATOM 2985 C CA . LYS B 1 39 ? 11.773 -40.344 -2.348 1 81.62 39 LYS B CA 1
ATOM 2986 C C . LYS B 1 39 ? 13.258 -40.188 -2.029 1 81.62 39 LYS B C 1
ATOM 2988 O O . LYS B 1 39 ? 13.852 -39.125 -2.217 1 81.62 39 LYS B O 1
ATOM 2993 N N . GLU B 1 40 ? 13.805 -41.312 -1.558 1 83.81 40 GLU B N 1
ATOM 2994 C CA . GLU B 1 40 ? 15.234 -41.344 -1.283 1 83.81 40 GLU B CA 1
ATOM 2995 C C . GLU B 1 40 ? 16.047 -41.125 -2.561 1 83.81 40 GLU B C 1
ATOM 2997 O O . GLU B 1 40 ? 17.016 -40.375 -2.578 1 83.81 40 GLU B O 1
ATOM 3002 N N . ALA B 1 41 ? 15.695 -41.844 -3.566 1 85.5 41 ALA B N 1
ATOM 3003 C CA . ALA B 1 41 ? 16.391 -41.719 -4.848 1 85.5 41 ALA B CA 1
ATOM 3004 C C . ALA B 1 41 ? 16.25 -40.312 -5.414 1 85.5 41 ALA B C 1
ATOM 3006 O O . ALA B 1 41 ? 17.203 -39.75 -5.938 1 85.5 41 ALA B O 1
ATOM 3007 N N . ALA B 1 42 ? 15.016 -39.812 -5.285 1 79.06 42 ALA B N 1
ATOM 3008 C CA . ALA B 1 42 ? 14.75 -38.469 -5.762 1 79.06 42 ALA B CA 1
ATOM 3009 C C . ALA B 1 42 ? 15.641 -37.438 -5.051 1 79.06 42 ALA B C 1
ATOM 3011 O O . ALA B 1 42 ? 16.25 -36.562 -5.691 1 79.06 42 ALA B O 1
ATOM 3012 N N . ALA B 1 43 ? 15.758 -37.656 -3.812 1 75.5 43 ALA B N 1
ATOM 3013 C CA . ALA B 1 43 ? 16.594 -36.781 -3.004 1 75.5 43 ALA B CA 1
ATOM 3014 C C . ALA B 1 43 ? 18.062 -36.906 -3.393 1 75.5 43 ALA B C 1
ATOM 3016 O O . ALA B 1 43 ? 18.766 -35.906 -3.547 1 75.5 43 ALA B O 1
ATOM 3017 N N . LYS B 1 44 ? 18.438 -38.125 -3.508 1 79 44 LYS B N 1
ATOM 3018 C CA . LYS B 1 44 ? 19.828 -38.438 -3.855 1 79 44 LYS B CA 1
ATOM 3019 C C . LYS B 1 44 ? 20.188 -37.844 -5.219 1 79 44 LYS B C 1
ATOM 3021 O O . LYS B 1 44 ? 21.297 -37.344 -5.41 1 79 44 LYS B O 1
ATOM 3026 N N . MET B 1 45 ? 19.188 -37.875 -6.066 1 80.12 45 MET B N 1
ATOM 3027 C CA . MET B 1 45 ? 19.438 -37.469 -7.438 1 80.12 45 MET B CA 1
ATOM 3028 C C . MET B 1 45 ? 19.156 -35.969 -7.59 1 80.12 45 MET B C 1
ATOM 3030 O O . MET B 1 45 ? 19.359 -35.406 -8.672 1 80.12 45 MET B O 1
ATOM 3034 N N . GLY B 1 46 ? 18.641 -35.469 -6.535 1 68.75 46 GLY B N 1
ATOM 3035 C CA . GLY B 1 46 ? 18.391 -34.031 -6.543 1 68.75 46 GLY B CA 1
ATOM 3036 C C . GLY B 1 46 ? 17.109 -33.656 -7.258 1 68.75 46 GLY B C 1
ATOM 3037 O O . GLY B 1 46 ? 16.984 -32.531 -7.797 1 68.75 46 GLY B O 1
ATOM 3038 N N . TRP B 1 47 ? 16.266 -34.75 -7.312 1 66.31 47 TRP B N 1
ATOM 3039 C CA . TRP B 1 47 ? 15 -34.5 -7.984 1 66.31 47 TRP B CA 1
ATOM 3040 C C . TRP B 1 47 ? 14.055 -33.688 -7.086 1 66.31 47 TRP B C 1
ATOM 3042 O O . TRP B 1 47 ? 13.938 -34 -5.895 1 66.31 47 TRP B O 1
ATOM 3052 N N . ARG B 1 48 ? 13.547 -32.625 -7.605 1 61.5 48 ARG B N 1
ATOM 3053 C CA . ARG B 1 48 ? 12.492 -31.891 -6.922 1 61.5 48 ARG B CA 1
ATOM 3054 C C . ARG B 1 48 ? 11.25 -31.766 -7.801 1 61.5 48 ARG B C 1
ATOM 3056 O O . ARG B 1 48 ? 11.359 -31.562 -9.016 1 61.5 48 ARG B O 1
ATOM 3063 N N . PRO B 1 49 ? 10.117 -32.219 -7.137 1 56.88 49 PRO B N 1
ATOM 3064 C CA . PRO B 1 49 ? 8.906 -32.094 -7.949 1 56.88 49 PRO B CA 1
ATOM 3065 C C . PRO B 1 49 ? 8.719 -30.719 -8.539 1 56.88 49 PRO B C 1
ATOM 3067 O O . PRO B 1 49 ? 9 -29.719 -7.875 1 56.88 49 PRO B O 1
ATOM 3070 N N . ILE B 1 50 ? 8.688 -30.75 -9.875 1 57 50 ILE B N 1
ATOM 3071 C CA . ILE B 1 50 ? 8.383 -29.484 -10.547 1 57 50 ILE B CA 1
ATOM 3072 C C . ILE B 1 50 ? 6.934 -29.094 -10.266 1 57 50 ILE B C 1
ATOM 3074 O O . ILE B 1 50 ? 6.062 -29.953 -10.125 1 57 50 ILE B O 1
ATOM 3078 N N . TYR B 1 51 ? 6.688 -27.875 -9.812 1 55.78 51 TYR B N 1
ATOM 3079 C CA . TYR B 1 51 ? 5.363 -27.375 -9.469 1 55.78 51 TYR B CA 1
ATOM 3080 C C . TYR B 1 51 ? 4.309 -27.875 -10.445 1 55.78 51 TYR B C 1
ATOM 3082 O O . TYR B 1 51 ? 3.225 -28.297 -10.031 1 55.78 51 TYR B O 1
ATOM 3090 N N . ALA B 1 52 ? 4.668 -27.938 -11.664 1 53.84 52 ALA B N 1
ATOM 3091 C CA . ALA B 1 52 ? 3.734 -28.375 -12.695 1 53.84 52 ALA B CA 1
ATOM 3092 C C . ALA B 1 52 ? 3.381 -29.844 -12.539 1 53.84 52 ALA B C 1
ATOM 3094 O O . ALA B 1 52 ? 2.225 -30.234 -12.719 1 53.84 52 ALA B O 1
ATOM 3095 N N . ALA B 1 53 ? 4.328 -30.594 -12.203 1 52.06 53 ALA B N 1
ATOM 3096 C CA . ALA B 1 53 ? 4.074 -32.031 -12.023 1 52.06 53 ALA B CA 1
ATOM 3097 C C . ALA B 1 53 ? 3.227 -32.281 -10.781 1 52.06 53 ALA B C 1
ATOM 3099 O O . ALA B 1 53 ? 2.346 -33.125 -10.789 1 52.06 53 ALA B O 1
ATOM 3100 N N . GLN B 1 54 ? 3.568 -31.547 -9.773 1 50.09 54 GLN B N 1
ATOM 3101 C CA . GLN B 1 54 ? 2.762 -31.656 -8.562 1 50.09 54 GLN B CA 1
ATOM 3102 C C . GLN B 1 54 ? 1.31 -31.266 -8.828 1 50.09 54 GLN B C 1
ATOM 3104 O O . GLN B 1 54 ? 0.386 -31.906 -8.328 1 50.09 54 GLN B O 1
ATOM 3109 N N . ALA B 1 55 ? 1.264 -30.203 -9.562 1 53.69 55 ALA B N 1
ATOM 3110 C CA . ALA B 1 55 ? -0.084 -29.75 -9.906 1 53.69 55 ALA B CA 1
ATOM 3111 C C . ALA B 1 55 ? -0.83 -30.828 -10.703 1 53.69 55 ALA B C 1
ATOM 3113 O O . ALA B 1 55 ? -2.047 -30.969 -10.562 1 53.69 55 ALA B O 1
ATOM 3114 N N . LEU B 1 56 ? -0.087 -31.562 -11.445 1 48.78 56 LEU B N 1
ATOM 3115 C CA . LEU B 1 56 ? -0.694 -32.625 -12.227 1 48.78 56 LEU B CA 1
ATOM 3116 C C . LEU B 1 56 ? -1.033 -33.844 -11.336 1 48.78 56 LEU B C 1
ATOM 3118 O O . LEU B 1 56 ? -2.049 -34.5 -11.547 1 48.78 56 LEU B O 1
ATOM 3122 N N . GLY B 1 57 ? -0.025 -34.094 -10.461 1 46.69 57 GLY B N 1
ATOM 3123 C CA . GLY B 1 57 ? -0.23 -35.281 -9.641 1 46.69 57 GLY B CA 1
ATOM 3124 C C . GLY B 1 57 ? -1.126 -35.031 -8.438 1 46.69 57 GLY B C 1
ATOM 3125 O O . GLY B 1 57 ? -1.999 -35.844 -8.125 1 46.69 57 GLY B O 1
ATOM 3126 N N . SER B 1 58 ? -0.688 -34.094 -7.562 1 49.59 58 SER B N 1
ATOM 3127 C CA . SER B 1 58 ? -1.371 -33.844 -6.301 1 49.59 58 SER B CA 1
ATOM 3128 C C . SER B 1 58 ? -2.623 -33 -6.508 1 49.59 58 SER B C 1
ATOM 3130 O O . SER B 1 58 ? -3.441 -32.844 -5.598 1 49.59 58 SER B O 1
ATOM 3132 N N . SER B 1 59 ? -2.975 -32.688 -7.684 1 59.84 59 SER B N 1
ATOM 3133 C CA . SER B 1 59 ? -4.133 -31.859 -7.988 1 59.84 59 SER B CA 1
ATOM 3134 C C . SER B 1 59 ? -4.012 -30.5 -7.328 1 59.84 59 SER B C 1
ATOM 3136 O O . SER B 1 59 ? -4.914 -29.656 -7.445 1 59.84 59 SER B O 1
ATOM 3138 N N . LYS B 1 60 ? -2.834 -30.344 -6.562 1 74.62 60 LYS B N 1
ATOM 3139 C CA . LYS B 1 60 ? -2.703 -29.047 -5.91 1 74.62 60 LYS B CA 1
ATOM 3140 C C . LYS B 1 60 ? -1.682 -28.172 -6.629 1 74.62 60 LYS B C 1
ATOM 3142 O O . LYS B 1 60 ? -0.619 -28.656 -7.031 1 74.62 60 LYS B O 1
ATOM 3147 N N . THR B 1 61 ? -1.987 -27 -6.793 1 78.25 61 THR B N 1
ATOM 3148 C CA . THR B 1 61 ? -1.114 -26.016 -7.441 1 78.25 61 THR B CA 1
ATOM 3149 C C . THR B 1 61 ? -0.275 -25.281 -6.406 1 78.25 61 THR B C 1
ATOM 3151 O O . THR B 1 61 ? 0.699 -24.609 -6.754 1 78.25 61 THR B O 1
ATOM 3154 N N . MET B 1 62 ? -0.665 -25.375 -5.164 1 83.94 62 MET B N 1
ATOM 3155 C CA . MET B 1 62 ? -0.048 -24.656 -4.055 1 83.94 62 MET B CA 1
ATOM 3156 C C . MET B 1 62 ? -0.053 -23.156 -4.32 1 83.94 62 MET B C 1
ATOM 3158 O O . MET B 1 62 ? 0.949 -22.469 -4.09 1 83.94 62 MET B O 1
ATOM 3162 N N . THR B 1 63 ? -1.124 -22.703 -4.887 1 89.88 63 THR B N 1
ATOM 3163 C CA . THR B 1 63 ? -1.312 -21.297 -5.207 1 89.88 63 THR B CA 1
ATOM 3164 C C . THR B 1 63 ? -2.705 -20.828 -4.801 1 89.88 63 THR B C 1
ATOM 3166 O O . THR B 1 63 ? -3.691 -21.531 -5.023 1 89.88 63 THR B O 1
ATOM 3169 N N . VAL B 1 64 ? -2.727 -19.734 -4.09 1 95 64 VAL B N 1
ATOM 3170 C CA . VAL B 1 64 ? -3.979 -19.078 -3.746 1 95 64 VAL B CA 1
ATOM 3171 C C . VAL B 1 64 ? -4.148 -17.812 -4.594 1 95 64 VAL B C 1
ATOM 3173 O O . VAL B 1 64 ? -3.195 -17.062 -4.785 1 95 64 VAL B O 1
ATOM 3176 N N . GLY B 1 65 ? -5.359 -17.688 -5.121 1 95.75 65 GLY B N 1
ATOM 3177 C CA . GLY B 1 65 ? -5.633 -16.531 -5.965 1 95.75 65 GLY B CA 1
ATOM 3178 C C . GLY B 1 65 ? -6.234 -15.367 -5.207 1 95.75 65 GLY B C 1
ATOM 3179 O O . GLY B 1 65 ? -7.059 -15.562 -4.309 1 95.75 65 GLY B O 1
ATOM 3180 N N . PHE B 1 66 ? -5.832 -14.156 -5.574 1 93.88 66 PHE B N 1
ATOM 3181 C CA . PHE B 1 66 ? -6.352 -12.891 -5.059 1 93.88 66 PHE B CA 1
ATOM 3182 C C . PHE B 1 66 ? -6.535 -11.883 -6.188 1 93.88 66 PHE B C 1
ATOM 3184 O O . PHE B 1 66 ? -5.562 -11.305 -6.668 1 93.88 66 PHE B O 1
ATOM 3191 N N . ALA B 1 67 ? -7.871 -11.672 -6.602 1 91.94 67 ALA B N 1
ATOM 3192 C CA . ALA B 1 67 ? -8.164 -10.844 -7.77 1 91.94 67 ALA B CA 1
ATOM 3193 C C . ALA B 1 67 ? -9.18 -9.758 -7.434 1 91.94 67 ALA B C 1
ATOM 3195 O O . ALA B 1 67 ? -10.234 -9.68 -8.055 1 91.94 67 ALA B O 1
ATOM 3196 N N . PRO B 1 68 ? -8.742 -8.836 -6.586 1 89 68 PRO B N 1
ATOM 3197 C CA . PRO B 1 68 ? -9.695 -7.805 -6.18 1 89 68 PRO B CA 1
ATOM 3198 C C . PRO B 1 68 ? -9.891 -6.727 -7.246 1 89 68 PRO B C 1
ATOM 3200 O O . PRO B 1 68 ? -8.945 -6.379 -7.957 1 89 68 PRO B O 1
ATOM 3203 N N . SER B 1 69 ? -11.164 -6.383 -7.355 1 84.94 69 SER B N 1
ATOM 3204 C CA . SER B 1 69 ? -11.438 -5.219 -8.188 1 84.94 69 SER B CA 1
ATOM 3205 C C . SER B 1 69 ? -11.516 -3.945 -7.355 1 84.94 69 SER B C 1
ATOM 3207 O O . SER B 1 69 ? -12.203 -3.912 -6.328 1 84.94 69 SER B O 1
ATOM 3209 N N . ARG B 1 70 ? -10.484 -3.188 -7.391 1 69.25 70 ARG B N 1
ATOM 3210 C CA . ARG B 1 70 ? -10.555 -1.891 -6.723 1 69.25 70 ARG B CA 1
ATOM 3211 C C . ARG B 1 70 ? -10.359 -0.753 -7.723 1 69.25 70 ARG B C 1
ATOM 3213 O O . ARG B 1 70 ? -9.695 -0.925 -8.742 1 69.25 70 ARG B O 1
ATOM 3220 N N . SER B 1 71 ? -11.211 0.205 -7.422 1 58.78 71 SER B N 1
ATOM 3221 C CA . SER B 1 71 ? -11.016 1.361 -8.289 1 58.78 71 SER B CA 1
ATOM 3222 C C . SER B 1 71 ? -9.555 1.797 -8.305 1 58.78 71 SER B C 1
ATOM 3224 O O . SER B 1 71 ? -8.82 1.554 -7.352 1 58.78 71 SER B O 1
ATOM 3226 N N . VAL B 1 72 ? -9.062 2.061 -9.469 1 52.44 72 VAL B N 1
ATOM 3227 C CA . VAL B 1 72 ? -7.695 2.533 -9.672 1 52.44 72 VAL B CA 1
ATOM 3228 C C . VAL B 1 72 ? -7.34 3.562 -8.602 1 52.44 72 VAL B C 1
ATOM 3230 O O . VAL B 1 72 ? -6.238 3.537 -8.047 1 52.44 72 VAL B O 1
ATOM 3233 N N . GLN B 1 73 ? -8.289 4.438 -8.375 1 52.97 73 GLN B N 1
ATOM 3234 C CA . GLN B 1 73 ? -8.047 5.508 -7.414 1 52.97 73 GLN B CA 1
ATOM 3235 C C . GLN B 1 73 ? -7.883 4.953 -6.004 1 52.97 73 GLN B C 1
ATOM 3237 O O . GLN B 1 73 ? -7.031 5.422 -5.242 1 52.97 73 GLN B O 1
ATOM 3242 N N . GLY B 1 74 ? -8.586 3.893 -5.715 1 54.06 74 GLY B N 1
ATOM 3243 C CA . GLY B 1 74 ? -8.578 3.316 -4.379 1 54.06 74 GLY B CA 1
ATOM 3244 C C . GLY B 1 74 ? -7.305 2.559 -4.059 1 54.06 74 GLY B C 1
ATOM 3245 O O . GLY B 1 74 ? -6.785 2.648 -2.947 1 54.06 74 GLY B O 1
ATOM 3246 N N . LEU B 1 75 ? -6.875 1.905 -5.062 1 50.78 75 LEU B N 1
ATOM 3247 C CA . LEU B 1 75 ? -5.656 1.126 -4.867 1 50.78 75 LEU B CA 1
ATOM 3248 C C . LEU B 1 75 ? -4.469 2.039 -4.59 1 50.78 75 LEU B C 1
ATOM 3250 O O . LEU B 1 75 ? -3.549 1.665 -3.857 1 50.78 75 LEU B O 1
ATOM 3254 N N . LYS B 1 76 ? -4.637 3.24 -5.148 1 52.09 76 LYS B N 1
ATOM 3255 C CA . LYS B 1 76 ? -3.494 4.148 -5.102 1 52.09 76 LYS B CA 1
ATOM 3256 C C . LYS B 1 76 ? -3.309 4.73 -3.705 1 52.09 76 LYS B C 1
ATOM 3258 O O . LYS B 1 76 ? -2.211 5.16 -3.346 1 52.09 76 LYS B O 1
ATOM 3263 N N . GLU B 1 77 ? -4.32 4.562 -3.08 1 55.94 77 GLU B N 1
ATOM 3264 C CA . GLU B 1 77 ? -4.211 5.395 -1.885 1 55.94 77 GLU B CA 1
ATOM 3265 C C . GLU B 1 77 ? -4.238 4.543 -0.618 1 55.94 77 GLU B C 1
ATOM 3267 O O . GLU B 1 77 ? -3.779 4.98 0.439 1 55.94 77 GLU B O 1
ATOM 3272 N N . GLU B 1 78 ? -4.609 3.322 -0.879 1 63.06 78 GLU B N 1
ATOM 3273 C CA . GLU B 1 78 ? -4.859 2.586 0.355 1 63.06 78 GLU B CA 1
ATOM 3274 C C . GLU B 1 78 ? -3.742 1.587 0.639 1 63.06 78 GLU B C 1
ATOM 3276 O O . GLU B 1 78 ? -3.186 0.99 -0.285 1 63.06 78 GLU B O 1
ATOM 3281 N N . THR B 1 79 ? -3.207 1.643 1.908 1 71.19 79 THR B N 1
ATOM 3282 C CA . THR B 1 79 ? -2.127 0.777 2.371 1 71.19 79 THR B CA 1
ATOM 3283 C C . THR B 1 79 ? -2.682 -0.543 2.898 1 71.19 79 THR B C 1
ATOM 3285 O O . THR B 1 79 ? -1.938 -1.513 3.064 1 71.19 79 THR B O 1
ATOM 3288 N N . PHE B 1 80 ? -3.998 -0.646 3.076 1 77.5 80 PHE B N 1
ATOM 3289 C CA . PHE B 1 80 ? -4.633 -1.797 3.709 1 77.5 80 PHE B CA 1
ATOM 3290 C C . PHE B 1 80 ? -4.344 -3.072 2.926 1 77.5 80 PHE B C 1
ATOM 3292 O O . PHE B 1 80 ? -3.93 -4.082 3.502 1 77.5 80 PHE B O 1
ATOM 3299 N N . MET B 1 81 ? -4.398 -2.99 1.677 1 80.81 81 MET B N 1
ATOM 3300 C CA . MET B 1 81 ? -4.34 -4.184 0.839 1 80.81 81 MET B CA 1
ATOM 3301 C C . MET B 1 81 ? -2.943 -4.797 0.86 1 80.81 81 MET B C 1
ATOM 3303 O O . MET B 1 81 ? -2.797 -6.02 0.877 1 80.81 81 MET B O 1
ATOM 3307 N N . LEU B 1 82 ? -1.99 -3.965 0.823 1 80.44 82 LEU B N 1
ATOM 3308 C CA . LEU B 1 82 ? -0.626 -4.48 0.851 1 80.44 82 LEU B CA 1
ATOM 3309 C C . LEU B 1 82 ? -0.345 -5.203 2.164 1 80.44 82 LEU B C 1
ATOM 3311 O O . LEU B 1 82 ? 0.264 -6.277 2.17 1 80.44 82 LEU B O 1
ATOM 3315 N N . HIS B 1 83 ? -0.799 -4.621 3.244 1 82.38 83 HIS B N 1
ATOM 3316 C CA . HIS B 1 83 ? -0.606 -5.234 4.555 1 82.38 83 HIS B CA 1
ATOM 3317 C C . HIS B 1 83 ? -1.41 -6.523 4.68 1 82.38 83 HIS B C 1
ATOM 3319 O O . HIS B 1 83 ? -0.933 -7.504 5.258 1 82.38 83 HIS B O 1
ATOM 3325 N N . PHE B 1 84 ? -2.541 -6.426 4.16 1 88.31 84 PHE B N 1
ATOM 3326 C CA . PHE B 1 84 ? -3.406 -7.602 4.156 1 88.31 84 PHE B CA 1
ATOM 3327 C C . PHE B 1 84 ? -2.75 -8.75 3.402 1 88.31 84 PHE B C 1
ATOM 3329 O O . PHE B 1 84 ? -2.707 -9.883 3.898 1 88.31 84 PHE B O 1
ATOM 3336 N N . MET B 1 85 ? -2.158 -8.484 2.248 1 88.31 85 MET B N 1
ATOM 3337 C CA . MET B 1 85 ? -1.513 -9.492 1.42 1 88.31 85 MET B CA 1
ATOM 3338 C C . MET B 1 85 ? -0.263 -10.039 2.102 1 88.31 85 MET B C 1
ATOM 3340 O O . MET B 1 85 ? 0.031 -11.234 2.006 1 88.31 85 MET B O 1
ATOM 3344 N N . ALA B 1 86 ? 0.412 -9.148 2.74 1 85 86 ALA B N 1
ATOM 3345 C CA . ALA B 1 86 ? 1.604 -9.586 3.461 1 85 86 ALA B CA 1
ATOM 3346 C C . ALA B 1 86 ? 1.245 -10.57 4.57 1 85 86 ALA B C 1
ATOM 3348 O O . ALA B 1 86 ? 1.918 -11.594 4.746 1 85 86 ALA B O 1
ATOM 3349 N N . GLY B 1 87 ? 0.211 -10.219 5.297 1 88.44 87 GLY B N 1
ATOM 3350 C CA . GLY B 1 87 ? -0.266 -11.125 6.328 1 88.44 87 GLY B CA 1
ATOM 3351 C C . GLY B 1 87 ? -0.747 -12.461 5.781 1 88.44 87 GLY B C 1
ATOM 3352 O O . GLY B 1 87 ? -0.425 -13.516 6.332 1 88.44 87 GLY B O 1
ATOM 3353 N N . ALA B 1 88 ? -1.482 -12.391 4.699 1 92.75 88 ALA B N 1
ATOM 3354 C CA . ALA B 1 88 ? -1.957 -13.609 4.059 1 92.75 88 ALA B CA 1
ATOM 3355 C C . ALA B 1 88 ? -0.789 -14.492 3.621 1 92.75 88 ALA B C 1
ATOM 3357 O O . ALA B 1 88 ? -0.795 -15.703 3.85 1 92.75 88 ALA B O 1
ATOM 3358 N N . HIS B 1 89 ? 0.176 -13.875 3.09 1 87.12 89 HIS B N 1
ATOM 3359 C CA . HIS B 1 89 ? 1.346 -14.609 2.623 1 87.12 89 HIS B CA 1
ATOM 3360 C C . HIS B 1 89 ? 2.064 -15.297 3.783 1 87.12 89 HIS B C 1
ATOM 3362 O O . HIS B 1 89 ? 2.568 -16.406 3.635 1 87.12 89 HIS B O 1
ATOM 3368 N N . GLU B 1 90 ? 2.168 -14.586 4.82 1 85.62 90 GLU B N 1
ATOM 3369 C CA . GLU B 1 90 ? 2.867 -15.156 5.965 1 85.62 90 GLU B CA 1
ATOM 3370 C C . GLU B 1 90 ? 2.277 -16.5 6.355 1 85.62 90 GLU B C 1
ATOM 3372 O O . GLU B 1 90 ? 3.014 -17.453 6.637 1 85.62 90 GLU B O 1
ATOM 3377 N N . SER B 1 91 ? 1.027 -16.578 6.32 1 89.44 91 SER B N 1
ATOM 3378 C CA . SER B 1 91 ? 0.348 -17.828 6.645 1 89.44 91 SER B CA 1
ATOM 3379 C C . SER B 1 91 ? 0.475 -18.828 5.504 1 89.44 91 SER B C 1
ATOM 3381 O O . SER B 1 91 ? 0.769 -20 5.738 1 89.44 91 SER B O 1
ATOM 3383 N N . LEU B 1 92 ? 0.334 -18.391 4.301 1 91.62 92 LEU B N 1
ATOM 3384 C CA . LEU B 1 92 ? 0.344 -19.266 3.129 1 91.62 92 LEU B CA 1
ATOM 3385 C C . LEU B 1 92 ? 1.723 -19.891 2.924 1 91.62 92 LEU B C 1
ATOM 3387 O O . LEU B 1 92 ? 1.834 -21.078 2.609 1 91.62 92 LEU B O 1
ATOM 3391 N N . SER B 1 93 ? 2.668 -19.094 3.146 1 83 93 SER B N 1
ATOM 3392 C CA . SER B 1 93 ? 4.031 -19.531 2.867 1 83 93 SER B CA 1
ATOM 3393 C C . SER B 1 93 ? 4.449 -20.656 3.805 1 83 93 SER B C 1
ATOM 3395 O O . SER B 1 93 ? 5.223 -21.547 3.422 1 83 93 SER B O 1
ATOM 3397 N N . ARG B 1 94 ? 3.902 -20.625 4.988 1 82.69 94 ARG B N 1
ATOM 3398 C CA . ARG B 1 94 ? 4.199 -21.688 5.957 1 82.69 94 ARG B CA 1
ATOM 3399 C C . ARG B 1 94 ? 3.703 -23.031 5.465 1 82.69 94 ARG B C 1
ATOM 3401 O O . ARG B 1 94 ? 4.215 -24.078 5.883 1 82.69 94 ARG B O 1
ATOM 3408 N N . GLN B 1 95 ? 2.791 -22.969 4.598 1 83.12 95 GLN B N 1
ATOM 3409 C CA . GLN B 1 95 ? 2.246 -24.188 4.02 1 83.12 95 GLN B CA 1
ATOM 3410 C C . GLN B 1 95 ? 2.65 -24.344 2.555 1 83.12 95 GLN B C 1
ATOM 3412 O O . GLN B 1 95 ? 2.002 -25.062 1.794 1 83.12 95 GLN B O 1
ATOM 3417 N N . ARG B 1 96 ? 3.641 -23.484 2.107 1 78.06 96 ARG B N 1
ATOM 3418 C CA . ARG B 1 96 ? 4.273 -23.547 0.794 1 78.06 96 ARG B CA 1
ATOM 3419 C C . ARG B 1 96 ? 3.322 -23.062 -0.295 1 78.06 96 ARG B C 1
ATOM 3421 O O . ARG B 1 96 ? 3.473 -23.422 -1.464 1 78.06 96 ARG B O 1
ATOM 3428 N N . TYR B 1 97 ? 2.309 -22.391 0.156 1 86.25 97 TYR B N 1
ATOM 3429 C CA . TYR B 1 97 ? 1.431 -21.75 -0.817 1 86.25 97 TYR B CA 1
ATOM 3430 C C . TYR B 1 97 ? 1.982 -20.391 -1.241 1 86.25 97 TYR B C 1
ATOM 3432 O O . TYR B 1 97 ? 2.578 -19.672 -0.433 1 86.25 97 TYR B O 1
ATOM 3440 N N . GLY B 1 98 ? 1.744 -20.141 -2.512 1 86.88 98 GLY B N 1
ATOM 3441 C CA . GLY B 1 98 ? 1.979 -18.781 -3.008 1 86.88 98 GLY B CA 1
ATOM 3442 C C . GLY B 1 98 ? 0.702 -18 -3.225 1 86.88 98 GLY B C 1
ATOM 3443 O O . GLY B 1 98 ? -0.389 -18.578 -3.258 1 86.88 98 GLY B O 1
ATOM 3444 N N . LEU B 1 99 ? 0.909 -16.688 -3.289 1 91.62 99 LEU B N 1
ATOM 3445 C CA . LEU B 1 99 ? -0.221 -15.797 -3.531 1 91.62 99 LEU B CA 1
ATOM 3446 C C . LEU B 1 99 ? -0.151 -15.195 -4.934 1 91.62 99 LEU B C 1
ATOM 3448 O O . LEU B 1 99 ? 0.734 -14.391 -5.227 1 91.62 99 LEU B O 1
ATOM 3452 N N . LEU B 1 100 ? -1.108 -15.656 -5.738 1 92.31 100 LEU B N 1
ATOM 3453 C CA . LEU B 1 100 ? -1.216 -15.117 -7.09 1 92.31 100 LEU B CA 1
ATOM 3454 C C . LEU B 1 100 ? -2.113 -13.883 -7.113 1 92.31 100 LEU B C 1
ATOM 3456 O O . LEU B 1 100 ? -3.324 -13.984 -6.914 1 92.31 100 LEU B O 1
ATOM 3460 N N . TYR B 1 101 ? -1.491 -12.727 -7.363 1 89.44 101 TYR B N 1
ATOM 3461 C CA . TYR B 1 101 ? -2.178 -11.445 -7.328 1 89.44 101 TYR B CA 1
ATOM 3462 C C . TYR B 1 101 ? -2.533 -10.977 -8.734 1 89.44 101 TYR B C 1
ATOM 3464 O O . TYR B 1 101 ? -1.667 -10.906 -9.609 1 89.44 101 TYR B O 1
ATOM 3472 N N . ARG B 1 102 ? -3.885 -10.734 -8.93 1 87.88 102 ARG B N 1
ATOM 3473 C CA . ARG B 1 102 ? -4.402 -10.258 -10.211 1 87.88 102 ARG B CA 1
ATOM 3474 C C . ARG B 1 102 ? -5.461 -9.18 -10.008 1 87.88 102 ARG B C 1
ATOM 3476 O O . ARG B 1 102 ? -6.656 -9.469 -10.016 1 87.88 102 ARG B O 1
ATOM 3483 N N . PRO B 1 103 ? -4.961 -7.941 -9.875 1 85.5 103 PRO B N 1
ATOM 3484 C CA . PRO B 1 103 ? -5.961 -6.875 -9.75 1 85.5 103 PRO B CA 1
ATOM 3485 C C . PRO B 1 103 ? -6.867 -6.77 -10.977 1 85.5 103 PRO B C 1
ATOM 3487 O O . PRO B 1 103 ? -6.414 -6.961 -12.102 1 85.5 103 PRO B O 1
ATOM 3490 N N . CYS B 1 104 ? -8.117 -6.504 -10.711 1 87.5 104 CYS B N 1
ATOM 3491 C CA . CYS B 1 104 ? -9.125 -6.379 -11.758 1 87.5 104 CYS B CA 1
ATOM 3492 C C . CYS B 1 104 ? -9.734 -4.98 -11.758 1 87.5 104 CYS B C 1
ATOM 3494 O O . CYS B 1 104 ? -9.594 -4.238 -10.781 1 87.5 104 CYS B O 1
ATOM 3496 N N . SER B 1 105 ? -10.328 -4.625 -12.859 1 83.06 105 SER B N 1
ATOM 3497 C CA . SER B 1 105 ? -10.922 -3.297 -12.984 1 83.06 105 SER B CA 1
ATOM 3498 C C . SER B 1 105 ? -12.422 -3.332 -12.711 1 83.06 105 SER B C 1
ATOM 3500 O O . SER B 1 105 ? -13.047 -2.285 -12.547 1 83.06 105 SER B O 1
ATOM 3502 N N . SER B 1 106 ? -12.969 -4.59 -12.672 1 87.88 106 SER B N 1
ATOM 3503 C CA . SER B 1 106 ? -14.406 -4.727 -12.477 1 87.88 106 SER B CA 1
ATOM 3504 C C . SER B 1 106 ? -14.758 -6.113 -11.938 1 87.88 106 SER B C 1
ATOM 3506 O O . SER B 1 106 ? -13.938 -7.031 -11.992 1 87.88 106 SER B O 1
ATOM 3508 N N . THR B 1 107 ? -15.992 -6.211 -11.492 1 90.56 107 THR B N 1
ATOM 3509 C CA . THR B 1 107 ? -16.484 -7.508 -11.055 1 90.56 107 THR B CA 1
ATOM 3510 C C . THR B 1 107 ? -16.547 -8.492 -12.219 1 90.56 107 THR B C 1
ATOM 3512 O O . THR B 1 107 ? -16.25 -9.68 -12.047 1 90.56 107 THR B O 1
ATOM 3515 N N . LYS B 1 108 ? -16.906 -7.961 -13.352 1 93 108 LYS B N 1
ATOM 3516 C CA . LYS B 1 108 ? -16.938 -8.812 -14.539 1 93 108 LYS B CA 1
ATOM 3517 C C . LYS B 1 108 ? -15.57 -9.422 -14.828 1 93 108 LYS B C 1
ATOM 3519 O O . LYS B 1 108 ? -15.469 -10.617 -15.125 1 93 108 LYS B O 1
ATOM 3524 N N . GLU B 1 109 ? -14.609 -8.617 -14.719 1 91.12 109 GLU B N 1
ATOM 3525 C CA . GLU B 1 109 ? -13.258 -9.125 -14.938 1 91.12 109 GLU B CA 1
ATOM 3526 C C . GLU B 1 109 ? -12.867 -10.141 -13.867 1 91.12 109 GLU B C 1
ATOM 3528 O O . GLU B 1 109 ? -12.203 -11.133 -14.164 1 91.12 109 GLU B O 1
ATOM 3533 N N . GLU B 1 110 ? -13.266 -9.883 -12.68 1 94 110 GLU B N 1
ATOM 3534 C CA . GLU B 1 110 ? -13.008 -10.844 -11.609 1 94 110 GLU B CA 1
ATOM 3535 C C . GLU B 1 110 ? -13.594 -12.211 -11.945 1 94 110 GLU B C 1
ATOM 3537 O O . GLU B 1 110 ? -12.93 -13.234 -11.781 1 94 110 GLU B O 1
ATOM 3542 N N . LEU B 1 111 ? -14.844 -12.219 -12.445 1 96.25 111 LEU B N 1
ATOM 3543 C CA . LEU B 1 111 ? -15.516 -13.469 -12.789 1 96.25 111 LEU B CA 1
ATOM 3544 C C . LEU B 1 111 ? -14.758 -14.211 -13.891 1 96.25 111 LEU B C 1
ATOM 3546 O O . LEU B 1 111 ? -14.586 -15.43 -13.812 1 96.25 111 LEU B O 1
ATOM 3550 N N . ASP B 1 112 ? -14.281 -13.445 -14.797 1 92.88 112 ASP B N 1
ATOM 3551 C CA . ASP B 1 112 ? -13.523 -14.047 -15.891 1 92.88 112 ASP B CA 1
ATOM 3552 C C . ASP B 1 112 ? -12.227 -14.672 -15.375 1 92.88 112 ASP B C 1
ATOM 3554 O O . ASP B 1 112 ? -11.844 -15.758 -15.812 1 92.88 112 ASP B O 1
ATOM 3558 N N . VAL B 1 113 ? -11.641 -14.008 -14.484 1 91.19 113 VAL B N 1
ATOM 3559 C CA . VAL B 1 113 ? -10.391 -14.492 -13.914 1 91.19 113 VAL B CA 1
ATOM 3560 C C . VAL B 1 113 ? -10.633 -15.781 -13.141 1 91.19 113 VAL B C 1
ATOM 3562 O O . VAL B 1 113 ? -9.883 -16.75 -13.273 1 91.19 113 VAL B O 1
ATOM 3565 N N . TYR B 1 114 ? -11.672 -15.836 -12.359 1 94.94 114 TYR B N 1
ATOM 3566 C CA . TYR B 1 114 ? -11.984 -17.031 -11.578 1 94.94 114 TYR B CA 1
ATOM 3567 C C . TYR B 1 114 ? -12.297 -18.219 -12.484 1 94.94 114 TYR B C 1
ATOM 3569 O O . TYR B 1 114 ? -11.875 -19.344 -12.211 1 94.94 114 TYR B O 1
ATOM 3577 N N . ARG B 1 115 ? -13.031 -17.938 -13.594 1 91.56 115 ARG B N 1
ATOM 3578 C CA . ARG B 1 115 ? -13.312 -19 -14.562 1 91.56 115 ARG B CA 1
ATOM 3579 C C . ARG B 1 115 ? -12.023 -19.531 -15.172 1 91.56 115 ARG B C 1
ATOM 3581 O O . ARG B 1 115 ? -11.852 -20.75 -15.289 1 91.56 115 ARG B O 1
ATOM 3588 N N . ASP B 1 116 ? -11.18 -18.656 -15.477 1 86.38 116 ASP B N 1
ATOM 3589 C CA . ASP B 1 116 ? -9.906 -19.031 -16.078 1 86.38 116 ASP B CA 1
ATOM 3590 C C . ASP B 1 116 ? -9.055 -19.828 -15.094 1 86.38 116 ASP B C 1
ATOM 3592 O O . ASP B 1 116 ? -8.523 -20.891 -15.438 1 86.38 116 ASP B O 1
ATOM 3596 N N . TRP B 1 117 ? -8.938 -19.344 -13.867 1 88.44 117 TRP B N 1
ATOM 3597 C CA . TRP B 1 117 ? -8.133 -20.016 -12.852 1 88.44 117 TRP B CA 1
ATOM 3598 C C . TRP B 1 117 ? -8.672 -21.406 -12.555 1 88.44 117 TRP B C 1
ATOM 3600 O O . TRP B 1 117 ? -7.898 -22.344 -12.367 1 88.44 117 TRP B O 1
ATOM 3610 N N . ALA B 1 118 ? -9.977 -21.469 -12.539 1 85.88 118 ALA B N 1
ATOM 3611 C CA . ALA B 1 118 ? -10.602 -22.766 -12.258 1 85.88 118 ALA B CA 1
ATOM 3612 C C . ALA B 1 118 ? -10.375 -23.75 -13.406 1 85.88 118 ALA B C 1
ATOM 3614 O O . ALA B 1 118 ? -10.008 -24.906 -13.188 1 85.88 118 ALA B O 1
ATOM 3615 N N . SER B 1 119 ? -10.562 -23.25 -14.586 1 79 119 SER B N 1
ATOM 3616 C CA . SER B 1 119 ? -10.492 -24.109 -15.758 1 79 119 SER B CA 1
ATOM 3617 C C . SER B 1 119 ? -9.07 -24.625 -15.977 1 79 119 SER B C 1
ATOM 3619 O O . SER B 1 119 ? -8.883 -25.781 -16.391 1 79 119 SER B O 1
ATOM 3621 N N . ARG B 1 120 ? -8.133 -23.875 -15.609 1 74.44 120 ARG B N 1
ATOM 3622 C CA . ARG B 1 120 ? -6.742 -24.234 -15.852 1 74.44 120 ARG B CA 1
ATOM 3623 C C . ARG B 1 120 ? -6.086 -24.766 -14.578 1 74.44 120 ARG B C 1
ATOM 3625 O O . ARG B 1 120 ? -4.898 -25.078 -14.57 1 74.44 120 ARG B O 1
ATOM 3632 N N . LYS B 1 121 ? -6.855 -24.812 -13.57 1 80.69 121 LYS B N 1
ATOM 3633 C CA . LYS B 1 121 ? -6.344 -25.25 -12.266 1 80.69 121 LYS B CA 1
ATOM 3634 C C . LYS B 1 121 ? -5.082 -24.469 -11.891 1 80.69 121 LYS B C 1
ATOM 3636 O O . LYS B 1 121 ? -4.062 -25.062 -11.539 1 80.69 121 LYS B O 1
ATOM 3641 N N . ARG B 1 122 ? -5.215 -23.219 -11.977 1 83.19 122 ARG B N 1
ATOM 3642 C CA . ARG B 1 122 ? -4.102 -22.312 -11.695 1 83.19 122 ARG B CA 1
ATOM 3643 C C . ARG B 1 122 ? -3.953 -22.094 -10.195 1 83.19 122 ARG B C 1
ATOM 3645 O O . ARG B 1 122 ? -2.861 -21.766 -9.711 1 83.19 122 ARG B O 1
ATOM 3652 N N . VAL B 1 123 ? -5.117 -22.188 -9.516 1 90.81 123 VAL B N 1
ATOM 3653 C CA . VAL B 1 123 ? -5.117 -21.953 -8.078 1 90.81 123 VAL B CA 1
ATOM 3654 C C . VAL B 1 123 ? -5.902 -23.047 -7.371 1 90.81 123 VAL B C 1
ATOM 3656 O O . VAL B 1 123 ? -6.746 -23.719 -7.98 1 90.81 123 VAL B O 1
ATOM 3659 N N . ASP B 1 124 ? -5.547 -23.203 -6.098 1 92.19 124 ASP B N 1
ATOM 3660 C CA . ASP B 1 124 ? -6.277 -24.156 -5.277 1 92.19 124 ASP B CA 1
ATOM 3661 C C . ASP B 1 124 ? -7.469 -23.5 -4.59 1 92.19 124 ASP B C 1
ATOM 3663 O O . ASP B 1 124 ? -8.406 -24.188 -4.164 1 92.19 124 ASP B O 1
ATOM 3667 N N . GLY B 1 125 ? -7.504 -22.25 -4.465 1 96.38 125 GLY B N 1
ATOM 3668 C CA . GLY B 1 125 ? -8.539 -21.453 -3.816 1 96.38 125 GLY B CA 1
ATOM 3669 C C . GLY B 1 125 ? -8.32 -19.953 -3.963 1 96.38 125 GLY B C 1
ATOM 3670 O O . GLY B 1 125 ? -7.289 -19.516 -4.484 1 96.38 125 GLY B O 1
ATOM 3671 N N . VAL B 1 126 ? -9.406 -19.219 -3.535 1 97.62 126 VAL B N 1
ATOM 3672 C CA . VAL B 1 126 ? -9.297 -17.766 -3.711 1 97.62 126 VAL B CA 1
ATOM 3673 C C . VAL B 1 126 ? -9.781 -17.062 -2.451 1 97.62 126 VAL B C 1
ATOM 3675 O O . VAL B 1 126 ? -10.547 -17.625 -1.667 1 97.62 126 VAL B O 1
ATOM 3678 N N . ILE B 1 127 ? -9.266 -15.852 -2.234 1 96.75 127 ILE B N 1
ATOM 3679 C CA . ILE B 1 127 ? -9.734 -14.938 -1.196 1 96.75 127 ILE B CA 1
ATOM 3680 C C . ILE B 1 127 ? -10.578 -13.828 -1.825 1 96.75 127 ILE B C 1
ATOM 3682 O O . ILE B 1 127 ? -10.141 -13.164 -2.768 1 96.75 127 ILE B O 1
ATOM 3686 N N . LEU B 1 128 ? -11.789 -13.703 -1.289 1 95.56 128 LEU B N 1
ATOM 3687 C CA . LEU B 1 128 ? -12.688 -12.641 -1.73 1 95.56 128 LEU B CA 1
ATOM 3688 C C . LEU B 1 128 ? -12.641 -11.461 -0.769 1 95.56 128 LEU B C 1
ATOM 3690 O O . LEU B 1 128 ? -12.469 -11.641 0.438 1 95.56 128 LEU B O 1
ATOM 3694 N N . VAL B 1 129 ? -12.781 -10.273 -1.411 1 91.62 129 VAL B N 1
ATOM 3695 C CA . VAL B 1 129 ? -12.922 -9.055 -0.623 1 91.62 129 VAL B CA 1
ATOM 3696 C C . VAL B 1 129 ? -14.031 -8.18 -1.213 1 91.62 129 VAL B C 1
ATOM 3698 O O . VAL B 1 129 ? -14.484 -8.414 -2.334 1 91.62 129 VAL B O 1
ATOM 3701 N N . ASP B 1 130 ? -14.523 -7.254 -0.473 1 88.94 130 ASP B N 1
ATOM 3702 C CA . ASP B 1 130 ? -15.414 -6.191 -0.932 1 88.94 130 ASP B CA 1
ATOM 3703 C C . ASP B 1 130 ? -16.672 -6.762 -1.564 1 88.94 130 ASP B C 1
ATOM 3705 O O . ASP B 1 130 ? -17.016 -6.418 -2.697 1 88.94 130 ASP B O 1
ATOM 3709 N N . LEU B 1 131 ? -17.312 -7.516 -0.771 1 90.19 131 LEU B N 1
ATOM 3710 C CA . LEU B 1 131 ? -18.578 -8.047 -1.257 1 90.19 131 LEU B CA 1
ATOM 3711 C C . LEU B 1 131 ? -19.578 -6.914 -1.518 1 90.19 131 LEU B C 1
ATOM 3713 O O . LEU B 1 131 ? -19.672 -5.977 -0.724 1 90.19 131 LEU B O 1
ATOM 3717 N N . LYS B 1 132 ? -20.25 -7.082 -2.607 1 89.12 132 LYS B N 1
ATOM 3718 C CA . LYS B 1 132 ? -21.266 -6.109 -3.002 1 89.12 132 LYS B CA 1
ATOM 3719 C C . LYS B 1 132 ? -22.672 -6.688 -2.861 1 89.12 132 LYS B C 1
ATOM 3721 O O . LYS B 1 132 ? -22.844 -7.898 -2.689 1 89.12 132 LYS B O 1
ATOM 3726 N N . ALA B 1 133 ? -23.641 -5.766 -2.889 1 85.38 133 ALA B N 1
ATOM 3727 C CA . ALA B 1 133 ? -25.031 -6.238 -2.963 1 85.38 133 ALA B CA 1
ATOM 3728 C C . ALA B 1 133 ? -25.234 -7.113 -4.195 1 85.38 133 ALA B C 1
ATOM 3730 O O . ALA B 1 133 ? -24.781 -6.781 -5.289 1 85.38 133 ALA B O 1
ATOM 3731 N N . ASP B 1 134 ? -25.797 -8.266 -4.039 1 88.06 134 ASP B N 1
ATOM 3732 C CA . ASP B 1 134 ? -26.078 -9.227 -5.105 1 88.06 134 ASP B CA 1
ATOM 3733 C C . ASP B 1 134 ? -24.781 -9.648 -5.809 1 88.06 134 ASP B C 1
ATOM 3735 O O . ASP B 1 134 ? -24.734 -9.734 -7.039 1 88.06 134 ASP B O 1
ATOM 3739 N N . ASP B 1 135 ? -23.781 -9.797 -5.047 1 93.25 135 ASP B N 1
ATOM 3740 C CA . ASP B 1 135 ? -22.469 -10.164 -5.57 1 93.25 135 ASP B CA 1
ATOM 3741 C C . ASP B 1 135 ? -22.5 -11.547 -6.219 1 93.25 135 ASP B C 1
ATOM 3743 O O . ASP B 1 135 ? -22.844 -12.539 -5.562 1 93.25 135 ASP B O 1
ATOM 3747 N N . PRO B 1 136 ? -22.141 -11.625 -7.504 1 95.69 136 PRO B N 1
ATOM 3748 C CA . PRO B 1 136 ? -22.219 -12.914 -8.203 1 95.69 136 PRO B CA 1
ATOM 3749 C C . PRO B 1 136 ? -21.031 -13.828 -7.883 1 95.69 136 PRO B C 1
ATOM 3751 O O . PRO B 1 136 ? -21.062 -15.008 -8.227 1 95.69 136 PRO B O 1
ATOM 3754 N N . ARG B 1 137 ? -20.094 -13.352 -7.195 1 96.62 137 ARG B N 1
ATOM 3755 C CA . ARG B 1 137 ? -18.828 -14.07 -7.09 1 96.62 137 ARG B CA 1
ATOM 3756 C C . ARG B 1 137 ? -18.984 -15.328 -6.234 1 96.62 137 ARG B C 1
ATOM 3758 O O . ARG B 1 137 ? -18.547 -16.406 -6.625 1 96.62 137 ARG B O 1
ATOM 3765 N N . PRO B 1 138 ? -19.688 -15.242 -5.074 1 96.25 138 PRO B N 1
ATOM 3766 C CA . PRO B 1 138 ? -19.812 -16.453 -4.258 1 96.25 138 PRO B CA 1
ATOM 3767 C C . PRO B 1 138 ? -20.5 -17.594 -5.004 1 96.25 138 PRO B C 1
ATOM 3769 O O . PRO B 1 138 ? -20.031 -18.734 -4.957 1 96.25 138 PRO B O 1
ATOM 3772 N N . LYS B 1 139 ? -21.516 -17.312 -5.688 1 96 139 LYS B N 1
ATOM 3773 C CA . LYS B 1 139 ? -22.25 -18.328 -6.434 1 96 139 LYS B CA 1
ATOM 3774 C C . LYS B 1 139 ? -21.391 -18.922 -7.543 1 96 139 LYS B C 1
ATOM 3776 O O . LYS B 1 139 ? -21.359 -20.141 -7.727 1 96 139 LYS B O 1
ATOM 3781 N N . LEU B 1 140 ? -20.719 -18.094 -8.273 1 96.44 140 LEU B N 1
ATOM 3782 C CA . LEU B 1 140 ? -19.859 -18.562 -9.352 1 96.44 140 LEU B CA 1
ATOM 3783 C C . LEU B 1 140 ? -18.781 -19.516 -8.82 1 96.44 140 LEU B C 1
ATOM 3785 O O . LEU B 1 140 ? -18.531 -20.562 -9.398 1 96.44 140 LEU B O 1
ATOM 3789 N N . LEU B 1 141 ? -18.172 -19.109 -7.73 1 96.81 141 LEU B N 1
ATOM 3790 C CA . LEU B 1 141 ? -17.078 -19.906 -7.176 1 96.81 141 LEU B CA 1
ATOM 3791 C C . LEU B 1 141 ? -17.578 -21.266 -6.707 1 96.81 141 LEU B C 1
ATOM 3793 O O . LEU B 1 141 ? -16.891 -22.281 -6.875 1 96.81 141 LEU B O 1
ATOM 3797 N N . ALA B 1 142 ? -18.75 -21.297 -6.152 1 93.44 142 ALA B N 1
ATOM 3798 C CA . ALA B 1 142 ? -19.375 -22.547 -5.754 1 93.44 142 ALA B CA 1
ATOM 3799 C C . ALA B 1 142 ? -19.656 -23.438 -6.965 1 93.44 142 ALA B C 1
ATOM 3801 O O . ALA B 1 142 ? -19.391 -24.641 -6.934 1 93.44 142 ALA B O 1
ATOM 3802 N N . GLU B 1 143 ? -20.109 -22.812 -8.016 1 93.38 143 GLU B N 1
ATOM 3803 C CA . GLU B 1 143 ? -20.406 -23.531 -9.25 1 93.38 143 GLU B CA 1
ATOM 3804 C C . GLU B 1 143 ? -19.141 -24.109 -9.875 1 93.38 143 GLU B C 1
ATOM 3806 O O . GLU B 1 143 ? -19.172 -25.203 -10.445 1 93.38 143 GLU B O 1
ATOM 3811 N N . LEU B 1 144 ? -18.078 -23.406 -9.781 1 91.94 144 LEU B N 1
ATOM 3812 C CA . LEU B 1 144 ? -16.812 -23.812 -10.367 1 91.94 144 LEU B CA 1
ATOM 3813 C C . LEU B 1 144 ? -16.125 -24.859 -9.492 1 91.94 144 LEU B C 1
ATOM 3815 O O . LEU B 1 144 ? -15.148 -25.484 -9.922 1 91.94 144 LEU B O 1
ATOM 3819 N N . GLY B 1 145 ? -16.625 -25.016 -8.289 1 92.19 145 GLY B N 1
ATOM 3820 C CA . GLY B 1 145 ? -15.953 -25.891 -7.34 1 92.19 145 GLY B CA 1
ATOM 3821 C C . GLY B 1 145 ? -14.625 -25.344 -6.867 1 92.19 145 GLY B C 1
ATOM 3822 O O . GLY B 1 145 ? -13.711 -26.109 -6.547 1 92.19 145 GLY B O 1
ATOM 3823 N N . LEU B 1 146 ? -14.438 -24.094 -6.918 1 94.31 146 LEU B N 1
ATOM 3824 C CA . LEU B 1 146 ? -13.227 -23.422 -6.465 1 94.31 146 LEU B CA 1
ATOM 3825 C C . LEU B 1 146 ? -13.383 -22.922 -5.035 1 94.31 146 LEU B C 1
ATOM 3827 O O . LEU B 1 146 ? -14.133 -21.969 -4.785 1 94.31 146 LEU B O 1
ATOM 3831 N N . PRO B 1 147 ? -12.688 -23.531 -4.07 1 96.25 147 PRO B N 1
ATOM 3832 C CA . PRO B 1 147 ? -12.789 -23.109 -2.674 1 96.25 147 PRO B CA 1
ATOM 3833 C C . PRO B 1 147 ? -12.477 -21.625 -2.494 1 96.25 147 PRO B C 1
ATOM 3835 O O . PRO B 1 147 ? -11.578 -21.094 -3.15 1 96.25 147 PRO B O 1
ATOM 3838 N N . ALA B 1 148 ? -13.273 -20.984 -1.617 1 96.81 148 ALA B N 1
ATOM 3839 C CA . ALA B 1 148 ? -13.109 -19.547 -1.402 1 96.81 148 ALA B CA 1
ATOM 3840 C C . ALA B 1 148 ? -13.414 -19.172 0.044 1 96.81 148 ALA B C 1
ATOM 3842 O O . ALA B 1 148 ? -14.164 -19.875 0.729 1 96.81 148 ALA B O 1
ATOM 3843 N N . VAL B 1 149 ? -12.758 -18.125 0.471 1 96.5 149 VAL B N 1
ATOM 3844 C CA . VAL B 1 149 ? -13.102 -17.469 1.732 1 96.5 149 VAL B CA 1
ATOM 3845 C C . VAL B 1 149 ? -13.266 -15.977 1.514 1 96.5 149 VAL B C 1
ATOM 3847 O O . VAL B 1 149 ? -12.781 -15.43 0.518 1 96.5 149 VAL B O 1
ATOM 3850 N N . LEU B 1 150 ? -14 -15.398 2.453 1 95.12 150 LEU B N 1
ATOM 3851 C CA . LEU B 1 150 ? -14.344 -13.992 2.32 1 95.12 150 LEU B CA 1
ATOM 3852 C C . LEU B 1 150 ? -13.773 -13.18 3.482 1 95.12 150 LEU B C 1
ATOM 3854 O O . LEU B 1 150 ? -14.016 -13.508 4.648 1 95.12 150 LEU B O 1
ATOM 3858 N N . ALA B 1 151 ? -12.891 -12.211 3.141 1 92.94 151 ALA B N 1
ATOM 3859 C CA . ALA B 1 151 ? -12.555 -11.164 4.098 1 92.94 151 ALA B CA 1
ATOM 3860 C C . ALA B 1 151 ? -13.656 -10.109 4.164 1 92.94 151 ALA B C 1
ATOM 3862 O O . ALA B 1 151 ? -13.812 -9.305 3.24 1 92.94 151 ALA B O 1
ATOM 3863 N N . GLY B 1 152 ? -14.344 -10.055 5.176 1 90 152 GLY B N 1
ATOM 3864 C CA . GLY B 1 152 ? -15.578 -9.305 5.293 1 90 152 GLY B CA 1
ATOM 3865 C C . GLY B 1 152 ? -16.812 -10.188 5.355 1 90 152 GLY B C 1
ATOM 3866 O O . GLY B 1 152 ? -16.734 -11.352 5.742 1 90 152 GLY B O 1
ATOM 3867 N N . GLY B 1 153 ? -17.984 -9.609 5.039 1 85 153 GLY B N 1
ATOM 3868 C CA . GLY B 1 153 ? -19.203 -10.383 4.98 1 85 153 GLY B CA 1
ATOM 3869 C C . GLY B 1 153 ? -20 -10.328 6.27 1 85 153 GLY B C 1
ATOM 3870 O O . GLY B 1 153 ? -19.891 -9.375 7.043 1 85 153 GLY B O 1
ATOM 3871 N N . PRO B 1 154 ? -20.953 -11.156 6.332 1 84.44 154 PRO B N 1
ATOM 3872 C CA . PRO B 1 154 ? -21.031 -12.445 5.648 1 84.44 154 PRO B CA 1
ATOM 3873 C C . PRO B 1 154 ? -21.672 -12.344 4.27 1 84.44 154 PRO B C 1
ATOM 3875 O O . PRO B 1 154 ? -22.359 -11.359 3.975 1 84.44 154 PRO B O 1
ATOM 3878 N N . ASP B 1 155 ? -21.328 -13.422 3.498 1 85.69 155 ASP B N 1
ATOM 3879 C CA . ASP B 1 155 ? -22.078 -13.68 2.275 1 85.69 155 ASP B CA 1
ATOM 3880 C C . ASP B 1 155 ? -23.516 -14.062 2.594 1 85.69 155 ASP B C 1
ATOM 3882 O O . ASP B 1 155 ? -23.766 -15.023 3.324 1 85.69 155 ASP B O 1
ATOM 3886 N N . PRO B 1 156 ? -24.453 -13.359 2.057 1 84.69 156 PRO B N 1
ATOM 3887 C CA . PRO B 1 156 ? -25.859 -13.625 2.396 1 84.69 156 PRO B CA 1
ATOM 3888 C C . PRO B 1 156 ? -26.281 -15.047 2.045 1 84.69 156 PRO B C 1
ATOM 3890 O O . PRO B 1 156 ? -27.188 -15.602 2.689 1 84.69 156 PRO B O 1
ATOM 3893 N N . SER B 1 157 ? -25.688 -15.625 1.057 1 86.06 157 SER B N 1
ATOM 3894 C CA . SER B 1 157 ? -26.047 -16.969 0.622 1 86.06 157 SER B CA 1
ATOM 3895 C C . SER B 1 157 ? -25.281 -18.031 1.407 1 86.06 157 SER B C 1
ATOM 3897 O O . SER B 1 157 ? -25.531 -19.234 1.234 1 86.06 157 SER B O 1
ATOM 3899 N N . ASN B 1 158 ? -24.391 -17.594 2.279 1 88.19 158 ASN B N 1
ATOM 3900 C CA . ASN B 1 158 ? -23.609 -18.469 3.141 1 88.19 158 ASN B CA 1
ATOM 3901 C C . ASN B 1 158 ? -22.875 -19.531 2.336 1 88.19 158 ASN B C 1
ATOM 3903 O O . ASN B 1 158 ? -22.828 -20.703 2.744 1 88.19 158 ASN B O 1
ATOM 3907 N N . LEU B 1 159 ? -22.438 -19.156 1.206 1 89.94 159 LEU B N 1
ATOM 3908 C CA . LEU B 1 159 ? -21.734 -20.094 0.333 1 89.94 159 LEU B CA 1
ATOM 3909 C C . LEU B 1 159 ? -20.234 -20.094 0.623 1 89.94 159 LEU B C 1
ATOM 3911 O O . LEU B 1 159 ? -19.547 -21.078 0.36 1 89.94 159 LEU B O 1
ATOM 3915 N N . VAL B 1 160 ? -19.781 -18.984 1.172 1 93.06 160 VAL B N 1
ATOM 3916 C CA . VAL B 1 160 ? -18.344 -18.812 1.396 1 93.06 160 VAL B CA 1
ATOM 3917 C C . VAL B 1 160 ? -18.094 -18.438 2.855 1 93.06 160 VAL B C 1
ATOM 3919 O O . VAL B 1 160 ? -18.656 -17.453 3.354 1 93.06 160 VAL B O 1
ATOM 3922 N N . PRO B 1 161 ? -17.312 -19.266 3.549 1 93.69 161 PRO B N 1
ATOM 3923 C CA . PRO B 1 161 ? -16.969 -18.859 4.906 1 93.69 161 PRO B CA 1
ATOM 3924 C C . PRO B 1 161 ? -16.312 -17.469 4.949 1 93.69 161 PRO B C 1
ATOM 3926 O O . PRO B 1 161 ? -15.562 -17.109 4.031 1 93.69 161 PRO B O 1
ATOM 3929 N N . SER B 1 162 ? -16.625 -16.781 6.035 1 93 162 SER B N 1
ATOM 3930 C CA . SER B 1 162 ? -16.156 -15.398 6.074 1 93 162 SER B CA 1
ATOM 3931 C C . SER B 1 162 ? -15.672 -15.023 7.465 1 93 162 SER B C 1
ATOM 3933 O O . SER B 1 162 ? -16.078 -15.625 8.461 1 93 162 SER B O 1
ATOM 3935 N N . LEU B 1 163 ? -14.695 -14.18 7.496 1 91.69 163 LEU B N 1
ATOM 3936 C CA . LEU B 1 163 ? -14.234 -13.484 8.695 1 91.69 163 LEU B CA 1
ATOM 3937 C C . LEU B 1 163 ? -14.43 -11.977 8.555 1 91.69 163 LEU B C 1
ATOM 3939 O O . LEU B 1 163 ? -13.984 -11.383 7.574 1 91.69 163 LEU B O 1
ATOM 3943 N N . SER B 1 164 ? -15.195 -11.406 9.492 1 88.5 164 SER B N 1
ATOM 3944 C CA . SER B 1 164 ? -15.484 -9.977 9.391 1 88.5 164 SER B CA 1
ATOM 3945 C C . SER B 1 164 ? -15.25 -9.273 10.727 1 88.5 164 SER B C 1
ATOM 3947 O O . SER B 1 164 ? -15.008 -9.922 11.742 1 88.5 164 SER B O 1
ATOM 3949 N N . ILE B 1 165 ? -15.18 -8 10.594 1 84.69 165 ILE B N 1
ATOM 3950 C CA . ILE B 1 165 ? -15.164 -7.172 11.797 1 84.69 165 ILE B CA 1
ATOM 3951 C C . ILE B 1 165 ? -16.594 -6.875 12.234 1 84.69 165 ILE B C 1
ATOM 3953 O O . ILE B 1 165 ? -17.531 -7.012 11.445 1 84.69 165 ILE B O 1
ATOM 3957 N N . ASP B 1 166 ? -16.734 -6.555 13.5 1 85.44 166 ASP B N 1
ATOM 3958 C CA . ASP B 1 166 ? -18.031 -6.074 13.992 1 85.44 166 ASP B CA 1
ATOM 3959 C C . ASP B 1 166 ? -18.172 -4.57 13.781 1 85.44 166 ASP B C 1
ATOM 3961 O O . ASP B 1 166 ? -17.922 -3.785 14.703 1 85.44 166 ASP B O 1
ATOM 3965 N N . ASP B 1 167 ? -18.641 -4.234 12.625 1 85.81 167 ASP B N 1
ATOM 3966 C CA . ASP B 1 167 ? -18.734 -2.832 12.227 1 85.81 167 ASP B CA 1
ATOM 3967 C C . ASP B 1 167 ? -19.719 -2.078 13.125 1 85.81 167 ASP B C 1
ATOM 3969 O O . ASP B 1 167 ? -19.531 -0.894 13.406 1 85.81 167 ASP B O 1
ATOM 3973 N N . SER B 1 168 ? -20.75 -2.777 13.523 1 87.31 168 SER B N 1
ATOM 3974 C CA . SER B 1 168 ? -21.734 -2.148 14.398 1 87.31 168 SER B CA 1
ATOM 3975 C C . SER B 1 168 ? -21.125 -1.792 15.75 1 87.31 168 SER B C 1
ATOM 3977 O O . SER B 1 168 ? -21.312 -0.675 16.25 1 87.31 168 SER B O 1
ATOM 3979 N N . LYS B 1 169 ? -20.438 -2.725 16.25 1 91.19 169 LYS B N 1
ATOM 3980 C CA . LYS B 1 169 ? -19.766 -2.465 17.531 1 91.19 169 LYS B CA 1
ATOM 3981 C C . LYS B 1 169 ? -18.703 -1.373 17.375 1 91.19 169 LYS B C 1
ATOM 3983 O O . LYS B 1 169 ? -18.547 -0.538 18.266 1 91.19 169 LYS B O 1
ATOM 3988 N N . THR B 1 170 ? -18.047 -1.403 16.297 1 93.44 170 THR B N 1
ATOM 3989 C CA . THR B 1 170 ? -17.016 -0.409 16.031 1 93.44 170 THR B CA 1
ATOM 3990 C C . THR B 1 170 ? -17.625 0.987 15.922 1 93.44 170 THR B C 1
ATOM 3992 O O . THR B 1 170 ? -17.125 1.935 16.531 1 93.44 170 THR B O 1
ATOM 3995 N N . MET B 1 171 ? -18.703 1.072 15.195 1 94.88 171 MET B N 1
ATOM 3996 C CA . MET B 1 171 ? -19.391 2.352 15.078 1 94.88 171 MET B CA 1
ATOM 3997 C C . MET B 1 171 ? -19.906 2.818 16.438 1 94.88 171 MET B C 1
ATOM 3999 O O . MET B 1 171 ? -19.797 3.998 16.781 1 94.88 171 MET B O 1
ATOM 4003 N N . GLY B 1 172 ? -20.422 1.882 17.203 1 94.75 172 GLY B N 1
ATOM 4004 C CA . GLY B 1 172 ? -20.844 2.201 18.562 1 94.75 172 GLY B CA 1
ATOM 4005 C C . GLY B 1 172 ? -19.719 2.762 19.422 1 94.75 172 GLY B C 1
ATOM 4006 O O . GLY B 1 172 ? -19.906 3.744 20.141 1 94.75 172 GLY B O 1
ATOM 4007 N N . THR B 1 173 ? -18.547 2.201 19.281 1 96.19 173 THR B N 1
ATOM 4008 C CA . THR B 1 173 ? -17.391 2.646 20.031 1 96.19 173 THR B CA 1
ATOM 4009 C C . THR B 1 173 ? -17 4.07 19.641 1 96.19 173 THR B C 1
ATOM 4011 O O . THR B 1 173 ? -16.672 4.891 20.5 1 96.19 173 THR B O 1
ATOM 4014 N N . ILE B 1 174 ? -17.047 4.344 18.359 1 97.56 174 ILE B N 1
ATOM 4015 C CA . ILE B 1 174 ? -16.734 5.68 17.844 1 97.56 174 ILE B CA 1
ATOM 4016 C C . ILE B 1 174 ? -17.719 6.691 18.438 1 97.56 174 ILE B C 1
ATOM 4018 O O . ILE B 1 174 ? -17.312 7.723 18.969 1 97.56 174 ILE B O 1
ATOM 4022 N N . LEU B 1 175 ? -18.984 6.371 18.359 1 97.38 175 LEU B N 1
ATOM 4023 C CA . LEU B 1 175 ? -20.031 7.297 18.781 1 97.38 175 LEU B CA 1
ATOM 4024 C C . LEU B 1 175 ? -20 7.496 20.281 1 97.38 175 LEU B C 1
ATOM 4026 O O . LEU B 1 175 ? -20.188 8.609 20.766 1 97.38 175 LEU B O 1
ATOM 4030 N N . ASP B 1 176 ? -19.766 6.41 21.016 1 97.25 176 ASP B N 1
ATOM 4031 C CA . ASP B 1 176 ? -19.625 6.52 22.469 1 97.25 176 ASP B CA 1
ATOM 4032 C C . ASP B 1 176 ? -18.5 7.484 22.844 1 97.25 176 ASP B C 1
ATOM 4034 O O . ASP B 1 176 ? -18.656 8.312 23.734 1 97.25 176 ASP B O 1
ATOM 4038 N N . HIS B 1 177 ? -17.422 7.375 22.156 1 97.81 177 HIS B N 1
ATOM 4039 C CA . HIS B 1 177 ? -16.281 8.258 22.406 1 97.81 177 HIS B CA 1
ATOM 4040 C C . HIS B 1 177 ? -16.641 9.711 22.141 1 97.81 177 HIS B C 1
ATOM 4042 O O . HIS B 1 177 ? -16.391 10.586 22.969 1 97.81 177 HIS B O 1
ATOM 4048 N N . LEU B 1 178 ? -17.266 9.953 21 1 97.81 178 LEU B N 1
ATOM 4049 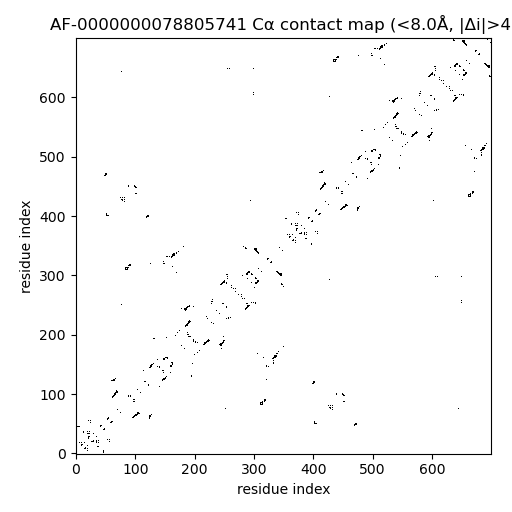C CA . LEU B 1 178 ? -17.641 11.312 20.641 1 97.81 178 LEU B CA 1
ATOM 4050 C C . LEU B 1 178 ? -18.656 11.891 21.625 1 97.81 178 LEU B C 1
ATOM 4052 O O . LEU B 1 178 ? -18.531 13.047 22.047 1 97.81 178 LEU B O 1
ATOM 4056 N N . LEU B 1 179 ? -19.625 11.109 22.078 1 97 179 LEU B N 1
ATOM 4057 C CA . LEU B 1 179 ? -20.641 11.555 23.016 1 97 179 LEU B CA 1
ATOM 4058 C C . LEU B 1 179 ? -20.016 11.852 24.375 1 97 179 LEU B C 1
ATOM 4060 O O . LEU B 1 179 ? -20.391 12.828 25.031 1 97 179 LEU B O 1
ATOM 4064 N N . SER B 1 180 ? -19.078 10.977 24.75 1 96.75 180 SER B N 1
ATOM 4065 C CA . SER B 1 180 ? -18.406 11.18 26.031 1 96.75 180 SER B CA 1
ATOM 4066 C C . SER B 1 180 ? -17.625 12.484 26.047 1 96.75 180 SER B C 1
ATOM 4068 O O . SER B 1 180 ? -17.359 13.039 27.125 1 96.75 180 SER B O 1
ATOM 4070 N N . ARG B 1 181 ? -17.281 13.016 24.891 1 96.12 181 ARG B N 1
ATOM 4071 C CA . ARG B 1 181 ? -16.531 14.266 24.766 1 96.12 181 ARG B CA 1
ATOM 4072 C C . ARG B 1 181 ? -17.484 15.445 24.547 1 96.12 181 ARG B C 1
ATOM 4074 O O . ARG B 1 181 ? -17.031 16.578 24.375 1 96.12 181 ARG B O 1
ATOM 4081 N N . GLY B 1 182 ? -18.766 15.148 24.422 1 95.44 182 GLY B N 1
ATOM 4082 C CA . GLY B 1 182 ? -19.766 16.203 24.359 1 95.44 182 GLY B CA 1
ATOM 4083 C C . GLY B 1 182 ? -20.25 16.516 22.953 1 95.44 182 GLY B C 1
ATOM 4084 O O . GLY B 1 182 ? -21.062 17.422 22.75 1 95.44 182 GLY B O 1
ATOM 4085 N N . TYR B 1 183 ? -19.781 15.773 21.969 1 96.25 183 TYR B N 1
ATOM 4086 C CA . TYR B 1 183 ? -20.234 16 20.594 1 96.25 183 TYR B CA 1
ATOM 4087 C C . TYR B 1 183 ? -21.609 15.383 20.359 1 96.25 183 TYR B C 1
ATOM 4089 O O . TYR B 1 183 ? -21.797 14.188 20.594 1 96.25 183 TYR B O 1
ATOM 4097 N N . ARG B 1 184 ? -22.516 16.172 19.797 1 96.69 184 ARG B N 1
ATOM 4098 C CA . ARG B 1 184 ? -23.875 15.688 19.609 1 96.69 184 ARG B CA 1
ATOM 4099 C C . ARG B 1 184 ? -24.375 15.992 18.203 1 96.69 184 ARG B C 1
ATOM 4101 O O . ARG B 1 184 ? -25.438 15.523 17.812 1 96.69 184 ARG B O 1
ATOM 4108 N N . ARG B 1 185 ? -23.734 16.828 17.484 1 97.94 185 ARG B N 1
ATOM 4109 C CA . ARG B 1 185 ? -23.969 17.062 16.062 1 97.94 185 ARG B CA 1
ATOM 4110 C C . ARG B 1 185 ? -22.891 16.375 15.219 1 97.94 185 ARG B C 1
ATOM 4112 O O . ARG B 1 185 ? -21.781 16.906 15.07 1 97.94 185 ARG B O 1
ATOM 4119 N N . ILE B 1 186 ? -23.25 15.203 14.695 1 98.19 186 ILE B N 1
ATOM 4120 C CA . ILE B 1 186 ? -22.234 14.344 14.102 1 98.19 186 ILE B CA 1
ATOM 4121 C C . ILE B 1 186 ? -22.656 13.977 12.672 1 98.19 186 ILE B C 1
ATOM 4123 O O . ILE B 1 186 ? -23.797 13.586 12.438 1 98.19 186 ILE B O 1
ATOM 4127 N N . ALA B 1 187 ? -21.766 14.18 11.734 1 98.5 187 ALA B N 1
ATOM 4128 C CA . ALA B 1 187 ? -21.984 13.766 10.344 1 98.5 187 ALA B CA 1
ATOM 4129 C C . ALA B 1 187 ? -21.109 12.57 9.992 1 98.5 187 ALA B C 1
ATOM 4131 O O . ALA B 1 187 ? -19.969 12.477 10.445 1 98.5 187 ALA B O 1
ATOM 4132 N N . TYR B 1 188 ? -21.656 11.664 9.211 1 98.62 188 TYR B N 1
ATOM 4133 C CA . TYR B 1 188 ? -20.922 10.508 8.703 1 98.62 188 TYR B CA 1
ATOM 4134 C C . TYR B 1 188 ? -20.688 10.633 7.203 1 98.62 188 TYR B C 1
ATOM 4136 O O . TYR B 1 188 ? -21.641 10.594 6.414 1 98.62 188 TYR B O 1
ATOM 4144 N N . ILE B 1 189 ? -19.391 10.828 6.863 1 98.44 189 ILE B N 1
ATOM 4145 C CA . ILE B 1 189 ? -18.984 10.867 5.465 1 98.44 189 ILE B CA 1
ATOM 4146 C C . ILE B 1 189 ? -18.609 9.461 4.996 1 98.44 189 ILE B C 1
ATOM 4148 O O . ILE B 1 189 ? -17.469 9.031 5.152 1 98.44 189 ILE B O 1
ATOM 4152 N N . SER B 1 190 ? -19.547 8.82 4.336 1 97.12 190 SER B N 1
ATOM 4153 C CA . SER B 1 190 ? -19.484 7.395 4.031 1 97.12 190 SER B CA 1
ATOM 4154 C C . SER B 1 190 ? -18.828 7.145 2.678 1 97.12 190 SER B C 1
ATOM 4156 O O . SER B 1 190 ? -18.375 8.086 2.021 1 97.12 190 SER B O 1
ATOM 4158 N N . GLY B 1 191 ? -18.609 5.848 2.391 1 93.06 191 GLY B N 1
ATOM 4159 C CA . GLY B 1 191 ? -17.969 5.43 1.153 1 93.06 191 GLY B CA 1
ATOM 4160 C C . GLY B 1 191 ? -18.953 5.09 0.055 1 93.06 191 GLY B C 1
ATOM 4161 O O . GLY B 1 191 ? -19.766 5.93 -0.336 1 93.06 191 GLY B O 1
ATOM 4162 N N . ASP B 1 192 ? -18.953 3.885 -0.357 1 90.5 192 ASP B N 1
ATOM 4163 C CA . ASP B 1 192 ? -19.766 3.385 -1.465 1 90.5 192 ASP B CA 1
ATOM 4164 C C . ASP B 1 192 ? -20.984 2.625 -0.953 1 90.5 192 ASP B C 1
ATOM 4166 O O . ASP B 1 192 ? -20.844 1.557 -0.351 1 90.5 192 ASP B O 1
ATOM 4170 N N . PRO B 1 193 ? -22.156 3.125 -1.3 1 91.56 193 PRO B N 1
ATOM 4171 C CA . PRO B 1 193 ? -23.359 2.471 -0.795 1 91.56 193 PRO B CA 1
ATOM 4172 C C . PRO B 1 193 ? -23.562 1.074 -1.378 1 91.56 193 PRO B C 1
ATOM 4174 O O . PRO B 1 193 ? -24.406 0.313 -0.889 1 91.56 193 PRO B O 1
ATOM 4177 N N . MET B 1 194 ? -22.812 0.715 -2.381 1 87.69 194 MET B N 1
ATOM 4178 C CA . MET B 1 194 ? -22.953 -0.602 -2.992 1 87.69 194 MET B CA 1
ATOM 4179 C C . MET B 1 194 ? -22.172 -1.655 -2.215 1 87.69 194 MET B C 1
ATOM 4181 O O . MET B 1 194 ? -22.375 -2.855 -2.414 1 87.69 194 MET B O 1
ATOM 4185 N N . LEU B 1 195 ? -21.344 -1.193 -1.373 1 87.25 195 LEU B N 1
ATOM 4186 C CA . LEU B 1 195 ? -20.562 -2.127 -0.558 1 87.25 195 LEU B CA 1
ATOM 4187 C C . LEU B 1 195 ? -21.328 -2.486 0.717 1 87.25 195 LEU B C 1
ATOM 4189 O O . LEU B 1 195 ? -21.828 -1.604 1.413 1 87.25 195 LEU B O 1
ATOM 4193 N N . ASP B 1 196 ? -21.297 -3.723 1.062 1 85.81 196 ASP B N 1
ATOM 4194 C CA . ASP B 1 196 ? -22.062 -4.227 2.197 1 85.81 196 ASP B CA 1
ATOM 4195 C C . ASP B 1 196 ? -21.594 -3.596 3.504 1 85.81 196 ASP B C 1
ATOM 4197 O O . ASP B 1 196 ? -22.406 -3.182 4.332 1 85.81 196 ASP B O 1
ATOM 4201 N N . TYR B 1 197 ? -20.312 -3.5 3.652 1 86.44 197 TYR B N 1
ATOM 4202 C CA . TYR B 1 197 ? -19.828 -2.982 4.922 1 86.44 197 TYR B CA 1
ATOM 4203 C C . TYR B 1 197 ? -20.156 -1.503 5.078 1 86.44 197 TYR B C 1
ATOM 4205 O O . TYR B 1 197 ? -20.391 -1.024 6.188 1 86.44 197 TYR B O 1
ATOM 4213 N N . SER B 1 198 ? -20.156 -0.744 3.953 1 89.88 198 SER B N 1
ATOM 4214 C CA . SER B 1 198 ? -20.531 0.667 4.012 1 89.88 198 SER B CA 1
ATOM 4215 C C . SER B 1 198 ? -21.984 0.838 4.422 1 89.88 198 SER B C 1
ATOM 4217 O O . SER B 1 198 ? -22.312 1.717 5.223 1 89.88 198 SER B O 1
ATOM 4219 N N . ARG B 1 199 ? -22.781 -0.009 3.908 1 88.69 199 ARG B N 1
ATOM 4220 C CA . ARG B 1 199 ? -24.203 0.032 4.25 1 88.69 199 ARG B CA 1
ATOM 4221 C C . ARG B 1 199 ? -24.422 -0.326 5.715 1 88.69 199 ARG B C 1
ATOM 4223 O O . ARG B 1 199 ? -25.219 0.312 6.402 1 88.69 199 ARG B O 1
ATOM 4230 N N . ASP B 1 200 ? -23.719 -1.273 6.133 1 88.12 200 ASP B N 1
ATOM 4231 C CA . ASP B 1 200 ? -23.844 -1.708 7.52 1 88.12 200 ASP B CA 1
ATOM 4232 C C . ASP B 1 200 ? -23.391 -0.606 8.477 1 88.12 200 ASP B C 1
ATOM 4234 O O . ASP B 1 200 ? -24.016 -0.382 9.516 1 88.12 200 ASP B O 1
ATOM 4238 N N . ARG B 1 201 ? -22.312 -0.004 8.164 1 93.5 201 ARG B N 1
ATOM 4239 C CA . ARG B 1 201 ? -21.797 1.092 8.984 1 93.5 201 ARG B CA 1
ATOM 4240 C C . ARG B 1 201 ? -22.797 2.254 9.016 1 93.5 201 ARG B C 1
ATOM 4242 O O . ARG B 1 201 ? -23.031 2.848 10.07 1 93.5 201 ARG B O 1
ATOM 4249 N N . GLU B 1 202 ? -23.344 2.516 7.848 1 95.81 202 GLU B N 1
ATOM 4250 C CA . GLU B 1 202 ? -24.344 3.576 7.758 1 95.81 202 GLU B CA 1
ATOM 4251 C C . GLU B 1 202 ? -25.562 3.258 8.617 1 95.81 202 GLU B C 1
ATOM 4253 O O . GLU B 1 202 ? -26.062 4.121 9.344 1 95.81 202 GLU B O 1
ATOM 4258 N N . MET B 1 203 ? -26.047 2.053 8.523 1 94.56 203 MET B N 1
ATOM 4259 C CA . MET B 1 203 ? -27.203 1.63 9.312 1 94.56 203 MET B CA 1
ATOM 4260 C C . MET B 1 203 ? -26.906 1.709 10.805 1 94.56 203 MET B C 1
ATOM 4262 O O . MET B 1 203 ? -27.75 2.15 11.586 1 94.56 203 MET B O 1
ATOM 4266 N N . SER B 1 204 ? -25.719 1.288 11.141 1 94.88 204 SER B N 1
ATOM 4267 C CA . SER B 1 204 ? -25.297 1.35 12.531 1 94.88 204 SER B CA 1
ATOM 4268 C C . SER B 1 204 ? -25.266 2.789 13.039 1 94.88 204 SER B C 1
ATOM 4270 O O . SER B 1 204 ? -25.703 3.078 14.148 1 94.88 204 SER B O 1
ATOM 4272 N N . PHE B 1 205 ? -24.781 3.73 12.258 1 97.75 205 PHE B N 1
ATOM 4273 C CA . PHE B 1 205 ? -24.719 5.145 12.617 1 97.75 205 PHE B CA 1
ATOM 4274 C C . PHE B 1 205 ? -26.109 5.707 12.844 1 97.75 205 PHE B C 1
ATOM 4276 O O . PHE B 1 205 ? -26.359 6.363 13.859 1 97.75 205 PHE B O 1
ATOM 4283 N N . ARG B 1 206 ? -26.938 5.398 11.922 1 97.25 206 ARG B N 1
ATOM 4284 C CA . ARG B 1 206 ? -28.297 5.914 12 1 97.25 206 ARG B CA 1
ATOM 4285 C C . ARG B 1 206 ? -29.016 5.383 13.242 1 97.25 206 ARG B C 1
ATOM 4287 O O . ARG B 1 206 ? -29.703 6.133 13.938 1 97.25 206 ARG B O 1
ATOM 4294 N N . LYS B 1 207 ? -28.875 4.121 13.492 1 96.31 207 LYS B N 1
ATOM 4295 C CA . LYS B 1 207 ? -29.5 3.502 14.656 1 96.31 207 LYS B CA 1
ATOM 4296 C C . LYS B 1 207 ? -28.984 4.133 15.953 1 96.31 207 LYS B C 1
ATOM 4298 O O . LYS B 1 207 ? -29.766 4.445 16.844 1 96.31 207 LYS B O 1
ATOM 4303 N N . PHE B 1 208 ? -27.688 4.301 16 1 95.31 208 PHE B N 1
ATOM 4304 C CA . PHE B 1 208 ? -27.094 4.895 17.188 1 95.31 208 PHE B CA 1
ATOM 4305 C C . PHE B 1 208 ? -27.531 6.348 17.344 1 95.31 208 PHE B C 1
ATOM 4307 O O . PHE B 1 208 ? -27.75 6.816 18.469 1 95.31 208 PHE B O 1
ATOM 4314 N N . ALA B 1 209 ? -27.594 7.059 16.266 1 96.19 209 ALA B N 1
ATOM 4315 C CA . ALA B 1 209 ? -28.047 8.445 16.297 1 96.19 209 ALA B CA 1
ATOM 4316 C C . ALA B 1 209 ? -29.453 8.555 16.875 1 96.19 209 ALA B C 1
ATOM 4318 O O . ALA B 1 209 ? -29.734 9.461 17.656 1 96.19 209 ALA B O 1
ATOM 4319 N N . GLU B 1 210 ? -30.281 7.641 16.484 1 95.94 210 GLU B N 1
ATOM 4320 C CA . GLU B 1 210 ? -31.656 7.613 16.969 1 95.94 210 GLU B CA 1
ATOM 4321 C C . GLU B 1 210 ? -31.719 7.258 18.453 1 95.94 210 GLU B C 1
ATOM 4323 O O . GLU B 1 210 ? -32.375 7.957 19.234 1 95.94 210 GLU B O 1
ATOM 4328 N N . ILE B 1 211 ? -31 6.242 18.828 1 95.62 211 ILE B N 1
ATOM 4329 C CA . ILE B 1 211 ? -31.047 5.723 20.188 1 95.62 211 ILE B CA 1
ATOM 4330 C C . ILE B 1 211 ? -30.516 6.781 21.172 1 95.62 211 ILE B C 1
ATOM 4332 O O . ILE B 1 211 ? -31.031 6.914 22.281 1 95.62 211 ILE B O 1
ATOM 4336 N N . ASN B 1 212 ? -29.547 7.547 20.75 1 95.81 212 ASN B N 1
ATOM 4337 C CA . ASN B 1 212 ? -28.906 8.508 21.641 1 95.81 212 ASN B CA 1
ATOM 4338 C C . ASN B 1 212 ? -29.438 9.922 21.422 1 95.81 212 ASN B C 1
ATOM 4340 O O . ASN B 1 212 ? -28.938 10.883 22 1 95.81 212 ASN B O 1
ATOM 4344 N N . ASN B 1 213 ? -30.406 10.078 20.578 1 95.44 213 ASN B N 1
ATOM 4345 C CA . ASN B 1 213 ? -31.062 11.352 20.297 1 95.44 213 ASN B CA 1
ATOM 4346 C C . ASN B 1 213 ? -30.047 12.438 19.922 1 95.44 213 ASN B C 1
ATOM 4348 O O . ASN B 1 213 ? -30.031 13.508 20.531 1 95.44 213 ASN B O 1
ATOM 4352 N N . LEU B 1 214 ? -29.266 12.156 18.906 1 96.25 214 LEU B N 1
ATOM 4353 C CA . LEU B 1 214 ? -28.312 13.156 18.438 1 96.25 214 LEU B CA 1
ATOM 4354 C C . LEU B 1 214 ? -29.031 14.43 18 1 96.25 214 LEU B C 1
ATOM 4356 O O . LEU B 1 214 ? -30.109 14.367 17.391 1 96.25 214 LEU B O 1
ATOM 4360 N N . GLU B 1 215 ? -28.438 15.57 18.281 1 94.94 215 GLU B N 1
ATOM 4361 C CA . GLU B 1 215 ? -29 16.859 17.906 1 94.94 215 GLU B CA 1
ATOM 4362 C C . GLU B 1 215 ? -28.984 17.047 16.391 1 94.94 215 GLU B C 1
ATOM 4364 O O . GLU B 1 215 ? -29.844 17.734 15.828 1 94.94 215 GLU B O 1
ATOM 4369 N N . PHE B 1 216 ? -28.016 16.469 15.797 1 93.25 216 PHE B N 1
ATOM 4370 C CA . PHE B 1 216 ? -27.875 16.469 14.344 1 93.25 216 PHE B CA 1
ATOM 4371 C C . PHE B 1 216 ? -27.141 15.219 13.867 1 93.25 216 PHE B C 1
ATOM 4373 O O . PHE B 1 216 ? -26.172 14.797 14.477 1 93.25 216 PHE B O 1
ATOM 4380 N N . SER B 1 217 ? -27.672 14.602 12.859 1 95.81 217 SER B N 1
ATOM 4381 C CA . SER B 1 217 ? -27.016 13.492 12.195 1 95.81 217 SER B CA 1
ATOM 4382 C C . SER B 1 217 ? -27.266 13.508 10.688 1 95.81 217 SER B C 1
ATOM 4384 O O . SER B 1 217 ? -28.359 13.859 10.242 1 95.81 217 SER B O 1
ATOM 4386 N N . SER B 1 218 ? -26.234 13.273 9.93 1 96.56 218 SER B N 1
ATOM 4387 C CA . SER B 1 218 ? -26.328 13.195 8.477 1 96.56 218 SER B CA 1
ATOM 4388 C C . SER B 1 218 ? -25.328 12.188 7.91 1 96.56 218 SER B C 1
ATOM 4390 O O . SER B 1 218 ? -24.297 11.922 8.516 1 96.56 218 SER B O 1
ATOM 4392 N N . VAL B 1 219 ? -25.75 11.555 6.812 1 97.75 219 VAL B N 1
ATOM 4393 C CA . VAL B 1 219 ? -24.859 10.641 6.102 1 97.75 219 VAL B CA 1
ATOM 4394 C C . VAL B 1 219 ? -24.703 11.094 4.656 1 97.75 219 VAL B C 1
ATOM 4396 O O . VAL B 1 219 ? -25.688 11.43 3.988 1 97.75 219 VAL B O 1
ATOM 4399 N N . SER B 1 220 ? -23.484 11.195 4.211 1 97.12 220 SER B N 1
ATOM 4400 C CA . SER B 1 220 ? -23.172 11.492 2.814 1 97.12 220 SER B CA 1
ATOM 4401 C C . SER B 1 220 ? -22.312 10.406 2.191 1 97.12 220 SER B C 1
ATOM 4403 O O . SER B 1 220 ? -21.25 10.07 2.715 1 97.12 220 SER B O 1
ATOM 4405 N N . PHE B 1 221 ? -22.75 9.852 1.083 1 95.62 221 PHE B N 1
ATOM 4406 C CA . PHE B 1 221 ? -21.938 8.883 0.342 1 95.62 221 PHE B CA 1
ATOM 4407 C C . PHE B 1 221 ? -21.016 9.586 -0.638 1 95.62 221 PHE B C 1
ATOM 4409 O O . PHE B 1 221 ? -21.438 10.492 -1.36 1 95.62 221 PHE B O 1
ATOM 4416 N N . THR B 1 222 ? -19.734 9.148 -0.635 1 94.94 222 THR B N 1
ATOM 4417 C CA . THR B 1 222 ? -18.734 9.852 -1.435 1 94.94 222 THR B CA 1
ATOM 4418 C C . THR B 1 222 ? -18.156 8.93 -2.508 1 94.94 222 THR B C 1
ATOM 4420 O O . THR B 1 222 ? -17.391 9.375 -3.365 1 94.94 222 THR B O 1
ATOM 4423 N N . ASN B 1 223 ? -18.516 7.66 -2.432 1 91.19 223 ASN B N 1
ATOM 4424 C CA . ASN B 1 223 ? -17.875 6.652 -3.268 1 91.19 223 ASN B CA 1
ATOM 4425 C C . ASN B 1 223 ? -16.359 6.688 -3.121 1 91.19 223 ASN B C 1
ATOM 4427 O O . ASN B 1 223 ? -15.625 6.535 -4.105 1 91.19 223 ASN B O 1
ATOM 4431 N N . PHE B 1 224 ? -15.945 7.07 -1.959 1 90.56 224 PHE B N 1
ATOM 4432 C CA . PHE B 1 224 ? -14.547 7.098 -1.562 1 90.56 224 PHE B CA 1
ATOM 4433 C C . PHE B 1 224 ? -13.789 8.172 -2.33 1 90.56 224 PHE B C 1
ATOM 4435 O O . PHE B 1 224 ? -12.562 8.094 -2.473 1 90.56 224 PHE B O 1
ATOM 4442 N N . ASP B 1 225 ? -14.422 9.133 -2.906 1 91.81 225 ASP B N 1
ATOM 4443 C CA . ASP B 1 225 ? -13.789 10.266 -3.568 1 91.81 225 ASP B CA 1
ATOM 4444 C C . ASP B 1 225 ? -13.398 11.344 -2.557 1 91.81 225 ASP B C 1
ATOM 4446 O O . ASP B 1 225 ? -14.266 11.984 -1.962 1 91.81 225 ASP B O 1
ATOM 4450 N N . PRO B 1 226 ? -12.133 11.602 -2.467 1 93.44 226 PRO B N 1
ATOM 4451 C CA . PRO B 1 226 ? -11.695 12.594 -1.479 1 93.44 226 PRO B CA 1
ATOM 4452 C C . PRO B 1 226 ? -12.25 13.992 -1.758 1 93.44 226 PRO B C 1
ATOM 4454 O O . PRO B 1 226 ? -12.547 14.734 -0.823 1 93.44 226 PRO B O 1
ATOM 4457 N N . ASN B 1 227 ? -12.336 14.352 -3.023 1 95 227 ASN B N 1
ATOM 4458 C CA . ASN B 1 227 ? -12.875 15.664 -3.359 1 95 227 ASN B CA 1
ATOM 4459 C C . ASN B 1 227 ? -14.344 15.789 -2.949 1 95 227 ASN B C 1
ATOM 4461 O O . ASN B 1 227 ? -14.773 16.844 -2.5 1 95 227 ASN B O 1
ATOM 4465 N N . ALA B 1 228 ? -15.055 14.711 -3.092 1 96.88 228 ALA B N 1
ATOM 4466 C CA . ALA B 1 228 ? -16.438 14.703 -2.643 1 96.88 228 ALA B CA 1
ATOM 4467 C C . ALA B 1 228 ? -16.531 14.844 -1.126 1 96.88 228 ALA B C 1
ATOM 4469 O O . ALA B 1 228 ? -17.406 15.555 -0.614 1 96.88 228 ALA B O 1
ATOM 4470 N N . ALA B 1 229 ? -15.664 14.211 -0.443 1 97.69 229 ALA B N 1
ATOM 4471 C CA . ALA B 1 229 ? -15.641 14.305 1.015 1 97.69 229 ALA B CA 1
ATOM 4472 C C . ALA B 1 229 ? -15.359 15.734 1.472 1 97.69 229 ALA B C 1
ATOM 4474 O O . ALA B 1 229 ? -16.031 16.234 2.377 1 97.69 229 ALA B O 1
ATOM 4475 N N . VAL B 1 230 ? -14.391 16.359 0.798 1 97.94 230 VAL B N 1
ATOM 4476 C CA . VAL B 1 230 ? -14.047 17.75 1.109 1 97.94 230 VAL B CA 1
ATOM 4477 C C . VAL B 1 230 ? -15.258 18.641 0.854 1 97.94 230 VAL B C 1
ATOM 4479 O O . VAL B 1 230 ? -15.633 19.438 1.712 1 97.94 230 VAL B O 1
ATOM 4482 N N . GLY B 1 231 ? -15.805 18.453 -0.305 1 97.94 231 GLY B N 1
ATOM 4483 C CA . GLY B 1 231 ? -16.969 19.25 -0.658 1 97.94 231 GLY B CA 1
ATOM 4484 C C . GLY B 1 231 ? -18.109 19.109 0.336 1 97.94 231 GLY B C 1
ATOM 4485 O O . GLY B 1 231 ? -18.688 20.109 0.772 1 97.94 231 GLY B O 1
ATOM 4486 N N . GLU B 1 232 ? -18.422 17.906 0.735 1 98 232 GLU B N 1
ATOM 4487 C CA . GLU B 1 232 ? -19.516 17.641 1.673 1 98 232 GLU B CA 1
ATOM 4488 C C . GLU B 1 232 ? -19.188 18.203 3.057 1 98 232 GLU B C 1
ATOM 4490 O O . GLU B 1 232 ? -20.078 18.734 3.736 1 98 232 GLU B O 1
ATOM 4495 N N . THR B 1 233 ? -17.984 18.062 3.496 1 98.06 233 THR B N 1
ATOM 4496 C CA . THR B 1 233 ? -17.562 18.578 4.789 1 98.06 233 THR B CA 1
ATOM 4497 C C . THR B 1 233 ? -17.75 20.078 4.859 1 98.06 233 THR B C 1
ATOM 4499 O O . THR B 1 233 ? -18.359 20.594 5.805 1 98.06 233 THR B O 1
ATOM 4502 N N . LEU B 1 234 ? -17.281 20.766 3.832 1 96.44 234 LEU B N 1
ATOM 4503 C CA . LEU B 1 234 ? -17.375 22.219 3.803 1 96.44 234 LEU B CA 1
ATOM 4504 C C . LEU B 1 234 ? -18.828 22.672 3.691 1 96.44 234 LEU B C 1
ATOM 4506 O O . LEU B 1 234 ? -19.234 23.656 4.32 1 96.44 234 LEU B O 1
ATOM 4510 N N . ARG B 1 235 ? -19.609 21.922 2.91 1 96.94 235 ARG B N 1
ATOM 4511 C CA . ARG B 1 235 ? -21.016 22.234 2.764 1 96.94 235 ARG B CA 1
ATOM 4512 C C . ARG B 1 235 ? -21.734 22.141 4.105 1 96.94 235 ARG B C 1
ATOM 4514 O O . ARG B 1 235 ? -22.469 23.062 4.488 1 96.94 235 ARG B O 1
ATOM 4521 N N . LEU B 1 236 ? -21.5 21.109 4.832 1 97.06 236 LEU B N 1
ATOM 4522 C CA . LEU B 1 236 ? -22.172 20.859 6.105 1 97.06 236 LEU B CA 1
ATOM 4523 C C . LEU B 1 236 ? -21.75 21.906 7.141 1 97.06 236 LEU B C 1
ATOM 4525 O O . LEU B 1 236 ? -22.562 22.312 7.973 1 97.06 236 LEU B O 1
ATOM 4529 N N . LEU B 1 237 ? -20.5 22.344 7.105 1 95 237 LEU B N 1
ATOM 4530 C CA . LEU B 1 237 ? -20 23.312 8.062 1 95 237 LEU B CA 1
ATOM 4531 C C . LEU B 1 237 ? -20.609 24.688 7.828 1 95 237 LEU B C 1
ATOM 4533 O O . LEU B 1 237 ? -20.594 25.547 8.719 1 95 237 LEU B O 1
ATOM 4537 N N . GLY B 1 238 ? -21.078 24.906 6.633 1 92.5 238 GLY B N 1
ATOM 4538 C CA . GLY B 1 238 ? -21.703 26.172 6.297 1 92.5 238 GLY B CA 1
ATOM 4539 C C . GLY B 1 238 ? -23.156 26.25 6.719 1 92.5 238 GLY B C 1
ATOM 4540 O O . GLY B 1 238 ? -23.797 27.297 6.625 1 92.5 238 GLY B O 1
ATOM 4541 N N . GLU B 1 239 ? -23.641 25.172 7.219 1 92.31 239 GLU B N 1
ATOM 4542 C CA . GLU B 1 239 ? -25.047 25.109 7.625 1 92.31 239 GLU B CA 1
ATOM 4543 C C . GLU B 1 239 ? -25.234 25.703 9.016 1 92.31 239 GLU B C 1
ATOM 4545 O O . GLU B 1 239 ? -24.281 25.844 9.781 1 92.31 239 GLU B O 1
ATOM 4550 N N . LEU B 1 240 ? -26.5 26.094 9.328 1 88 240 LEU B N 1
ATOM 4551 C CA . LEU B 1 240 ? -26.828 26.703 10.617 1 88 240 LEU B CA 1
ATOM 4552 C C . LEU B 1 240 ? -26.547 25.719 11.758 1 88 240 LEU B C 1
ATOM 4554 O O . LEU B 1 240 ? -25.953 26.109 12.766 1 88 240 LEU B O 1
ATOM 4558 N N . ALA B 1 241 ? -26.984 24.5 11.625 1 90.69 241 ALA B N 1
ATOM 4559 C CA . ALA B 1 241 ? -26.688 23.438 12.602 1 90.69 241 ALA B CA 1
ATOM 4560 C C . ALA B 1 241 ? -25.5 22.609 12.148 1 90.69 241 ALA B C 1
ATOM 4562 O O . ALA B 1 241 ? -25.594 21.375 12.047 1 90.69 241 ALA B O 1
ATOM 4563 N N . ALA B 1 242 ? -24.359 23.281 12.062 1 94.69 242 ALA B N 1
ATOM 4564 C CA . ALA B 1 242 ? -23.172 22.609 11.547 1 94.69 242 ALA B CA 1
ATOM 4565 C C . ALA B 1 242 ? -22.719 21.5 12.484 1 94.69 242 ALA B C 1
ATOM 4567 O O . ALA B 1 242 ? -22.75 21.656 13.703 1 94.69 242 ALA B O 1
ATOM 4568 N N . PRO B 1 243 ? -22.312 20.375 11.938 1 97.25 243 PRO B N 1
ATOM 4569 C CA . PRO B 1 243 ? -21.719 19.328 12.773 1 97.25 243 PRO B CA 1
ATOM 4570 C C . PRO B 1 243 ? -20.453 19.797 13.5 1 97.25 243 PRO B C 1
ATOM 4572 O O . PRO B 1 243 ? -19.688 20.594 12.945 1 97.25 243 PRO B O 1
ATOM 4575 N N . THR B 1 244 ? -20.281 19.312 14.68 1 96.56 244 THR B N 1
ATOM 4576 C CA . THR B 1 244 ? -19.078 19.609 15.445 1 96.56 244 THR B CA 1
ATOM 4577 C C . THR B 1 244 ? -18.125 18.422 15.43 1 96.56 244 THR B C 1
ATOM 4579 O O . THR B 1 244 ? -17 18.516 15.922 1 96.56 244 THR B O 1
ATOM 4582 N N . ALA B 1 245 ? -18.625 17.281 14.852 1 98.12 245 ALA B N 1
ATOM 4583 C CA . ALA B 1 245 ? -17.797 16.094 14.672 1 98.12 245 ALA B CA 1
ATOM 4584 C C . ALA B 1 245 ? -18.125 15.383 13.367 1 98.12 245 ALA B C 1
ATOM 4586 O O . ALA B 1 245 ? -19.281 15.352 12.938 1 98.12 245 ALA B O 1
ATOM 4587 N N . PHE B 1 246 ? -17.125 14.844 12.758 1 98.69 246 PHE B N 1
ATOM 4588 C CA . PHE B 1 246 ? -17.25 14.07 11.531 1 98.69 246 PHE B CA 1
ATOM 4589 C C . PHE B 1 246 ? -16.641 12.68 11.695 1 98.69 246 PHE B C 1
ATOM 4591 O O . PHE B 1 246 ? -15.57 12.539 12.289 1 98.69 246 PHE B O 1
ATOM 4598 N N . ILE B 1 247 ? -17.312 11.695 11.25 1 98.75 247 ILE B N 1
ATOM 4599 C CA . ILE B 1 247 ? -16.781 10.352 11.047 1 98.75 247 ILE B CA 1
ATOM 4600 C C . ILE B 1 247 ? -16.594 10.094 9.555 1 98.75 247 ILE B C 1
ATOM 4602 O O . ILE B 1 247 ? -17.516 10.273 8.766 1 98.75 247 ILE B O 1
ATOM 4606 N N . TYR B 1 248 ? -15.391 9.766 9.195 1 98.25 248 TYR B N 1
ATOM 4607 C CA . TYR B 1 248 ? -15.109 9.461 7.793 1 98.25 248 TYR B CA 1
ATOM 4608 C C . TYR B 1 248 ? -14.953 7.961 7.582 1 98.25 248 TYR B C 1
ATOM 4610 O O . TYR B 1 248 ? -14.406 7.258 8.438 1 98.25 248 TYR B O 1
ATOM 4618 N N . GLU B 1 249 ? -15.344 7.492 6.43 1 95.88 249 GLU B N 1
ATOM 4619 C CA . GLU B 1 249 ? -15.305 6.07 6.09 1 95.88 249 GLU B CA 1
ATOM 4620 C C . GLU B 1 249 ? -13.883 5.531 6.133 1 95.88 249 GLU B C 1
ATOM 4622 O O . GLU B 1 249 ? -13.664 4.375 6.504 1 95.88 249 GLU B O 1
ATOM 4627 N N . ASN B 1 250 ? -12.945 6.312 5.66 1 92.81 250 ASN B N 1
ATOM 4628 C CA . ASN B 1 250 ? -11.547 5.898 5.73 1 92.81 250 ASN B CA 1
ATOM 4629 C C . ASN B 1 250 ? -10.617 7.094 5.91 1 92.81 250 ASN B C 1
ATOM 4631 O O . ASN B 1 250 ? -11.07 8.242 5.949 1 92.81 250 ASN B O 1
ATOM 4635 N N . GLU B 1 251 ? -9.336 6.824 6.074 1 93.31 251 GLU B N 1
ATOM 4636 C CA . GLU B 1 251 ? -8.352 7.828 6.449 1 93.31 251 GLU B CA 1
ATOM 4637 C C . GLU B 1 251 ? -8.07 8.789 5.293 1 93.31 251 GLU B C 1
ATOM 4639 O O . GLU B 1 251 ? -7.699 9.938 5.516 1 93.31 251 GLU B O 1
ATOM 4644 N N . ILE B 1 252 ? -8.258 8.359 4.07 1 93 252 ILE B N 1
ATOM 4645 C CA . ILE B 1 252 ? -8.016 9.219 2.912 1 93 252 ILE B CA 1
ATOM 4646 C C . ILE B 1 252 ? -9.039 10.344 2.881 1 93 252 ILE B C 1
ATOM 4648 O O . ILE B 1 252 ? -8.68 11.516 2.699 1 93 252 ILE B O 1
ATOM 4652 N N . LEU B 1 253 ? -10.336 10.016 3.111 1 95.81 253 LEU B N 1
ATOM 4653 C CA . LEU B 1 253 ? -11.391 11.016 3.17 1 95.81 253 LEU B CA 1
ATOM 4654 C C . LEU B 1 253 ? -11.164 11.984 4.324 1 95.81 253 LEU B C 1
ATOM 4656 O O . LEU B 1 253 ? -11.32 13.203 4.164 1 95.81 253 LEU B O 1
ATOM 4660 N N . ALA B 1 254 ? -10.773 11.398 5.43 1 97.5 254 ALA B N 1
ATOM 4661 C CA . ALA B 1 254 ? -10.547 12.203 6.625 1 97.5 254 ALA B CA 1
ATOM 4662 C C . ALA B 1 254 ? -9.391 13.18 6.422 1 97.5 254 ALA B C 1
ATOM 4664 O O . ALA B 1 254 ? -9.523 14.375 6.699 1 97.5 254 ALA B O 1
ATOM 4665 N N . ALA B 1 255 ? -8.289 12.672 5.895 1 96.56 255 ALA B N 1
ATOM 4666 C CA . ALA B 1 255 ? -7.082 13.477 5.742 1 96.56 255 ALA B CA 1
ATOM 4667 C C . ALA B 1 255 ? -7.277 14.57 4.695 1 96.56 255 ALA B C 1
ATOM 4669 O O . ALA B 1 255 ? -6.809 15.695 4.867 1 96.56 255 ALA B O 1
ATOM 4670 N N . ALA B 1 256 ? -7.949 14.25 3.605 1 96.44 256 ALA B N 1
ATOM 4671 C CA . ALA B 1 256 ? -8.234 15.25 2.582 1 96.44 256 ALA B CA 1
ATOM 4672 C C . ALA B 1 256 ? -9.102 16.375 3.145 1 96.44 256 ALA B C 1
ATOM 4674 O O . ALA B 1 256 ? -8.859 17.547 2.865 1 96.44 256 ALA B O 1
ATOM 4675 N N . SER B 1 257 ? -10.078 16 3.904 1 98.06 257 SER B N 1
ATOM 4676 C CA . SER B 1 257 ? -10.969 16.984 4.508 1 98.06 257 SER B CA 1
ATOM 4677 C C . SER B 1 257 ? -10.234 17.828 5.539 1 98.06 257 SER B C 1
ATOM 4679 O O . SER B 1 257 ? -10.43 19.047 5.594 1 98.06 257 SER B O 1
ATOM 4681 N N . LEU B 1 258 ? -9.398 17.172 6.332 1 97.94 258 LEU B N 1
ATOM 4682 C CA . LEU B 1 258 ? -8.594 17.891 7.312 1 97.94 258 LEU B CA 1
ATOM 4683 C C . LEU B 1 258 ? -7.695 18.922 6.625 1 97.94 258 LEU B C 1
ATOM 4685 O O . LEU B 1 258 ? -7.539 20.047 7.105 1 97.94 258 LEU B O 1
ATOM 4689 N N . HIS B 1 259 ? -7.09 18.5 5.551 1 97.19 259 HIS B N 1
ATOM 4690 C CA . HIS B 1 259 ? -6.227 19.406 4.793 1 97.19 259 HIS B CA 1
ATOM 4691 C C . HIS B 1 259 ? -6.98 20.656 4.359 1 97.19 259 HIS B C 1
ATOM 4693 O O . HIS B 1 259 ? -6.473 21.766 4.496 1 97.19 259 HIS B O 1
ATOM 4699 N N . ALA B 1 260 ? -8.141 20.453 3.82 1 95.88 260 ALA B N 1
ATOM 4700 C CA . ALA B 1 260 ? -8.961 21.578 3.357 1 95.88 260 ALA B CA 1
ATOM 4701 C C . ALA B 1 260 ? -9.352 22.484 4.52 1 95.88 260 ALA B C 1
ATOM 4703 O O . ALA B 1 260 ? -9.32 23.719 4.391 1 95.88 260 ALA B O 1
ATOM 4704 N N . LEU B 1 261 ? -9.68 21.938 5.652 1 95.12 261 LEU B N 1
ATOM 4705 C CA . LEU B 1 261 ? -10.039 22.703 6.844 1 95.12 261 LEU B CA 1
ATOM 4706 C C . LEU B 1 261 ? -8.852 23.5 7.355 1 95.12 261 LEU B C 1
ATOM 4708 O O . LEU B 1 261 ? -8.992 24.672 7.727 1 95.12 261 LEU B O 1
ATOM 4712 N N . ALA B 1 262 ? -7.723 22.828 7.371 1 93.25 262 ALA B N 1
ATOM 4713 C CA . ALA B 1 262 ? -6.508 23.5 7.82 1 93.25 262 ALA B CA 1
ATOM 4714 C C . ALA B 1 262 ? -6.195 24.719 6.953 1 93.25 262 ALA B C 1
ATOM 4716 O O . ALA B 1 262 ? -5.914 25.797 7.465 1 93.25 262 ALA B O 1
ATOM 4717 N N . ALA B 1 263 ? -6.27 24.516 5.695 1 90.69 263 ALA B N 1
ATOM 4718 C CA . ALA B 1 263 ? -5.992 25.594 4.758 1 90.69 263 ALA B CA 1
ATOM 4719 C C . ALA B 1 263 ? -6.945 26.766 4.973 1 90.69 263 ALA B C 1
ATOM 4721 O O . ALA B 1 263 ? -6.516 27.922 5.031 1 90.69 263 ALA B O 1
ATOM 4722 N N . ASP B 1 264 ? -8.188 26.453 5.156 1 88.38 264 ASP B N 1
ATOM 4723 C CA . ASP B 1 264 ? -9.203 27.484 5.344 1 88.38 264 ASP B CA 1
ATOM 4724 C C . ASP B 1 264 ? -9.016 28.203 6.68 1 88.38 264 ASP B C 1
ATOM 4726 O O . ASP B 1 264 ? -9.016 29.438 6.73 1 88.38 264 ASP B O 1
ATOM 4730 N N . CYS B 1 265 ? -8.773 27.453 7.719 1 87.31 265 CYS B N 1
ATOM 4731 C CA . CYS B 1 265 ? -8.672 28.016 9.062 1 87.31 265 CYS B CA 1
ATOM 4732 C C . CYS B 1 265 ? -7.402 28.859 9.211 1 87.31 265 CYS B C 1
ATOM 4734 O O . CYS B 1 265 ? -7.434 29.938 9.797 1 87.31 265 CYS B O 1
ATOM 4736 N N . LEU B 1 266 ? -6.379 28.438 8.719 1 83.75 266 LEU B N 1
ATOM 4737 C CA . LEU B 1 266 ? -5.109 29.141 8.859 1 83.75 266 LEU B CA 1
ATOM 4738 C C . LEU B 1 266 ? -5.105 30.422 8.031 1 83.75 266 LEU B C 1
ATOM 4740 O O . LEU B 1 266 ? -4.508 31.422 8.43 1 83.75 266 LEU B O 1
ATOM 4744 N N . ASN B 1 267 ? -5.793 30.312 6.91 1 82.75 267 ASN B N 1
ATOM 4745 C CA . ASN B 1 267 ? -5.957 31.531 6.125 1 82.75 267 ASN B CA 1
ATOM 4746 C C . ASN B 1 267 ? -6.797 32.562 6.867 1 82.75 267 ASN B C 1
ATOM 4748 O O . ASN B 1 267 ? -6.492 33.75 6.828 1 82.75 267 ASN B O 1
ATOM 4752 N N . ARG B 1 268 ? -7.754 32.125 7.535 1 82.12 268 ARG B N 1
ATOM 4753 C CA . ARG B 1 268 ? -8.609 33.031 8.32 1 82.12 268 ARG B CA 1
ATOM 4754 C C . ARG B 1 268 ? -7.855 33.594 9.516 1 82.12 268 ARG B C 1
ATOM 4756 O O . ARG B 1 268 ? -8.008 34.781 9.859 1 82.12 268 ARG B O 1
ATOM 4763 N N . ASP B 1 269 ? -7.062 32.75 10.172 1 78.75 269 ASP B N 1
ATOM 4764 C CA . ASP B 1 269 ? -6.277 33.156 11.328 1 78.75 269 ASP B CA 1
ATOM 4765 C C . ASP B 1 269 ? -5.277 34.25 10.945 1 78.75 269 ASP B C 1
ATOM 4767 O O . ASP B 1 269 ? -5.059 35.188 11.703 1 78.75 269 ASP B O 1
ATOM 4771 N N . ARG B 1 270 ? -4.77 34.156 9.812 1 76.81 270 ARG B N 1
ATOM 4772 C CA . ARG B 1 270 ? -3.781 35.125 9.336 1 76.81 270 ARG B CA 1
ATOM 4773 C C . ARG B 1 270 ? -4.426 36.5 9.062 1 76.81 270 ARG B C 1
ATOM 4775 O O . ARG B 1 270 ? -3.822 37.531 9.328 1 76.81 270 ARG B O 1
ATOM 4782 N N . LYS B 1 271 ? -5.637 36.5 8.562 1 75.69 271 LYS B N 1
ATOM 4783 C CA . LYS B 1 271 ? -6.328 37.719 8.195 1 75.69 271 LYS B CA 1
ATOM 4784 C C . LYS B 1 271 ? -6.961 38.375 9.422 1 75.69 271 LYS B C 1
ATOM 4786 O O . LYS B 1 271 ? -7.422 39.531 9.344 1 75.69 271 LYS B O 1
ATOM 4791 N N . GLY B 1 272 ? -6.656 37.781 10.531 1 67.44 272 GLY B N 1
ATOM 4792 C CA . GLY B 1 272 ? -7.262 38.344 11.734 1 67.44 272 GLY B CA 1
ATOM 4793 C C . GLY B 1 272 ? -8.773 38.438 11.641 1 67.44 272 GLY B C 1
ATOM 4794 O O . GLY B 1 272 ? -9.375 39.312 12.297 1 67.44 272 GLY B O 1
ATOM 4795 N N . SER B 1 273 ? -9.289 37.969 10.648 1 56.31 273 SER B N 1
ATOM 4796 C CA . SER B 1 273 ? -10.68 38.219 10.273 1 56.31 273 SER B CA 1
ATOM 4797 C C . SER B 1 273 ? -11.641 37.625 11.305 1 56.31 273 SER B C 1
ATOM 4799 O O . SER B 1 273 ? -12.789 38.062 11.398 1 56.31 273 SER B O 1
ATOM 4801 N N . ASP B 1 274 ? -11.453 36.406 11.758 1 55.38 274 ASP B N 1
ATOM 4802 C CA . ASP B 1 274 ? -12.641 35.812 12.359 1 55.38 274 ASP B CA 1
ATOM 4803 C C . ASP B 1 274 ? -12.641 36 13.875 1 55.38 274 ASP B C 1
ATOM 4805 O O . ASP B 1 274 ? -11.586 36.125 14.492 1 55.38 274 ASP B O 1
ATOM 4809 N N . GLY B 1 275 ? -13.773 36.5 14.344 1 52.69 275 GLY B N 1
ATOM 4810 C CA . GLY B 1 275 ? -14.32 36.625 15.688 1 52.69 275 GLY B CA 1
ATOM 4811 C C . GLY B 1 275 ? -14.047 35.438 16.562 1 52.69 275 GLY B C 1
ATOM 4812 O O . GLY B 1 275 ? -14.359 35.438 17.75 1 52.69 275 GLY B O 1
ATOM 4813 N N . ASP B 1 276 ? -13.859 34.219 15.859 1 55.84 276 ASP B N 1
ATOM 4814 C CA . ASP B 1 276 ? -13.555 33.062 16.688 1 55.84 276 ASP B CA 1
ATOM 4815 C C . ASP B 1 276 ? -12.141 33.156 17.25 1 55.84 276 ASP B C 1
ATOM 4817 O O . ASP B 1 276 ? -11.172 33.281 16.5 1 55.84 276 ASP B O 1
ATOM 4821 N N . LYS B 1 277 ? -12.055 33.344 18.547 1 64.44 277 LYS B N 1
ATOM 4822 C CA . LYS B 1 277 ? -10.859 33.594 19.344 1 64.44 277 LYS B CA 1
ATOM 4823 C C . LYS B 1 277 ? -9.914 32.406 19.297 1 64.44 277 LYS B C 1
ATOM 4825 O O . LYS B 1 277 ? -8.742 32.5 19.688 1 64.44 277 LYS B O 1
ATOM 4830 N N . ARG B 1 278 ? -10.523 31.156 18.688 1 75.62 278 ARG B N 1
ATOM 4831 C CA . ARG B 1 278 ? -9.641 30 18.812 1 75.62 278 ARG B CA 1
ATOM 4832 C C . ARG B 1 278 ? -8.766 29.844 17.562 1 75.62 278 ARG B C 1
ATOM 4834 O O . ARG B 1 278 ? -9.258 29.938 16.438 1 75.62 278 ARG B O 1
ATOM 4841 N N . LEU B 1 279 ? -7.656 29.594 17.656 1 83.12 279 LEU B N 1
ATOM 4842 C CA . LEU B 1 279 ? -6.691 29.391 16.578 1 83.12 279 LEU B CA 1
ATOM 4843 C C . LEU B 1 279 ? -6.625 27.906 16.188 1 83.12 279 LEU B C 1
ATOM 4845 O O . LEU B 1 279 ? -6.996 27.031 16.984 1 83.12 279 LEU B O 1
ATOM 4849 N N . TYR B 1 280 ? -6.336 27.688 14.953 1 88 280 TYR B N 1
ATOM 4850 C CA . TYR B 1 280 ? -6.051 26.328 14.547 1 88 280 TYR B CA 1
ATOM 4851 C C . TYR B 1 280 ? -5.074 25.656 15.5 1 88 280 TYR B C 1
ATOM 4853 O O . TYR B 1 280 ? -4.125 26.281 15.977 1 88 280 TYR B O 1
ATOM 4861 N N . PRO B 1 281 ? -5.379 24.344 15.898 1 89.44 281 PRO B N 1
ATOM 4862 C CA . PRO B 1 281 ? -6.395 23.422 15.383 1 89.44 281 PRO B CA 1
ATOM 4863 C C . PRO B 1 281 ? -7.672 23.422 16.219 1 89.44 281 PRO B C 1
ATOM 4865 O O . PRO B 1 281 ? -8.562 22.594 15.984 1 89.44 281 PRO B O 1
ATOM 4868 N N . TYR B 1 282 ? -7.758 24.219 17.125 1 88.19 282 TYR B N 1
ATOM 4869 C CA . TYR B 1 282 ? -8.883 24.203 18.062 1 88.19 282 TYR B CA 1
ATOM 4870 C C . TYR B 1 282 ? -10.141 24.766 17.406 1 88.19 282 TYR B C 1
ATOM 4872 O O . TYR B 1 282 ? -11.234 24.672 17.969 1 88.19 282 TYR B O 1
ATOM 4880 N N . SER B 1 283 ? -10.078 25.297 16.172 1 87.5 283 SER B N 1
ATOM 4881 C CA . SER B 1 283 ? -11.195 25.922 15.484 1 87.5 283 SER B CA 1
ATOM 4882 C C . SER B 1 283 ? -11.859 24.938 14.516 1 87.5 283 SER B C 1
ATOM 4884 O O . SER B 1 283 ? -12.836 25.281 13.844 1 87.5 283 SER B O 1
ATOM 4886 N N . ILE B 1 284 ? -11.375 23.719 14.453 1 92 284 ILE B N 1
ATOM 4887 C CA . ILE B 1 284 ? -11.953 22.781 13.5 1 92 284 ILE B CA 1
ATOM 4888 C C . ILE B 1 284 ? -12.773 21.734 14.242 1 92 284 ILE B C 1
ATOM 4890 O O . ILE B 1 284 ? -12.586 21.531 15.445 1 92 284 ILE B O 1
ATOM 4894 N N . PRO B 1 285 ? -13.758 21.125 13.539 1 96.19 285 PRO B N 1
ATOM 4895 C CA . PRO B 1 285 ? -14.539 20.047 14.164 1 96.19 285 PRO B CA 1
ATOM 4896 C C . PRO B 1 285 ? -13.703 18.828 14.5 1 96.19 285 PRO B C 1
ATOM 4898 O O . PRO B 1 285 ? -12.586 18.672 13.992 1 96.19 285 PRO B O 1
ATOM 4901 N N . ALA B 1 286 ? -14.242 18 15.43 1 97.88 286 ALA B N 1
ATOM 4902 C CA . ALA B 1 286 ? -13.609 16.719 15.695 1 97.88 286 ALA B CA 1
ATOM 4903 C C . ALA B 1 286 ? -13.664 15.812 14.461 1 97.88 286 ALA B C 1
ATOM 4905 O O . ALA B 1 286 ? -14.633 15.844 13.703 1 97.88 286 ALA B O 1
ATOM 4906 N N . ILE B 1 287 ? -12.617 15.023 14.25 1 98.5 287 ILE B N 1
ATOM 4907 C CA . ILE B 1 287 ? -12.508 14.148 13.086 1 98.5 287 ILE B CA 1
ATOM 4908 C C . ILE B 1 287 ? -12.148 12.734 13.539 1 98.5 287 ILE B C 1
ATOM 4910 O O . ILE B 1 287 ? -11.227 12.539 14.328 1 98.5 287 ILE B O 1
ATOM 4914 N N . VAL B 1 288 ? -12.898 11.773 13.078 1 98.75 288 VAL B N 1
ATOM 4915 C CA . VAL B 1 288 ? -12.617 10.359 13.289 1 98.75 288 VAL B CA 1
ATOM 4916 C C . VAL B 1 288 ? -12.562 9.633 11.945 1 98.75 288 VAL B C 1
ATOM 4918 O O . VAL B 1 288 ? -13.383 9.891 11.062 1 98.75 288 VAL B O 1
ATOM 4921 N N . SER B 1 289 ? -11.562 8.781 11.812 1 97.62 289 SER B N 1
ATOM 4922 C CA . SER B 1 289 ? -11.484 7.914 10.641 1 97.62 289 SER B CA 1
ATOM 4923 C C . SER B 1 289 ? -11.812 6.469 10.992 1 97.62 289 SER B C 1
ATOM 4925 O O . SER B 1 289 ? -11.242 5.906 11.93 1 97.62 289 SER B O 1
ATOM 4927 N N . PHE B 1 290 ? -12.672 5.879 10.258 1 95.25 290 PHE B N 1
ATOM 4928 C CA . PHE B 1 290 ? -13.047 4.488 10.484 1 95.25 290 PHE B CA 1
ATOM 4929 C C . PHE B 1 290 ? -11.93 3.543 10.055 1 95.25 290 PHE B C 1
ATOM 4931 O O . PHE B 1 290 ? -12.039 2.328 10.227 1 95.25 290 PHE B O 1
ATOM 4938 N N . GLU B 1 291 ? -10.875 4.027 9.508 1 91.69 291 GLU B N 1
ATOM 4939 C CA . GLU B 1 291 ? -9.672 3.287 9.141 1 91.69 291 GLU B CA 1
ATOM 4940 C C . GLU B 1 291 ? -8.414 4.016 9.602 1 91.69 291 GLU B C 1
ATOM 4942 O O . GLU B 1 291 ? -8.367 5.25 9.594 1 91.69 291 GLU B O 1
ATOM 4947 N N . ASP B 1 292 ? -7.438 3.191 9.977 1 92.19 292 ASP B N 1
ATOM 4948 C CA . ASP B 1 292 ? -6.191 3.756 10.484 1 92.19 292 ASP B CA 1
ATOM 4949 C C . ASP B 1 292 ? -5.027 3.473 9.531 1 92.19 292 ASP B C 1
ATOM 4951 O O . ASP B 1 292 ? -4.98 2.412 8.906 1 92.19 292 ASP B O 1
ATOM 4955 N N . SER B 1 293 ? -4.18 4.348 9.328 1 88.56 293 SER B N 1
ATOM 4956 C CA . SER B 1 293 ? -2.893 4.223 8.648 1 88.56 293 SER B CA 1
ATOM 4957 C C . SER B 1 293 ? -1.914 5.293 9.125 1 88.56 293 SER B C 1
ATOM 4959 O O . SER B 1 293 ? -2.23 6.082 10.016 1 88.56 293 SER B O 1
ATOM 4961 N N . PHE B 1 294 ? -0.772 5.328 8.523 1 88.81 294 PHE B N 1
ATOM 4962 C CA . PHE B 1 294 ? 0.254 6.297 8.891 1 88.81 294 PHE B CA 1
ATOM 4963 C C . PHE B 1 294 ? -0.243 7.719 8.664 1 88.81 294 PHE B C 1
ATOM 4965 O O . PHE B 1 294 ? 0.111 8.633 9.414 1 88.81 294 PHE B O 1
ATOM 4972 N N . VAL B 1 295 ? -1.063 7.898 7.699 1 91.75 295 VAL B N 1
ATOM 4973 C CA . VAL B 1 295 ? -1.539 9.242 7.391 1 91.75 295 VAL B CA 1
ATOM 4974 C C . VAL B 1 295 ? -2.258 9.828 8.609 1 91.75 295 VAL B C 1
ATOM 4976 O O . VAL B 1 295 ? -2.154 11.023 8.875 1 91.75 295 VAL B O 1
ATOM 4979 N N . CYS B 1 296 ? -2.932 8.984 9.398 1 94.75 296 CYS B N 1
ATOM 4980 C CA . CYS B 1 296 ? -3.652 9.445 10.578 1 94.75 296 CYS B CA 1
ATOM 4981 C C . CYS B 1 296 ? -2.689 9.953 11.641 1 94.75 296 CYS B C 1
ATOM 4983 O O . CYS B 1 296 ? -3.039 10.828 12.438 1 94.75 296 CYS B O 1
ATOM 4985 N N . GLU B 1 297 ? -1.493 9.453 11.625 1 93.88 297 GLU B N 1
ATOM 4986 C CA . GLU B 1 297 ? -0.457 9.875 12.562 1 93.88 297 GLU B CA 1
ATOM 4987 C C . GLU B 1 297 ? 0.278 11.109 12.047 1 93.88 297 GLU B C 1
ATOM 4989 O O . GLU B 1 297 ? 0.664 11.977 12.836 1 93.88 297 GLU B O 1
ATOM 4994 N N . ALA B 1 298 ? 0.382 11.195 10.812 1 93.12 298 ALA B N 1
ATOM 4995 C CA . ALA B 1 298 ? 1.308 12.141 10.195 1 93.12 298 ALA B CA 1
ATOM 4996 C C . ALA B 1 298 ? 0.677 13.523 10.07 1 93.12 298 ALA B C 1
ATOM 4998 O O . ALA B 1 298 ? 1.38 14.539 10.102 1 93.12 298 ALA B O 1
ATOM 4999 N N . VAL B 1 299 ? -0.598 13.594 9.906 1 95.88 299 VAL B N 1
ATOM 5000 C CA . VAL B 1 299 ? -1.271 14.875 9.758 1 95.88 299 VAL B CA 1
ATOM 5001 C C . VAL B 1 299 ? -1.343 15.578 11.117 1 95.88 299 VAL B C 1
ATOM 5003 O O . VAL B 1 299 ? -1.221 14.938 12.156 1 95.88 299 VAL B O 1
ATOM 5006 N N . TYR B 1 300 ? -1.473 16.938 11.031 1 93.81 300 TYR B N 1
ATOM 5007 C CA . TYR B 1 300 ? -1.679 17.688 12.266 1 93.81 300 TYR B CA 1
ATOM 5008 C C . TYR B 1 300 ? -2.971 18.5 12.203 1 93.81 300 TYR B C 1
ATOM 5010 O O . TYR B 1 300 ? -3.143 19.344 11.32 1 93.81 300 TYR B O 1
ATOM 5018 N N . PRO B 1 301 ? -3.887 18.312 13.219 1 95.62 301 PRO B N 1
ATOM 5019 C CA . PRO B 1 301 ? -3.812 17.344 14.32 1 95.62 301 PRO B CA 1
ATOM 5020 C C . PRO B 1 301 ? -3.902 15.898 13.852 1 95.62 301 PRO B C 1
ATOM 5022 O O . PRO B 1 301 ? -4.523 15.617 12.828 1 95.62 301 PRO B O 1
ATOM 5025 N N . SER B 1 302 ? -3.219 14.984 14.586 1 97.5 302 SER B N 1
ATOM 5026 C CA . SER B 1 302 ? -3.352 13.562 14.281 1 97.5 302 SER B CA 1
ATOM 5027 C C . SER B 1 302 ? -4.797 13.102 14.414 1 97.5 302 SER B C 1
ATOM 5029 O O . SER B 1 302 ? -5.52 13.555 15.305 1 97.5 302 SER B O 1
ATOM 5031 N N . ILE B 1 303 ? -5.172 12.164 13.609 1 98.12 303 ILE B N 1
ATOM 5032 C CA . ILE B 1 303 ? -6.582 11.812 13.477 1 98.12 303 ILE B CA 1
ATOM 5033 C C . ILE B 1 303 ? -6.898 10.609 14.352 1 98.12 303 ILE B C 1
ATOM 5035 O O . ILE B 1 303 ? -6.234 9.57 14.258 1 98.12 303 ILE B O 1
ATOM 5039 N N . THR B 1 304 ? -7.875 10.75 15.242 1 98.62 304 THR B N 1
ATOM 5040 C CA . THR B 1 304 ? -8.453 9.594 15.914 1 98.62 304 THR B CA 1
ATOM 5041 C C . THR B 1 304 ? -9 8.594 14.898 1 98.62 304 THR B C 1
ATOM 5043 O O . THR B 1 304 ? -9.703 8.969 13.961 1 98.62 304 THR B O 1
ATOM 5046 N N . SER B 1 305 ? -8.641 7.285 15.055 1 97.5 305 SER B N 1
ATOM 5047 C CA . SER B 1 305 ? -8.961 6.336 13.992 1 97.5 305 SER B CA 1
ATOM 5048 C C . SER B 1 305 ? -9.195 4.938 14.555 1 97.5 305 SER B C 1
ATOM 5050 O O . SER B 1 305 ? -8.789 4.637 15.68 1 97.5 305 SER B O 1
ATOM 5052 N N . VAL B 1 306 ? -9.93 4.176 13.789 1 96.31 306 VAL B N 1
ATOM 5053 C CA . VAL B 1 306 ? -10.156 2.77 14.109 1 96.31 306 VAL B CA 1
ATOM 5054 C C . VAL B 1 306 ? -9.008 1.927 13.547 1 96.31 306 VAL B C 1
ATOM 5056 O O . VAL B 1 306 ? -8.789 1.899 12.328 1 96.31 306 VAL B O 1
ATOM 5059 N N . HIS B 1 307 ? -8.281 1.355 14.383 1 93.06 307 HIS B N 1
ATOM 5060 C CA . HIS B 1 307 ? -7.129 0.562 13.977 1 93.06 307 HIS B CA 1
ATOM 5061 C C . HIS B 1 307 ? -7.465 -0.925 13.945 1 93.06 307 HIS B C 1
ATOM 5063 O O . HIS B 1 307 ? -7.852 -1.502 14.961 1 93.06 307 HIS B O 1
ATOM 5069 N N . ARG B 1 308 ? -7.367 -1.367 12.656 1 85.88 308 ARG B N 1
ATOM 5070 C CA . ARG B 1 308 ? -7.41 -2.812 12.461 1 85.88 308 ARG B CA 1
ATOM 5071 C C . ARG B 1 308 ? -6.086 -3.332 11.914 1 85.88 308 ARG B C 1
ATOM 5073 O O . ARG B 1 308 ? -5.406 -2.643 11.148 1 85.88 308 ARG B O 1
ATOM 5080 N N . ASP B 1 309 ? -5.461 -4.285 12.531 1 83.94 309 ASP B N 1
ATOM 5081 C CA . ASP B 1 309 ? -4.227 -4.863 12.008 1 83.94 309 ASP B CA 1
ATOM 5082 C C . ASP B 1 309 ? -4.5 -5.684 10.742 1 83.94 309 ASP B C 1
ATOM 5084 O O . ASP B 1 309 ? -4.906 -6.844 10.828 1 83.94 309 ASP B O 1
ATOM 5088 N N . ALA B 1 310 ? -4.312 -4.945 9.562 1 85.44 310 ALA B N 1
ATOM 5089 C CA . ALA B 1 310 ? -4.602 -5.566 8.273 1 85.44 310 ALA B CA 1
ATOM 5090 C C . ALA B 1 310 ? -3.781 -6.84 8.086 1 85.44 310 ALA B C 1
ATOM 5092 O O . ALA B 1 310 ? -4.246 -7.801 7.469 1 85.44 310 ALA B O 1
ATOM 5093 N N . GLY B 1 311 ? -2.553 -6.816 8.555 1 85.88 311 GLY B N 1
ATOM 5094 C CA . GLY B 1 311 ? -1.717 -8.008 8.477 1 85.88 311 GLY B CA 1
ATOM 5095 C C . GLY B 1 311 ? -2.289 -9.188 9.234 1 85.88 311 GLY B C 1
ATOM 5096 O O . GLY B 1 311 ? -2.367 -10.297 8.695 1 85.88 311 GLY B O 1
ATOM 5097 N N . VAL B 1 312 ? -2.717 -8.906 10.414 1 88.81 312 VAL B N 1
ATOM 5098 C CA . VAL B 1 312 ? -3.326 -9.953 11.227 1 88.81 312 VAL B CA 1
ATOM 5099 C C . VAL B 1 312 ? -4.609 -10.438 10.562 1 88.81 312 VAL B C 1
ATOM 5101 O O . VAL B 1 312 ? -4.898 -11.641 10.555 1 88.81 312 VAL B O 1
ATOM 5104 N N . TYR B 1 313 ? -5.344 -9.539 10.031 1 90.88 313 TYR B N 1
ATOM 5105 C CA . TYR B 1 313 ? -6.562 -9.891 9.305 1 90.88 313 TYR B CA 1
ATOM 5106 C C . TYR B 1 313 ? -6.25 -10.82 8.133 1 90.88 313 TYR B C 1
ATOM 5108 O O . TYR B 1 313 ? -6.891 -11.859 7.969 1 90.88 313 TYR B O 1
ATOM 5116 N N . GLY B 1 314 ? -5.215 -10.461 7.379 1 92.31 314 GLY B N 1
ATOM 5117 C CA . GLY B 1 314 ? -4.785 -11.297 6.27 1 92.31 314 GLY B CA 1
ATOM 5118 C C . GLY B 1 314 ? -4.375 -12.695 6.699 1 92.31 314 GLY B C 1
ATOM 5119 O O . GLY B 1 314 ? -4.738 -13.68 6.055 1 92.31 314 GLY B O 1
ATOM 5120 N N . THR B 1 315 ? -3.654 -12.711 7.773 1 92.38 315 THR B N 1
ATOM 5121 C CA . THR B 1 315 ? -3.213 -13.992 8.328 1 92.38 315 THR B CA 1
ATOM 5122 C C . THR B 1 315 ? -4.41 -14.867 8.695 1 92.38 315 THR B C 1
ATOM 5124 O O . THR B 1 315 ? -4.449 -16.047 8.344 1 92.38 315 THR B O 1
ATOM 5127 N N . LYS B 1 316 ? -5.359 -14.328 9.336 1 93.25 316 LYS B N 1
ATOM 5128 C CA . LYS B 1 316 ? -6.527 -15.078 9.789 1 93.25 316 LYS B CA 1
ATOM 5129 C C . LYS B 1 316 ? -7.359 -15.57 8.609 1 93.25 316 LYS B C 1
ATOM 5131 O O . LYS B 1 316 ? -7.855 -16.703 8.617 1 93.25 316 LYS B O 1
ATOM 5136 N N . VAL B 1 317 ? -7.504 -14.758 7.602 1 94.94 317 VAL B N 1
ATOM 5137 C CA . VAL B 1 317 ? -8.289 -15.117 6.43 1 94.94 317 VAL B CA 1
ATOM 5138 C C . VAL B 1 317 ? -7.586 -16.234 5.664 1 94.94 317 VAL B C 1
ATOM 5140 O O . VAL B 1 317 ? -8.227 -17.203 5.223 1 94.94 317 VAL B O 1
ATOM 5143 N N . ALA B 1 318 ? -6.285 -16.094 5.516 1 95.5 318 ALA B N 1
ATOM 5144 C CA . ALA B 1 318 ? -5.508 -17.141 4.852 1 95.5 318 ALA B CA 1
ATOM 5145 C C . ALA B 1 318 ? -5.613 -18.453 5.602 1 95.5 318 ALA B C 1
ATOM 5147 O O . ALA B 1 318 ? -5.766 -19.516 4.988 1 95.5 318 ALA B O 1
ATOM 5148 N N . ASN B 1 319 ? -5.547 -18.391 6.914 1 94.5 319 ASN B N 1
ATOM 5149 C CA . ASN B 1 319 ? -5.68 -19.594 7.723 1 94.5 319 ASN B CA 1
ATOM 5150 C C . ASN B 1 319 ? -7.043 -20.25 7.531 1 94.5 319 ASN B C 1
ATOM 5152 O O . ASN B 1 319 ? -7.145 -21.469 7.5 1 94.5 319 ASN B O 1
ATOM 5156 N N . LEU B 1 320 ? -8.016 -19.438 7.461 1 94.81 320 LEU B N 1
ATOM 5157 C CA . LEU B 1 320 ? -9.352 -19.953 7.191 1 94.81 320 LEU B CA 1
ATOM 5158 C C . LEU B 1 320 ? -9.383 -20.719 5.867 1 94.81 320 LEU B C 1
ATOM 5160 O O . LEU B 1 320 ? -9.938 -21.812 5.785 1 94.81 320 LEU B O 1
ATOM 5164 N N . LEU B 1 321 ? -8.781 -20.156 4.844 1 96.38 321 LEU B N 1
ATOM 5165 C CA . LEU B 1 321 ? -8.758 -20.797 3.533 1 96.38 321 LEU B CA 1
ATOM 5166 C C . LEU B 1 321 ? -7.973 -22.109 3.582 1 96.38 321 LEU B C 1
ATOM 5168 O O . LEU B 1 321 ? -8.375 -23.109 2.973 1 96.38 321 LEU B O 1
ATOM 5172 N N . LEU B 1 322 ? -6.895 -22.094 4.309 1 94.56 322 LEU B N 1
ATOM 5173 C CA . LEU B 1 322 ? -6.066 -23.281 4.422 1 94.56 322 LEU B CA 1
ATOM 5174 C C . LEU B 1 322 ? -6.844 -24.422 5.082 1 94.56 322 LEU B C 1
ATOM 5176 O O . LEU B 1 322 ? -6.711 -25.578 4.688 1 94.56 322 LEU B O 1
ATOM 5180 N N . LYS B 1 323 ? -7.648 -24.062 6.07 1 94.38 323 LYS B N 1
ATOM 5181 C CA . LYS B 1 323 ? -8.508 -25.062 6.691 1 94.38 323 LYS B CA 1
ATOM 5182 C C . LYS B 1 323 ? -9.516 -25.625 5.691 1 94.38 323 LYS B C 1
ATOM 5184 O O . LYS B 1 323 ? -9.742 -26.828 5.641 1 94.38 323 LYS B O 1
ATOM 5189 N N . VAL B 1 324 ? -10.062 -24.734 4.895 1 94.19 324 VAL B N 1
ATOM 5190 C CA . VAL B 1 324 ? -11.016 -25.141 3.865 1 94.19 324 VAL B CA 1
ATOM 5191 C C . VAL B 1 324 ? -10.328 -26.078 2.875 1 94.19 324 VAL B C 1
ATOM 5193 O O . VAL B 1 324 ? -10.875 -27.141 2.527 1 94.19 324 VAL B O 1
ATOM 5196 N N . LEU B 1 325 ? -9.148 -25.75 2.486 1 92.38 325 LEU B N 1
ATOM 5197 C CA . LEU B 1 325 ? -8.406 -26.531 1.508 1 92.38 325 LEU B CA 1
ATOM 5198 C C . LEU B 1 325 ? -8.016 -27.891 2.08 1 92.38 325 LEU B C 1
ATOM 5200 O O . LEU B 1 325 ? -7.871 -28.859 1.337 1 92.38 325 LEU B O 1
ATOM 5204 N N . ALA B 1 326 ? -7.855 -27.922 3.398 1 90.06 326 ALA B N 1
ATOM 5205 C CA . ALA B 1 326 ? -7.48 -29.156 4.074 1 90.06 326 ALA B CA 1
ATOM 5206 C C . ALA B 1 326 ? -8.703 -30.031 4.336 1 90.06 326 ALA B C 1
ATOM 5208 O O . ALA B 1 326 ? -8.578 -31.156 4.816 1 90.06 326 ALA B O 1
ATOM 5209 N N . GLY B 1 327 ? -9.852 -29.516 4.094 1 90 327 GLY B N 1
ATOM 5210 C CA . GLY B 1 327 ? -11.078 -30.25 4.32 1 90 327 GLY B CA 1
ATOM 5211 C C . GLY B 1 327 ? -11.531 -30.234 5.77 1 90 327 GLY B C 1
ATOM 5212 O O . GLY B 1 327 ? -12.32 -31.078 6.188 1 90 327 GLY B O 1
ATOM 5213 N N . GLU B 1 328 ? -11.008 -29.297 6.469 1 89.5 328 GLU B N 1
ATOM 5214 C CA . GLU B 1 328 ? -11.414 -29.156 7.859 1 89.5 328 GLU B CA 1
ATOM 5215 C C . GLU B 1 328 ? -12.758 -28.422 7.965 1 89.5 328 GLU B C 1
ATOM 5217 O O . GLU B 1 328 ? -13.062 -27.562 7.145 1 89.5 328 GLU B O 1
ATOM 5222 N N . PRO B 1 329 ? -13.508 -28.859 8.953 1 84.44 329 PRO B N 1
ATOM 5223 C CA . PRO B 1 329 ? -14.766 -28.125 9.156 1 84.44 329 PRO B CA 1
ATOM 5224 C C . PRO B 1 329 ? -14.531 -26.688 9.602 1 84.44 329 PRO B C 1
ATOM 5226 O O . PRO B 1 329 ? -13.688 -26.422 10.469 1 84.44 329 PRO B O 1
ATOM 5229 N N . VAL B 1 330 ? -15 -25.797 8.844 1 84.69 330 VAL B N 1
ATOM 5230 C CA . VAL B 1 330 ? -14.906 -24.391 9.219 1 84.69 330 VAL B CA 1
ATOM 5231 C C . VAL B 1 330 ? -16.297 -23.859 9.539 1 84.69 330 VAL B C 1
ATOM 5233 O O . VAL B 1 330 ? -17.297 -24.281 8.953 1 84.69 330 VAL B O 1
ATOM 5236 N N . SER B 1 331 ? -16.234 -23.125 10.727 1 73.62 331 SER B N 1
ATOM 5237 C CA . SER B 1 331 ? -17.5 -22.469 11.055 1 73.62 331 SER B CA 1
ATOM 5238 C C . SER B 1 331 ? -17.844 -21.391 10.039 1 73.62 331 SER B C 1
ATOM 5240 O O . SER B 1 331 ? -16.969 -20.828 9.391 1 73.62 331 SER B O 1
ATOM 5242 N N . GLY B 1 332 ? -19.047 -21.172 9.742 1 70.94 332 GLY B N 1
ATOM 5243 C CA . GLY B 1 332 ? -19.578 -20.203 8.812 1 70.94 332 GLY B CA 1
ATOM 5244 C C . GLY B 1 332 ? -18.969 -18.812 8.977 1 70.94 332 GLY B C 1
ATOM 5245 O O . GLY B 1 332 ? -17.75 -18.688 9.047 1 70.94 332 GLY B O 1
ATOM 5246 N N . ASN B 1 333 ? -19.719 -17.891 9.18 1 81.06 333 ASN B N 1
ATOM 5247 C CA . ASN B 1 333 ? -19.406 -16.469 9.258 1 81.06 333 ASN B CA 1
ATOM 5248 C C . ASN B 1 333 ? -19.047 -16.062 10.68 1 81.06 333 ASN B C 1
ATOM 5250 O O . ASN B 1 333 ? -19.766 -16.375 11.625 1 81.06 333 ASN B O 1
ATOM 5254 N N . ARG B 1 334 ? -17.781 -15.586 10.93 1 81.81 334 ARG B N 1
ATOM 5255 C CA . ARG B 1 334 ? -17.328 -15.188 12.258 1 81.81 334 ARG B CA 1
ATOM 5256 C C . ARG B 1 334 ? -16.875 -13.727 12.266 1 81.81 334 ARG B C 1
ATOM 5258 O O . ARG B 1 334 ? -16.297 -13.242 11.297 1 81.81 334 ARG B O 1
ATOM 5265 N N . LYS B 1 335 ? -17.266 -13.133 13.344 1 78.5 335 LYS B N 1
ATOM 5266 C CA . LYS B 1 335 ? -16.797 -11.781 13.625 1 78.5 335 LYS B CA 1
ATOM 5267 C C . LYS B 1 335 ? -15.703 -11.797 14.695 1 78.5 335 LYS B C 1
ATOM 5269 O O . LYS B 1 335 ? -16 -11.711 15.891 1 78.5 335 LYS B O 1
ATOM 5274 N N . ILE B 1 336 ? -14.484 -11.938 14.234 1 73.75 336 ILE B N 1
ATOM 5275 C CA . ILE B 1 336 ? -13.453 -12.219 15.234 1 73.75 336 ILE B CA 1
ATOM 5276 C C . ILE B 1 336 ? -12.523 -11.016 15.359 1 73.75 336 ILE B C 1
ATOM 5278 O O . ILE B 1 336 ? -11.727 -10.938 16.297 1 73.75 336 ILE B O 1
ATOM 5282 N N . LEU B 1 337 ? -12.672 -10.148 14.5 1 77.88 337 LEU B N 1
ATOM 5283 C CA . LEU B 1 337 ? -11.75 -9.023 14.578 1 77.88 337 LEU B CA 1
ATOM 5284 C C . LEU B 1 337 ? -12.367 -7.871 15.375 1 77.88 337 LEU B C 1
ATOM 5286 O O . LEU B 1 337 ? -13.547 -7.555 15.195 1 77.88 337 LEU B O 1
ATOM 5290 N N . THR B 1 338 ? -11.609 -7.445 16.359 1 81.38 338 THR B N 1
ATOM 5291 C CA . THR B 1 338 ? -12.047 -6.363 17.234 1 81.38 338 THR B CA 1
ATOM 5292 C C . THR B 1 338 ? -11.148 -5.141 17.078 1 81.38 338 THR B C 1
ATOM 5294 O O . THR B 1 338 ? -10.18 -4.977 17.812 1 81.38 338 THR B O 1
ATOM 5297 N N . PRO B 1 339 ? -11.484 -4.293 16.156 1 89.12 339 PRO B N 1
ATOM 5298 C CA . PRO B 1 339 ? -10.68 -3.082 15.992 1 89.12 339 PRO B CA 1
ATOM 5299 C C . PRO B 1 339 ? -10.688 -2.188 17.234 1 89.12 339 PRO B C 1
ATOM 5301 O O . PRO B 1 339 ? -11.609 -2.271 18.047 1 89.12 339 PRO B O 1
ATOM 5304 N N . LYS B 1 340 ? -9.633 -1.502 17.422 1 94.12 340 LYS B N 1
ATOM 5305 C CA . LYS B 1 340 ? -9.5 -0.575 18.547 1 94.12 340 LYS B CA 1
ATOM 5306 C C . LYS B 1 340 ? -9.578 0.874 18.078 1 94.12 340 LYS B C 1
ATOM 5308 O O . LYS B 1 340 ? -9.047 1.213 17.016 1 94.12 340 LYS B O 1
ATOM 5313 N N . LEU B 1 341 ? -10.234 1.617 18.891 1 97.12 341 LEU B N 1
ATOM 5314 C CA . LEU B 1 341 ? -10.203 3.055 18.641 1 97.12 341 LEU B CA 1
ATOM 5315 C C . LEU B 1 341 ? -8.938 3.682 19.203 1 97.12 341 LEU B C 1
ATOM 5317 O O . LEU B 1 341 ? -8.688 3.623 20.406 1 97.12 341 LEU B O 1
ATOM 5321 N N . ILE B 1 342 ? -8.117 4.207 18.375 1 97.81 342 ILE B N 1
ATOM 5322 C CA . ILE B 1 342 ? -6.918 4.93 18.797 1 97.81 342 ILE B CA 1
ATOM 5323 C C . ILE B 1 342 ? -7.223 6.422 18.891 1 97.81 342 ILE B C 1
ATOM 5325 O O . ILE B 1 342 ? -7.391 7.094 17.875 1 97.81 342 ILE B O 1
ATOM 5329 N N . VAL B 1 343 ? -7.297 6.879 20.078 1 98.19 343 VAL B N 1
ATOM 5330 C CA . VAL B 1 343 ? -7.629 8.281 20.328 1 98.19 343 VAL B CA 1
ATOM 5331 C C . VAL B 1 343 ? -6.395 9.148 20.094 1 98.19 343 VAL B C 1
ATOM 5333 O O . VAL B 1 343 ? -5.324 8.883 20.656 1 98.19 343 VAL B O 1
ATOM 5336 N N . ARG B 1 344 ? -6.551 10.156 19.188 1 97.38 344 ARG B N 1
ATOM 5337 C CA . ARG B 1 344 ? -5.473 11.102 18.891 1 97.38 344 ARG B CA 1
ATOM 5338 C C . ARG B 1 344 ? -5.949 12.539 19.047 1 97.38 344 ARG B C 1
ATOM 5340 O O . ARG B 1 344 ? -6.949 12.805 19.719 1 97.38 344 ARG B O 1
ATOM 5347 N N . ASP B 1 345 ? -5.266 13.516 18.391 1 95.88 345 ASP B N 1
ATOM 5348 C CA . ASP B 1 345 ? -5.473 14.938 18.625 1 95.88 345 ASP B CA 1
ATOM 5349 C C . ASP B 1 345 ? -6.84 15.391 18.125 1 95.88 345 ASP B C 1
ATOM 5351 O O . ASP B 1 345 ? -7.461 16.281 18.703 1 95.88 345 ASP B O 1
ATOM 5355 N N . SER B 1 346 ? -7.355 14.766 17.125 1 97.31 346 SER B N 1
ATOM 5356 C CA . SER B 1 346 ? -8.484 15.297 16.359 1 97.31 346 SER B CA 1
ATOM 5357 C C . SER B 1 346 ? -9.781 15.195 17.141 1 97.31 346 SER B C 1
ATOM 5359 O O . SER B 1 346 ? -10.797 15.766 16.75 1 97.31 346 SER B O 1
ATOM 5361 N N . THR B 1 347 ? -9.797 14.438 18.219 1 97.06 347 THR B N 1
ATOM 5362 C CA . THR B 1 347 ? -10.992 14.383 19.062 1 97.06 347 THR B CA 1
ATOM 5363 C C . THR B 1 347 ? -10.68 14.844 20.484 1 97.06 347 THR B C 1
ATOM 5365 O O . THR B 1 347 ? -11.516 14.711 21.375 1 97.06 347 THR B O 1
ATOM 5368 N N . SER B 1 348 ? -9.453 15.32 20.734 1 83.25 348 SER B N 1
ATOM 5369 C CA . SER B 1 348 ? -9.039 15.703 22.078 1 83.25 348 SER B CA 1
ATOM 5370 C C . SER B 1 348 ? -8.875 17.219 22.203 1 83.25 348 SER B C 1
ATOM 5372 O O . SER B 1 348 ? -8.391 17.719 23.219 1 83.25 348 SER B O 1
ATOM 5374 N N . LEU B 1 349 ? -9.156 17.938 21.156 1 69.81 349 LEU B N 1
ATOM 5375 C CA . LEU B 1 349 ? -8.906 19.375 21.125 1 69.81 349 LEU B CA 1
ATOM 5376 C C . LEU B 1 349 ? -10.055 20.125 21.781 1 69.81 349 LEU B C 1
ATOM 5378 O O . LEU B 1 349 ? -9.945 21.328 22.031 1 69.81 349 LEU B O 1
ATOM 5382 N N . ALA B 1 350 ? -11.148 19.453 22.297 1 56.69 350 ALA B N 1
ATOM 5383 C CA . ALA B 1 350 ? -12.219 20.188 22.953 1 56.69 350 ALA B CA 1
ATOM 5384 C C . ALA B 1 350 ? -11.82 20.594 24.375 1 56.69 350 ALA B C 1
ATOM 5386 O O . ALA B 1 350 ? -10.992 19.938 25 1 56.69 350 ALA B O 1
#

pLDDT: mean 86.61, std 12.3, range [35.41, 98.75]

Solvent-accessible surface area (backbone atoms only — not comparable to full-atom values): 36061 Å² total; per-residue (Å²): 128,83,78,59,42,61,58,52,48,8,62,72,69,72,46,51,47,62,55,40,51,29,22,73,52,68,36,88,93,49,54,70,68,53,24,49,53,44,48,50,48,25,54,74,61,63,39,53,75,33,42,19,51,37,21,62,66,64,69,42,45,47,21,34,33,36,43,52,56,46,56,71,73,52,58,65,66,46,51,55,62,54,31,19,50,51,18,20,38,59,47,31,46,76,71,63,26,41,38,35,48,43,80,23,85,33,70,67,48,31,52,51,48,52,52,50,32,53,58,17,46,52,37,58,28,36,56,43,62,78,59,38,73,86,51,65,58,58,60,50,32,61,73,67,67,43,50,52,26,31,54,32,71,64,48,91,81,66,74,35,40,14,45,16,61,48,50,50,61,48,49,48,51,53,50,52,53,40,44,76,73,67,50,43,24,40,31,36,42,37,29,39,77,58,30,49,67,43,41,47,40,50,51,36,48,53,52,50,38,59,76,68,60,44,82,33,75,50,78,44,74,32,63,70,34,38,68,48,36,31,52,50,52,54,54,44,56,70,39,93,80,35,48,50,27,38,39,19,52,30,40,62,36,35,37,39,30,48,29,54,49,49,55,54,45,50,54,38,61,72,64,65,64,59,86,63,89,56,52,78,72,58,64,55,60,29,39,34,14,61,28,54,56,66,60,32,64,29,25,80,64,22,39,15,19,27,40,62,61,37,31,60,50,17,25,54,48,36,47,51,39,51,36,53,75,69,67,44,92,69,74,58,69,39,67,76,46,76,64,42,78,45,84,37,47,25,68,59,62,119,128,84,79,58,43,60,56,52,49,9,62,71,70,73,47,52,48,64,56,38,51,29,21,73,52,67,36,87,94,51,54,70,66,52,24,50,53,44,47,50,47,26,55,75,61,64,38,53,73,33,42,18,52,36,22,62,66,62,69,42,46,47,21,34,34,38,42,53,56,47,56,72,72,52,57,62,68,47,51,54,61,56,32,19,50,52,18,21,37,59,46,31,45,76,72,63,26,41,38,35,49,44,80,24,86,34,69,68,50,31,52,52,48,52,53,50,31,54,58,17,47,53,35,58,28,36,54,42,62,78,58,38,73,85,50,62,59,56,60,49,33,61,74,67,67,43,49,53,25,28,53,33,71,64,49,90,82,66,73,34,40,15,45,15,61,48,50,50,59,49,49,49,53,53,50,50,52,41,45,76,71,67,50,42,25,40,32,35,43,38,29,39,79,58,29,48,68,43,42,48,40,50,50,38,49,53,51,50,38,59,76,67,59,44,82,34,74,50,77,44,73,33,63,70,33,38,68,49,37,31,52,51,53,56,53,44,57,70,39,93,82,35,48,50,27,38,39,18,53,30,42,62,36,35,35,38,28,48,29,55,50,49,54,54,46,50,54,37,61,71,65,66,63,59,87,64,89,56,52,77,73,59,65,55,59,30,39,34,14,60,30,55,56,66,61,32,64,29,26,79,63,22,40,15,20,27,40,62,63,37,30,59,51,18,25,53,48,36,47,52,38,51,36,53,76,68,68,43,92,68,76,57,69,41,68,77,47,77,64,40,78,46,85,37,46,25,66,60,63,119